Protein AF-A0A7S2RK47-F1 (afdb_monomer_lite)

Foldseek 3Di:
DVPVVLVVVVCVVVPPPPDDDDDDDDDDDDDDDDDDDDDDDDDDDDDDDDDDDDDDDDDDDDPDDPDPDPPDDDDPPPPPDDPPDPDPPPDDPDDPPPDDDPPPPDDDPFPLVVQCPDPVSLVQLLQLLLVLQLVVQQVVCLVPPVDNPVSSVVSSVCSNVLCPDDDLSNLLSSLNSQLSVQLVVCLVVLCVVQVLVVLVVCVVVQHACAPPNPQDPDNCPDCPPNDHLVQLLQLQLQVQLVVQLSCCVVVVCCVPDDPSNVSSNVSSVVSSVLCVDPGSSVRSSSSVSVSVVVSVVSSVVSCVSNVSVVSVVVVVVVVVVVVVVVCVVPVVVVVVVVVVVVVVVVVVVVVVVVPVVVVVPDVPPDPPPPDDDDDDDDDDDDDDDDDDDDDDPPPDDDDDDDDDDDDDDDDDDDDPDDDDDDDDDDDDDD

pLDDT: mean 70.95, std 22.8, range [29.59, 96.75]

Secondary structure (DSSP, 8-state):
-TTSSTTTHHHHHHHTT-PPPPP--------------------------PPPPP-PPPPP-------------S--GGG-----------------TTPPPP---SPPPPHHHHHHTSHHHHHHHHHHHHHHHHHHHHHHHHHHTS-HHHHHHHHHHHHHHHHHS-SHHHHHHHHHHHHHHHHHHHHHHHHHH--HHHHHHHHHTT----SSTT--S-GGG--GGG--HHHHHHHHHHHHHHHHHHHHHHH-GGGTT--HHHHHHHHHHHHHHHHHSSSHHHHHHHHHHHHHHHHHHHHHHHHHHTTHHHHHHHHHHHHHHHHHHHHHHH-HHHHHHHHHHHHHHHHHHHHHHHHHHHHS--S--SS-S----------------------------PPPPP---PPP--PPPP----------PPPP--

Structure (mmCIF, N/CA/C/O backbone):
data_AF-A0A7S2RK47-F1
#
_entry.id   AF-A0A7S2RK47-F1
#
loop_
_atom_site.group_PDB
_atom_site.id
_atom_site.type_symbol
_atom_site.label_atom_id
_atom_site.label_alt_id
_atom_site.label_comp_id
_atom_site.label_asym_id
_atom_site.label_entity_id
_atom_site.label_seq_id
_atom_site.pdbx_PDB_ins_code
_atom_site.Cartn_x
_atom_site.Cartn_y
_atom_site.Cartn_z
_atom_site.occupancy
_atom_site.B_iso_or_equiv
_atom_site.auth_seq_id
_atom_site.auth_comp_id
_atom_site.auth_asym_id
_atom_site.auth_atom_id
_atom_site.pdbx_PDB_model_num
ATOM 1 N N . MET A 1 1 ? 27.120 14.525 8.895 1.00 34.72 1 MET A N 1
ATOM 2 C CA . MET A 1 1 ? 26.993 13.057 8.721 1.00 34.72 1 MET A CA 1
ATOM 3 C C . MET A 1 1 ? 25.547 12.536 8.608 1.00 34.72 1 MET A C 1
ATOM 5 O O . MET A 1 1 ? 25.368 11.455 8.071 1.00 34.72 1 MET A O 1
ATOM 9 N N . ALA A 1 2 ? 24.502 13.312 8.936 1.00 35.06 2 ALA A N 1
ATOM 10 C CA . ALA A 1 2 ? 23.090 12.901 8.789 1.00 35.06 2 ALA A CA 1
ATOM 11 C C . ALA A 1 2 ? 22.523 12.854 7.341 1.00 35.06 2 ALA A C 1
ATOM 13 O O . ALA A 1 2 ? 21.390 12.432 7.136 1.00 35.06 2 ALA A O 1
ATOM 14 N N . ARG A 1 3 ? 23.284 13.267 6.312 1.00 34.53 3 ARG A N 1
ATOM 15 C CA . ARG A 1 3 ? 22.806 13.341 4.911 1.00 34.53 3 ARG A CA 1
ATOM 16 C C . ARG A 1 3 ? 22.949 12.043 4.102 1.00 34.53 3 ARG A C 1
ATOM 18 O O . ARG A 1 3 ? 22.332 11.935 3.052 1.00 34.53 3 ARG A O 1
ATOM 25 N N . ARG A 1 4 ? 23.708 11.046 4.580 1.00 34.03 4 ARG A N 1
ATOM 26 C CA . ARG A 1 4 ? 23.863 9.744 3.889 1.00 34.03 4 ARG A CA 1
ATOM 27 C C . ARG A 1 4 ? 22.800 8.699 4.269 1.00 34.03 4 ARG A C 1
ATOM 29 O O . ARG A 1 4 ? 22.691 7.689 3.589 1.00 34.03 4 ARG A O 1
ATOM 36 N N . ALA A 1 5 ? 21.973 8.954 5.287 1.00 34.03 5 ALA A N 1
ATOM 37 C CA . ALA A 1 5 ? 20.932 8.019 5.734 1.00 34.03 5 ALA A CA 1
ATOM 38 C C . ALA A 1 5 ? 19.616 8.095 4.925 1.00 34.03 5 ALA A C 1
ATOM 40 O O . ALA A 1 5 ? 18.812 7.168 4.967 1.00 34.03 5 ALA A O 1
ATOM 41 N N . LEU A 1 6 ? 19.398 9.167 4.152 1.00 36.69 6 LEU A N 1
ATOM 42 C CA . LEU A 1 6 ? 18.140 9.400 3.424 1.00 36.69 6 LEU A CA 1
ATOM 43 C C . LEU A 1 6 ? 17.964 8.508 2.180 1.00 36.69 6 LEU A C 1
ATOM 45 O O . LEU A 1 6 ? 16.835 8.265 1.771 1.00 36.69 6 LEU A O 1
ATOM 49 N N . GLY A 1 7 ? 19.049 7.960 1.621 1.00 31.02 7 GLY A N 1
ATOM 50 C CA . GLY A 1 7 ? 18.983 7.039 0.476 1.00 31.02 7 GLY A CA 1
ATOM 51 C C . GLY A 1 7 ? 18.714 5.573 0.842 1.00 31.02 7 GLY A C 1
ATOM 52 O O . GLY A 1 7 ? 18.300 4.796 -0.011 1.00 31.02 7 GLY A O 1
ATOM 53 N N . ALA A 1 8 ? 18.921 5.175 2.103 1.00 32.75 8 ALA A N 1
ATOM 54 C CA . ALA A 1 8 ? 18.828 3.772 2.518 1.00 32.75 8 ALA A CA 1
ATOM 55 C C . ALA A 1 8 ? 17.422 3.361 3.002 1.00 32.75 8 ALA A C 1
ATOM 57 O O . ALA A 1 8 ? 17.058 2.190 2.914 1.00 32.75 8 ALA A O 1
ATOM 58 N N . GLY A 1 9 ? 16.605 4.310 3.479 1.00 31.27 9 GLY A N 1
ATOM 59 C CA . GLY A 1 9 ? 15.317 4.017 4.126 1.00 31.27 9 GLY A CA 1
ATOM 60 C C . GLY A 1 9 ? 14.207 3.538 3.181 1.00 31.27 9 GLY A C 1
ATOM 61 O O . GLY A 1 9 ? 13.474 2.613 3.524 1.00 31.27 9 GLY A O 1
ATOM 62 N N . CYS A 1 10 ? 14.115 4.093 1.967 1.00 34.19 10 CYS A N 1
ATOM 63 C CA . CYS A 1 10 ? 13.142 3.626 0.965 1.00 34.19 10 CYS A CA 1
ATOM 64 C C . CYS A 1 10 ? 13.517 2.243 0.401 1.00 34.19 10 CYS A C 1
ATOM 66 O O . CYS A 1 10 ? 12.644 1.416 0.141 1.00 34.19 10 CYS A O 1
ATOM 68 N N . CYS A 1 11 ? 14.816 1.938 0.315 1.00 31.55 11 CYS A N 1
ATOM 69 C CA . CYS A 1 11 ? 15.286 0.591 0.000 1.00 31.55 11 CYS A CA 1
ATOM 70 C C . CYS A 1 11 ? 15.067 -0.392 1.158 1.00 31.55 11 CYS A C 1
ATOM 72 O O . CYS A 1 11 ? 14.857 -1.569 0.894 1.00 31.55 11 CYS A O 1
ATOM 74 N N . ALA A 1 12 ? 15.052 0.044 2.422 1.00 30.31 12 ALA A N 1
ATOM 75 C CA . ALA A 1 12 ? 14.920 -0.858 3.568 1.00 30.31 12 ALA A CA 1
ATOM 76 C C . ALA A 1 12 ? 13.567 -1.593 3.611 1.00 30.31 12 ALA A C 1
ATOM 78 O O . ALA A 1 12 ? 13.544 -2.780 3.917 1.00 30.31 12 ALA A O 1
ATOM 79 N N . CYS A 1 13 ? 12.457 -0.974 3.194 1.00 33.50 13 CYS A N 1
ATOM 80 C CA . CYS A 1 13 ? 11.173 -1.688 3.092 1.00 33.50 13 CYS A CA 1
ATOM 81 C C . CYS A 1 13 ? 11.137 -2.708 1.931 1.00 33.50 13 CYS A C 1
ATOM 83 O O . CYS A 1 13 ? 10.382 -3.677 1.983 1.00 33.50 13 CYS A O 1
ATOM 85 N N . LEU A 1 14 ? 12.001 -2.549 0.920 1.00 35.59 14 LEU A N 1
ATOM 86 C CA . LEU A 1 14 ? 12.202 -3.519 -0.166 1.00 35.59 14 LEU A CA 1
ATOM 87 C C . LEU A 1 14 ? 13.324 -4.540 0.130 1.00 35.59 14 LEU A C 1
ATOM 89 O O . LEU A 1 14 ? 13.329 -5.623 -0.459 1.00 35.59 14 LEU A O 1
ATOM 93 N N . ALA A 1 15 ? 14.229 -4.246 1.070 1.00 31.80 15 ALA A N 1
ATOM 94 C CA . ALA A 1 15 ? 15.438 -5.020 1.366 1.00 31.80 15 ALA A CA 1
ATOM 95 C C . ALA A 1 15 ? 15.345 -5.947 2.596 1.00 31.80 15 ALA A C 1
ATOM 97 O O . ALA A 1 15 ? 16.289 -6.696 2.847 1.00 31.80 15 ALA A O 1
ATOM 98 N N . VAL A 1 16 ? 14.215 -6.005 3.320 1.00 34.56 16 VAL A N 1
ATOM 99 C CA . VAL A 1 16 ? 13.956 -7.024 4.374 1.00 34.56 16 VAL A CA 1
ATOM 100 C C . VAL A 1 16 ? 13.680 -8.401 3.736 1.00 34.56 16 VAL A C 1
ATOM 102 O O . VAL A 1 16 ? 12.608 -8.992 3.839 1.00 34.56 16 VAL A O 1
ATOM 105 N N . GLY A 1 17 ? 14.629 -8.906 2.952 1.00 37.62 17 GLY A N 1
ATOM 106 C CA . GLY A 1 17 ? 14.508 -10.166 2.216 1.00 37.62 17 GLY A CA 1
ATOM 107 C C . GLY A 1 17 ? 15.825 -10.759 1.720 1.00 37.62 17 GLY A C 1
ATOM 108 O O . GLY A 1 17 ? 15.784 -11.740 0.985 1.00 37.62 17 GLY A O 1
ATOM 109 N N . ALA A 1 18 ? 16.977 -10.211 2.110 1.00 35.31 18 ALA A N 1
ATOM 110 C CA . ALA A 1 18 ? 18.271 -10.857 1.908 1.00 35.31 18 ALA A CA 1
ATOM 111 C C . ALA A 1 18 ? 18.563 -11.821 3.077 1.00 35.31 18 ALA A C 1
ATOM 113 O O . ALA A 1 18 ? 19.464 -11.597 3.876 1.00 35.31 18 ALA A O 1
ATOM 114 N N . GLY A 1 19 ? 17.744 -12.867 3.215 1.00 31.02 19 GLY A N 1
ATOM 115 C CA . GLY A 1 19 ? 18.075 -14.028 4.043 1.00 31.02 19 GLY A CA 1
ATOM 116 C C . GLY A 1 19 ? 18.916 -14.988 3.208 1.00 31.02 19 GLY A C 1
ATOM 117 O O . GLY A 1 19 ? 18.484 -15.377 2.124 1.00 31.02 19 GLY A O 1
ATOM 118 N N . GLY A 1 20 ? 20.125 -15.296 3.678 1.00 33.66 20 GLY A N 1
ATOM 119 C CA . GLY A 1 20 ? 21.115 -16.102 2.970 1.00 33.66 20 GLY A CA 1
ATOM 120 C C . GLY A 1 20 ? 20.574 -17.453 2.504 1.00 33.66 20 GLY A C 1
ATOM 121 O O . GLY A 1 20 ? 20.048 -18.236 3.290 1.00 33.66 20 GLY A O 1
ATOM 122 N N . SER A 1 21 ? 20.727 -17.724 1.212 1.00 34.88 21 SER A N 1
ATOM 123 C CA . SER A 1 21 ? 20.699 -19.079 0.675 1.00 34.88 21 SER A CA 1
ATOM 124 C C . SER A 1 21 ? 22.074 -19.707 0.905 1.00 34.88 21 SER A C 1
ATOM 126 O O . SER A 1 21 ? 23.061 -19.203 0.362 1.00 34.88 21 SER A O 1
ATOM 128 N N . SER A 1 22 ? 22.137 -20.780 1.696 1.00 31.47 22 SER A N 1
ATOM 129 C CA . SER A 1 22 ? 23.311 -21.657 1.771 1.00 31.47 22 SER A CA 1
ATOM 130 C C . SER A 1 22 ? 23.711 -22.153 0.375 1.00 31.47 22 SER A C 1
ATOM 132 O O . SER A 1 22 ? 22.827 -22.406 -0.451 1.00 31.47 22 SER A O 1
ATOM 134 N N . PRO A 1 23 ? 25.014 -22.322 0.102 1.00 37.03 23 PRO A N 1
ATOM 135 C CA . PRO A 1 23 ? 25.473 -22.981 -1.105 1.00 37.03 23 PRO A CA 1
ATOM 136 C C . PRO A 1 23 ? 25.267 -24.488 -0.923 1.00 37.03 23 PRO A C 1
ATOM 138 O O . PRO A 1 23 ? 25.856 -25.089 -0.033 1.00 37.03 23 PRO A O 1
ATOM 141 N N . HIS A 1 24 ? 24.407 -25.089 -1.740 1.00 34.94 24 HIS A N 1
ATOM 142 C CA . HIS A 1 24 ? 24.471 -26.524 -1.995 1.00 34.94 24 HIS A CA 1
ATOM 143 C C . HIS A 1 24 ? 24.984 -26.738 -3.413 1.00 34.94 24 HIS A C 1
ATOM 145 O O . HIS A 1 24 ? 24.575 -26.055 -4.357 1.00 34.94 24 HIS A O 1
ATOM 151 N N . ASP A 1 25 ? 25.932 -27.660 -3.489 1.00 34.62 25 ASP A N 1
ATOM 152 C CA . ASP A 1 25 ? 26.787 -27.988 -4.612 1.00 34.62 25 ASP A CA 1
ATOM 153 C C . ASP A 1 25 ? 26.001 -28.343 -5.875 1.00 34.62 25 ASP A C 1
ATOM 155 O O . ASP A 1 25 ? 25.200 -29.276 -5.899 1.00 34.62 25 ASP A O 1
ATOM 159 N N . TYR A 1 26 ? 26.287 -27.629 -6.963 1.00 34.06 26 TYR A N 1
ATOM 160 C CA . TYR A 1 26 ? 26.030 -28.131 -8.307 1.00 34.06 26 TYR A CA 1
ATOM 161 C C . TYR A 1 26 ? 27.301 -28.831 -8.788 1.00 34.06 26 TYR A C 1
ATOM 163 O O . TYR A 1 26 ? 28.216 -28.207 -9.328 1.00 34.06 26 TYR A O 1
ATOM 171 N N . VAL A 1 27 ? 27.350 -30.144 -8.563 1.00 34.84 27 VAL A N 1
ATOM 172 C CA . VAL A 1 27 ? 28.306 -31.041 -9.213 1.00 34.84 27 VAL A CA 1
ATOM 173 C C . VAL A 1 27 ? 28.016 -31.014 -10.713 1.00 34.84 27 VAL A C 1
ATOM 175 O O . VAL A 1 27 ? 26.940 -31.389 -11.178 1.00 34.84 27 VAL A O 1
ATOM 178 N N . SER A 1 28 ? 28.985 -30.512 -11.467 1.00 33.72 28 SER A N 1
ATOM 179 C CA . SER A 1 28 ? 28.988 -30.473 -12.922 1.00 33.72 28 SER A CA 1
ATOM 180 C C . SER A 1 28 ? 29.425 -31.838 -13.452 1.00 33.72 28 SER A C 1
ATOM 182 O O . SER A 1 28 ? 30.608 -32.158 -13.489 1.00 33.72 28 SER A O 1
ATOM 184 N N . GLY A 1 29 ? 28.458 -32.659 -13.856 1.00 32.69 29 GLY A N 1
ATOM 185 C CA . GLY A 1 29 ? 28.712 -33.850 -14.662 1.00 32.69 29 GLY A CA 1
ATOM 186 C C . GLY A 1 29 ? 28.770 -33.479 -16.141 1.00 32.69 29 GLY A C 1
ATOM 187 O O . GLY A 1 29 ? 27.740 -33.240 -16.766 1.00 32.69 29 GLY A O 1
ATOM 188 N N . THR A 1 30 ? 29.972 -33.424 -16.705 1.00 39.91 30 THR A N 1
ATOM 189 C CA . THR A 1 30 ? 30.202 -33.499 -18.150 1.00 39.91 30 THR A CA 1
ATOM 190 C C . THR A 1 30 ? 30.177 -34.966 -18.589 1.00 39.91 30 THR A C 1
ATOM 192 O O . THR A 1 30 ? 30.848 -35.790 -17.968 1.00 39.91 30 THR A O 1
ATOM 195 N N . PRO A 1 31 ? 29.505 -35.332 -19.693 1.00 43.00 31 PRO A N 1
ATOM 196 C CA . PRO A 1 31 ? 29.890 -36.509 -20.447 1.00 43.00 31 PRO A CA 1
ATOM 197 C C . PRO A 1 31 ? 30.855 -36.091 -21.553 1.00 43.00 31 PRO A C 1
ATOM 199 O O . PRO A 1 31 ? 30.522 -35.334 -22.467 1.00 43.00 31 PRO A O 1
ATOM 202 N N . SER A 1 32 ? 32.072 -36.608 -21.419 1.00 35.50 32 SER A N 1
ATOM 203 C CA . SER A 1 32 ? 33.090 -36.663 -22.457 1.00 35.50 32 SER A CA 1
ATOM 204 C C . SER A 1 32 ? 32.565 -37.358 -23.712 1.00 35.50 32 SER A C 1
ATOM 206 O O . SER A 1 32 ? 31.843 -38.351 -23.667 1.00 35.50 32 SER A O 1
ATOM 208 N N . SER A 1 33 ? 33.031 -36.833 -24.833 1.00 39.69 33 SER A N 1
ATOM 209 C CA . SER A 1 33 ? 32.980 -37.368 -26.183 1.00 39.69 33 SER A CA 1
ATOM 210 C C . SER A 1 33 ? 33.604 -38.764 -26.322 1.00 39.69 33 SER A C 1
ATOM 212 O O . SER A 1 33 ? 34.619 -39.058 -25.689 1.00 39.69 33 SER A O 1
ATOM 214 N N . ARG A 1 34 ? 33.046 -39.583 -27.230 1.00 34.00 34 ARG A N 1
ATOM 215 C CA . ARG A 1 34 ? 33.762 -40.365 -28.268 1.00 34.00 34 ARG A CA 1
ATOM 216 C C . ARG A 1 34 ? 32.791 -41.252 -29.053 1.00 34.00 34 ARG A C 1
ATOM 218 O O . ARG A 1 34 ? 32.000 -41.970 -28.459 1.00 34.00 34 ARG A O 1
ATOM 225 N N . GLY A 1 35 ? 32.917 -41.241 -30.381 1.00 32.09 35 GLY A N 1
ATOM 226 C CA . GLY A 1 35 ? 32.253 -42.217 -31.250 1.00 32.09 35 GLY A CA 1
ATOM 227 C C . GLY A 1 35 ? 32.069 -41.762 -32.696 1.00 32.09 35 GLY A C 1
ATOM 228 O O . GLY A 1 35 ? 30.943 -41.621 -33.151 1.00 32.09 35 GLY A O 1
ATOM 229 N N . LEU A 1 36 ? 33.168 -41.515 -33.412 1.00 42.50 36 LEU A N 1
ATOM 230 C CA . LEU A 1 36 ? 33.197 -41.424 -34.877 1.00 42.50 36 LEU A CA 1
ATOM 231 C C . LEU A 1 36 ? 33.076 -42.834 -35.476 1.00 42.50 36 LEU A C 1
ATOM 233 O O . LEU A 1 36 ? 33.955 -43.647 -35.206 1.00 42.50 36 LEU A O 1
ATOM 237 N N . ALA A 1 37 ? 32.075 -43.091 -36.328 1.00 35.50 37 ALA A N 1
ATOM 238 C CA . ALA A 1 37 ? 32.194 -43.989 -37.488 1.00 35.50 37 ALA A CA 1
ATOM 239 C C . ALA A 1 37 ? 30.953 -43.941 -38.410 1.00 35.50 37 ALA A C 1
ATOM 241 O O . ALA A 1 37 ? 29.862 -44.300 -37.989 1.00 35.50 37 ALA A O 1
ATOM 242 N N . ARG A 1 38 ? 31.212 -43.597 -39.686 1.00 43.03 38 ARG A N 1
ATOM 243 C CA . ARG A 1 38 ? 30.488 -43.915 -40.944 1.00 43.03 38 ARG A CA 1
ATOM 244 C C . ARG A 1 38 ? 29.015 -43.500 -41.129 1.00 43.03 38 ARG A C 1
ATOM 246 O O . ARG A 1 38 ? 28.161 -43.770 -40.297 1.00 43.03 38 ARG A O 1
ATOM 253 N N . PRO A 1 39 ? 28.690 -43.057 -42.358 1.00 42.44 39 PRO A N 1
ATOM 254 C CA . PRO A 1 39 ? 27.583 -43.714 -43.047 1.00 42.44 39 PRO A CA 1
ATOM 255 C C . PRO A 1 39 ? 27.922 -44.083 -44.496 1.00 42.44 39 PRO A C 1
ATOM 257 O O . PRO A 1 39 ? 28.471 -43.292 -45.260 1.00 42.44 39 PRO A O 1
ATOM 260 N N . GLY A 1 40 ? 27.546 -45.305 -44.864 1.00 40.88 40 GLY A N 1
ATOM 261 C CA . GLY A 1 40 ? 27.388 -45.756 -46.238 1.00 40.88 40 GLY A CA 1
ATOM 262 C C . GLY A 1 40 ? 25.994 -46.363 -46.402 1.00 40.88 40 GLY A C 1
ATOM 263 O O . GLY A 1 40 ? 25.563 -47.115 -45.533 1.00 40.88 40 GLY A O 1
ATOM 264 N N . HIS A 1 41 ? 25.371 -46.036 -47.537 1.00 39.22 41 HIS A N 1
ATOM 265 C CA . HIS A 1 41 ? 24.174 -46.629 -48.156 1.00 39.22 41 HIS A CA 1
ATOM 266 C C . HIS A 1 41 ? 22.787 -46.320 -47.535 1.00 39.22 41 HIS A C 1
ATOM 268 O O . HIS A 1 41 ? 22.528 -46.591 -46.369 1.00 39.22 41 HIS A O 1
ATOM 274 N N . GLY A 1 42 ? 21.894 -45.742 -48.365 1.00 37.03 42 GLY A N 1
ATOM 275 C CA . GLY A 1 42 ? 20.435 -45.611 -48.135 1.00 37.03 42 GLY A CA 1
ATOM 276 C C . GLY A 1 42 ? 19.694 -46.947 -48.333 1.00 37.03 42 GLY A C 1
ATOM 277 O O . GLY A 1 42 ? 20.363 -47.974 -48.217 1.00 37.03 42 GLY A O 1
ATOM 278 N N . PRO A 1 43 ? 18.390 -47.022 -48.712 1.00 53.03 43 PRO A N 1
ATOM 279 C CA . PRO A 1 43 ? 17.328 -46.020 -48.987 1.00 53.03 43 PRO A CA 1
ATOM 280 C C . PRO A 1 43 ? 16.056 -46.348 -48.118 1.00 53.03 43 PRO A C 1
ATOM 282 O O . PRO A 1 43 ? 16.249 -46.951 -47.065 1.00 53.03 43 PRO A O 1
ATOM 285 N N . PRO A 1 44 ? 14.767 -46.083 -48.465 1.00 51.19 44 PRO A N 1
ATOM 286 C CA . PRO A 1 44 ? 14.145 -45.177 -49.433 1.00 51.19 44 PRO A CA 1
ATOM 287 C C . PRO A 1 44 ? 13.109 -44.197 -48.825 1.00 51.19 44 PRO A C 1
ATOM 289 O O . PRO A 1 44 ? 12.650 -44.294 -47.690 1.00 51.19 44 PRO A O 1
ATOM 292 N N . SER A 1 45 ? 12.719 -43.255 -49.677 1.00 49.62 45 SER A N 1
ATOM 293 C CA . SER A 1 45 ? 11.528 -42.412 -49.628 1.00 49.62 45 SER A CA 1
ATOM 294 C C . SER A 1 45 ? 10.239 -43.152 -49.250 1.00 49.62 45 SER A C 1
ATOM 296 O O . SER A 1 45 ? 9.828 -44.068 -49.960 1.00 49.62 45 SER A O 1
ATOM 298 N N . LEU A 1 46 ? 9.537 -42.655 -48.228 1.00 43.91 46 LEU A N 1
ATOM 299 C CA . LEU A 1 46 ? 8.107 -42.888 -48.033 1.00 43.91 46 LEU A CA 1
ATOM 300 C C . LEU A 1 46 ? 7.424 -41.583 -47.617 1.00 43.91 46 LEU A C 1
ATOM 302 O O . LEU A 1 46 ? 7.618 -41.031 -46.536 1.00 43.91 46 LEU A O 1
ATOM 306 N N . SER A 1 47 ? 6.646 -41.093 -48.572 1.00 46.78 47 SER A N 1
ATOM 307 C CA . SER A 1 47 ? 5.640 -40.051 -48.484 1.00 46.78 47 SER A CA 1
ATOM 308 C C . SER A 1 47 ? 4.591 -40.377 -47.421 1.00 46.78 47 SER A C 1
ATOM 310 O O . SER A 1 47 ? 3.916 -41.399 -47.510 1.00 46.78 47 SER A O 1
ATOM 312 N N . GLY A 1 48 ? 4.395 -39.474 -46.466 1.00 39.78 48 GLY A N 1
ATOM 313 C CA . GLY A 1 48 ? 3.319 -39.558 -45.482 1.00 39.78 48 GLY A CA 1
ATOM 314 C C . GLY A 1 48 ? 3.001 -38.173 -44.941 1.00 39.78 48 GLY A C 1
ATOM 315 O O . GLY A 1 48 ? 3.452 -37.800 -43.866 1.00 39.78 48 GLY A O 1
ATOM 316 N N . ARG A 1 49 ? 2.280 -37.380 -45.736 1.00 42.50 49 ARG A N 1
ATOM 317 C CA . ARG A 1 49 ? 1.779 -36.047 -45.380 1.00 42.50 49 ARG A CA 1
ATOM 318 C C . ARG A 1 49 ? 0.541 -36.227 -44.486 1.00 42.50 49 ARG A C 1
ATOM 320 O O . ARG A 1 49 ? -0.449 -36.752 -44.992 1.00 42.50 49 ARG A O 1
ATOM 327 N N . PRO A 1 50 ? 0.539 -35.822 -43.204 1.00 57.84 50 PRO A N 1
ATOM 328 C CA . PRO A 1 50 ? -0.699 -35.794 -42.436 1.00 57.84 50 PRO A CA 1
ATOM 329 C C . PRO A 1 50 ? -1.584 -34.617 -42.895 1.00 57.84 50 PRO A C 1
ATOM 331 O O . PRO A 1 50 ? -1.057 -33.563 -43.274 1.00 57.84 50 PRO A O 1
ATOM 334 N N . PRO A 1 51 ? -2.920 -34.782 -42.898 1.00 52.25 51 PRO A N 1
ATOM 335 C CA . PRO A 1 51 ? -3.852 -33.758 -43.350 1.00 52.25 51 PRO A CA 1
ATOM 336 C C . PRO A 1 51 ? -3.882 -32.567 -42.385 1.00 52.25 51 PRO A C 1
ATOM 338 O O . PRO A 1 51 ? -3.964 -32.715 -41.167 1.00 52.25 51 PRO A O 1
ATOM 341 N N . SER A 1 52 ? -3.834 -31.368 -42.955 1.00 54.19 52 SER A N 1
ATOM 342 C CA . SER A 1 52 ? -4.097 -30.102 -42.272 1.00 54.19 52 SER A CA 1
ATOM 343 C C . SER A 1 52 ? -5.555 -30.028 -41.789 1.00 54.19 52 SER A C 1
ATOM 345 O O . SER A 1 52 ? -6.451 -30.319 -42.585 1.00 54.19 52 SER A O 1
ATOM 347 N N . PRO A 1 53 ? -5.823 -29.603 -40.538 1.00 55.31 53 PRO A N 1
ATOM 348 C CA . PRO A 1 53 ? -7.183 -29.365 -40.066 1.00 55.31 53 PRO A CA 1
ATOM 349 C C . PRO A 1 53 ? -7.798 -28.099 -40.699 1.00 55.31 53 PRO A C 1
ATOM 351 O O . PRO A 1 53 ? -7.068 -27.180 -41.089 1.00 55.31 53 PRO A O 1
ATOM 354 N N . PRO A 1 54 ? -9.139 -28.047 -40.818 1.00 55.25 54 PRO A N 1
ATOM 355 C CA . PRO A 1 54 ? -9.850 -27.040 -41.594 1.00 55.25 54 PRO A CA 1
ATOM 356 C C . PRO A 1 54 ? -9.781 -25.645 -40.968 1.00 55.25 54 PRO A C 1
ATOM 358 O O . PRO A 1 54 ? -9.940 -25.447 -39.763 1.00 55.25 54 PRO A O 1
ATOM 361 N N . THR A 1 55 ? -9.580 -24.660 -41.838 1.00 46.72 55 THR A N 1
ATOM 362 C CA . THR A 1 55 ? -9.631 -23.229 -41.543 1.00 46.72 55 THR A CA 1
ATOM 363 C C . THR A 1 55 ? -11.088 -22.818 -41.310 1.00 46.72 55 THR A C 1
ATOM 365 O O . THR A 1 55 ? -11.818 -22.508 -42.247 1.00 46.72 55 THR A O 1
ATOM 368 N N . GLY A 1 56 ? -11.525 -22.868 -40.051 1.00 36.66 56 GLY A N 1
ATOM 369 C CA . GLY A 1 56 ? -12.822 -22.357 -39.611 1.00 36.66 56 GLY A CA 1
ATOM 370 C C . GLY A 1 56 ? -12.822 -20.831 -39.519 1.00 36.66 56 GLY A C 1
ATOM 371 O O . GLY A 1 56 ? -11.911 -20.228 -38.949 1.00 36.66 56 GLY A O 1
ATOM 372 N N . ALA A 1 57 ? -13.840 -20.228 -40.124 1.00 35.34 57 ALA A N 1
ATOM 373 C CA . ALA A 1 57 ? -14.048 -18.800 -40.296 1.00 35.34 57 ALA A CA 1
ATOM 374 C C . ALA A 1 57 ? -14.033 -18.001 -38.979 1.00 35.34 57 ALA A C 1
ATOM 376 O O . ALA A 1 57 ? -14.622 -18.395 -37.976 1.00 35.34 57 ALA A O 1
ATOM 377 N N . ARG A 1 58 ? -13.388 -16.829 -39.018 1.00 35.19 58 ARG A N 1
ATOM 378 C CA . ARG A 1 58 ? -13.522 -15.775 -38.007 1.00 35.19 58 ARG A CA 1
ATOM 379 C C . ARG A 1 58 ? -14.805 -14.990 -38.277 1.00 35.19 58 ARG A C 1
ATOM 381 O O . ARG A 1 58 ? -14.897 -14.334 -39.311 1.00 35.19 58 ARG A O 1
ATOM 388 N N . THR A 1 59 ? -15.740 -15.009 -37.338 1.00 46.16 59 THR A N 1
ATOM 389 C CA . THR A 1 59 ? -16.787 -13.987 -37.198 1.00 46.16 59 THR A CA 1
ATOM 390 C C . THR A 1 59 ? -16.345 -12.913 -36.189 1.00 46.16 59 THR A C 1
ATOM 392 O O . THR A 1 59 ? -15.363 -13.122 -35.465 1.00 46.16 59 THR A O 1
ATOM 395 N N . PRO A 1 60 ? -16.964 -11.717 -36.216 1.00 44.28 60 PRO A N 1
ATOM 396 C CA . PRO A 1 60 ? -16.422 -10.528 -35.580 1.00 44.28 60 PRO A CA 1
ATOM 397 C C . PRO A 1 60 ? -16.737 -10.448 -34.083 1.00 44.28 60 PRO A C 1
ATOM 399 O O . PRO A 1 60 ? -17.659 -11.069 -33.573 1.00 44.28 60 PRO A O 1
ATOM 402 N N . PHE A 1 61 ? -15.895 -9.662 -33.421 1.00 36.00 61 PHE A N 1
ATOM 403 C CA . PHE A 1 61 ? -15.938 -9.214 -32.033 1.00 36.00 61 PHE A CA 1
ATOM 404 C C . PHE A 1 61 ? -17.358 -8.819 -31.577 1.00 36.00 61 PHE A C 1
ATOM 406 O O . PHE A 1 61 ? -17.861 -7.787 -32.015 1.00 36.00 61 PHE A O 1
ATOM 413 N N . ASP A 1 62 ? -17.945 -9.585 -30.655 1.00 29.95 62 ASP A N 1
ATOM 414 C CA . ASP A 1 62 ? -19.019 -9.101 -29.783 1.00 29.95 62 ASP A CA 1
ATOM 415 C C . ASP A 1 62 ? -18.379 -8.486 -28.537 1.00 29.95 62 ASP A C 1
ATOM 417 O O . ASP A 1 62 ? -17.698 -9.150 -27.750 1.00 29.95 62 ASP A O 1
ATOM 421 N N . ALA A 1 63 ? -18.549 -7.176 -28.412 1.00 37.81 63 ALA A N 1
ATOM 422 C CA . ALA A 1 63 ? -18.030 -6.355 -27.337 1.00 37.81 63 ALA A CA 1
ATOM 423 C C . ALA A 1 63 ? -19.156 -6.012 -26.360 1.00 37.81 63 ALA A C 1
ATOM 425 O O . ALA A 1 63 ? -19.421 -4.841 -26.173 1.00 37.81 63 ALA A O 1
ATOM 426 N N . ASP A 1 64 ? -19.807 -7.008 -25.753 1.00 34.47 64 ASP A N 1
ATOM 427 C CA . ASP A 1 64 ? -20.767 -6.790 -24.661 1.00 34.47 64 ASP A CA 1
ATOM 428 C C . ASP A 1 64 ? -20.948 -8.068 -23.825 1.00 34.47 64 ASP A C 1
ATOM 430 O O . ASP A 1 64 ? -21.851 -8.863 -24.056 1.00 34.47 64 ASP A O 1
ATOM 434 N N . ALA A 1 65 ? -20.055 -8.284 -22.851 1.00 32.88 65 ALA A N 1
ATOM 435 C CA . ALA A 1 65 ? -20.281 -9.162 -21.692 1.00 32.88 65 ALA A CA 1
ATOM 436 C C . ALA A 1 65 ? -19.157 -8.991 -20.647 1.00 32.88 65 ALA A C 1
ATOM 438 O O . ALA A 1 65 ? -18.323 -9.872 -20.450 1.00 32.88 65 ALA A O 1
ATOM 439 N N . MET A 1 66 ? -19.109 -7.850 -19.949 1.00 32.75 66 MET A N 1
ATOM 440 C CA . MET A 1 66 ? -18.398 -7.755 -18.662 1.00 32.75 66 MET A CA 1
ATOM 441 C C . MET A 1 66 ? -19.385 -8.037 -17.523 1.00 32.75 66 MET A C 1
ATOM 443 O O . MET A 1 66 ? -19.732 -7.162 -16.732 1.00 32.75 66 MET A O 1
ATOM 447 N N . HIS A 1 67 ? -19.850 -9.285 -17.459 1.00 29.59 67 HIS A N 1
ATOM 448 C CA . HIS A 1 67 ? -20.527 -9.820 -16.284 1.00 29.59 67 HIS A CA 1
ATOM 449 C C . HIS A 1 67 ? -19.439 -10.335 -15.336 1.00 29.59 67 HIS A C 1
ATOM 451 O O . HIS A 1 67 ? -18.786 -11.344 -15.596 1.00 29.59 67 HIS A O 1
ATOM 457 N N . TRP A 1 68 ? -19.173 -9.602 -14.256 1.00 35.31 68 TRP A N 1
ATOM 458 C CA . TRP A 1 68 ? -18.420 -10.145 -13.131 1.00 35.31 68 TRP A CA 1
ATOM 459 C C . TRP A 1 68 ? -19.355 -11.146 -12.446 1.00 35.31 68 TRP A C 1
ATOM 461 O O . TRP A 1 68 ? -20.253 -10.767 -11.714 1.00 35.31 68 TRP A O 1
ATOM 471 N N . GLU A 1 69 ? -19.223 -12.434 -12.731 1.00 31.34 69 GLU A N 1
ATOM 472 C CA . GLU A 1 69 ? -19.822 -13.459 -11.882 1.00 31.34 69 GLU A CA 1
ATOM 473 C C . GLU A 1 69 ? -18.750 -14.027 -10.965 1.00 31.34 69 GLU A C 1
ATOM 475 O O . GLU A 1 69 ? -17.662 -14.435 -11.378 1.00 31.34 69 GLU A O 1
ATOM 480 N N . ALA A 1 70 ? -19.080 -13.996 -9.680 1.00 41.19 70 ALA A N 1
ATOM 481 C CA . ALA A 1 70 ? -18.361 -14.638 -8.607 1.00 41.19 70 ALA A CA 1
ATOM 482 C C . ALA A 1 70 ? -18.447 -16.165 -8.771 1.00 41.19 70 ALA A C 1
ATOM 484 O O . ALA A 1 70 ? -19.231 -16.830 -8.103 1.00 41.19 70 ALA A O 1
ATOM 485 N N . ALA A 1 71 ? -17.617 -16.730 -9.645 1.00 36.50 71 ALA A N 1
ATOM 486 C CA . ALA A 1 71 ? -17.333 -18.157 -9.640 1.00 36.50 71 ALA A CA 1
ATOM 487 C C . ALA A 1 71 ? -16.293 -18.439 -8.548 1.00 36.50 71 ALA A C 1
ATOM 489 O O . ALA A 1 71 ? -15.082 -18.299 -8.734 1.00 36.50 71 ALA A O 1
ATOM 490 N N . GLY A 1 72 ? -16.801 -18.771 -7.365 1.00 34.75 72 GLY A N 1
ATOM 491 C CA . GLY A 1 72 ? -16.024 -19.411 -6.320 1.00 34.75 72 GLY A CA 1
ATOM 492 C C . GLY A 1 72 ? -15.635 -20.847 -6.685 1.00 34.75 72 GLY A C 1
ATOM 493 O O . GLY A 1 72 ? -16.196 -21.465 -7.582 1.00 34.75 72 GLY A O 1
ATOM 494 N 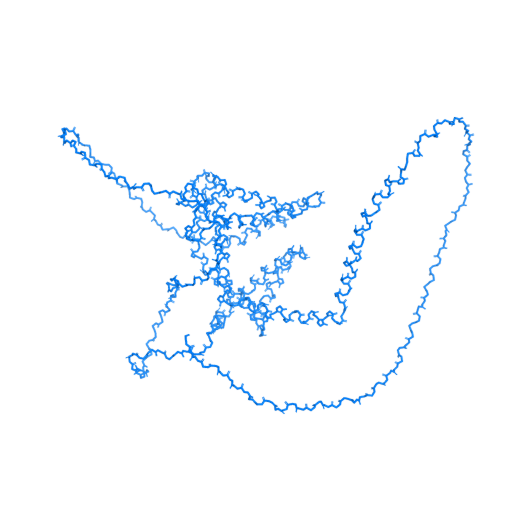N . HIS A 1 73 ? -14.715 -21.369 -5.876 1.00 44.62 73 HIS A N 1
ATOM 495 C CA . HIS A 1 73 ? -14.464 -22.790 -5.636 1.00 44.62 73 HIS A CA 1
ATOM 496 C C . HIS A 1 73 ? -13.811 -23.620 -6.750 1.00 44.62 73 HIS A C 1
ATOM 498 O O . HIS A 1 73 ? -14.454 -24.327 -7.514 1.00 44.62 73 HIS A O 1
ATOM 504 N N . GLY A 1 74 ? -12.481 -23.678 -6.676 1.00 36.56 74 GLY A N 1
ATOM 505 C CA . GLY A 1 74 ? -11.694 -24.829 -7.106 1.00 36.56 74 GLY A CA 1
ATOM 506 C C . GLY A 1 74 ? -10.291 -24.752 -6.504 1.00 36.56 74 GLY A C 1
ATOM 507 O O . GLY A 1 74 ? -9.569 -23.802 -6.774 1.00 36.56 74 GLY A O 1
ATOM 508 N N . GLU A 1 75 ? -9.923 -25.728 -5.669 1.00 36.28 75 GLU A N 1
ATOM 509 C CA . GLU A 1 75 ? -8.535 -26.011 -5.248 1.00 36.28 75 GLU A CA 1
ATOM 510 C C . GLU A 1 75 ? -7.834 -25.017 -4.292 1.00 36.28 75 GLU A C 1
ATOM 512 O O . GLU A 1 75 ? -6.774 -24.458 -4.565 1.00 36.28 75 GLU A O 1
ATOM 517 N N . GLY A 1 76 ? -8.388 -24.859 -3.084 1.00 37.56 76 GLY A N 1
ATOM 518 C CA . GLY A 1 76 ? -7.734 -24.153 -1.969 1.00 37.56 76 GLY A CA 1
ATOM 519 C C . GLY A 1 76 ? -7.177 -25.036 -0.841 1.00 37.56 76 GLY A C 1
ATOM 520 O O . GLY A 1 76 ? -6.564 -24.506 0.086 1.00 37.56 76 GLY A O 1
ATOM 521 N N . ASP A 1 77 ? -7.364 -26.360 -0.876 1.00 41.84 77 ASP A N 1
ATOM 522 C CA . ASP A 1 77 ? -7.123 -27.215 0.303 1.00 41.84 77 ASP A CA 1
ATOM 523 C C . ASP A 1 77 ? -5.703 -27.800 0.430 1.00 41.84 77 ASP A C 1
ATOM 525 O O . ASP A 1 77 ? -5.379 -28.421 1.441 1.00 41.84 77 ASP A O 1
ATOM 529 N N . ALA A 1 78 ? -4.792 -27.523 -0.506 1.00 41.88 78 ALA A N 1
ATOM 530 C CA . ALA A 1 78 ? -3.433 -28.081 -0.472 1.00 41.88 78 ALA A CA 1
ATOM 531 C C . ALA A 1 78 ? -2.467 -27.423 0.545 1.00 41.88 78 ALA A C 1
ATOM 533 O O . ALA A 1 78 ? -1.333 -27.875 0.687 1.00 41.88 78 ALA A O 1
ATOM 534 N N . TRP A 1 79 ? -2.872 -26.367 1.266 1.00 42.44 79 TRP A N 1
ATOM 535 C CA . TRP A 1 79 ? -1.958 -25.595 2.134 1.00 42.44 79 TRP A CA 1
ATOM 536 C C . TRP A 1 79 ? -2.258 -25.660 3.635 1.00 42.44 79 TRP A C 1
ATOM 538 O O . TRP A 1 79 ? -1.556 -25.026 4.428 1.00 42.44 79 TRP A O 1
ATOM 548 N N . ARG A 1 80 ? -3.242 -26.458 4.072 1.00 42.69 80 ARG A N 1
ATOM 549 C CA . ARG A 1 80 ? -3.392 -26.778 5.500 1.00 42.69 80 ARG A CA 1
ATOM 550 C C . ARG A 1 80 ? -2.416 -27.887 5.870 1.00 42.69 80 ARG A C 1
ATOM 552 O O . ARG A 1 80 ? -2.770 -29.058 5.905 1.00 42.69 80 ARG A O 1
ATOM 559 N N . GLY A 1 81 ? -1.182 -27.496 6.179 1.00 37.78 81 GLY A N 1
ATOM 560 C CA . GLY A 1 81 ? -0.265 -28.356 6.917 1.00 37.78 81 GLY A CA 1
ATOM 561 C C . GLY A 1 81 ? -0.930 -28.797 8.220 1.00 37.78 81 GLY A C 1
ATOM 562 O O . GLY A 1 81 ? -1.130 -27.996 9.132 1.00 37.78 81 GLY A O 1
ATOM 563 N N . THR A 1 82 ? -1.313 -30.067 8.286 1.00 37.25 82 THR A N 1
ATOM 564 C CA . THR A 1 82 ? -1.707 -30.745 9.518 1.00 37.25 82 THR A CA 1
ATOM 565 C C . THR A 1 82 ? -0.545 -30.669 10.508 1.00 37.25 82 THR A C 1
ATOM 567 O O . THR A 1 82 ? 0.550 -31.126 10.169 1.00 37.25 82 THR A O 1
ATOM 570 N N . PRO A 1 83 ? -0.723 -30.130 11.727 1.00 41.91 83 PRO A N 1
ATOM 571 C CA . PRO A 1 83 ? 0.267 -30.328 12.769 1.00 41.91 83 PRO A CA 1
ATOM 572 C C . PRO A 1 83 ? 0.273 -31.816 13.132 1.00 41.91 83 PRO A C 1
ATOM 574 O O . PRO A 1 83 ? -0.704 -32.351 13.654 1.00 41.91 83 PRO A O 1
ATOM 577 N N . THR A 1 84 ? 1.377 -32.495 12.831 1.00 43.44 84 THR A N 1
ATOM 578 C CA . THR A 1 84 ? 1.701 -33.826 13.349 1.00 43.44 84 THR A CA 1
ATOM 579 C C . THR A 1 84 ? 1.980 -33.710 14.844 1.00 43.44 84 THR A C 1
ATOM 581 O O . THR A 1 84 ? 3.130 -33.680 15.278 1.00 43.44 84 THR A O 1
ATOM 584 N N . THR A 1 85 ? 0.925 -33.606 15.647 1.00 43.91 85 THR A N 1
ATOM 585 C CA . THR A 1 85 ? 1.022 -33.724 17.101 1.00 43.91 85 THR A CA 1
ATOM 586 C C . THR A 1 85 ? 0.697 -35.164 17.464 1.00 43.91 85 THR A C 1
ATOM 588 O O . THR A 1 85 ? -0.457 -35.539 17.662 1.00 43.91 85 THR A O 1
ATOM 591 N N . GLY A 1 86 ? 1.738 -35.992 17.515 1.00 43.22 86 GLY A N 1
ATOM 592 C CA . GLY A 1 86 ? 1.680 -37.304 18.142 1.00 43.22 86 GLY A CA 1
ATOM 593 C C . GLY A 1 86 ? 1.488 -37.150 19.649 1.00 43.22 86 GLY A C 1
ATOM 594 O O . GLY A 1 86 ? 2.453 -37.167 20.401 1.00 43.22 86 GLY A O 1
ATOM 595 N N . GLN A 1 87 ? 0.242 -37.001 20.094 1.00 39.97 87 GLN A N 1
ATOM 596 C CA . GLN A 1 87 ? -0.152 -37.322 21.462 1.00 39.97 87 GLN A CA 1
ATOM 597 C C . GLN A 1 87 ? -1.277 -38.348 21.403 1.00 39.97 87 GLN A C 1
ATOM 599 O O . GLN A 1 87 ? -2.433 -38.036 21.125 1.00 39.97 87 GLN A O 1
ATOM 604 N N . ARG A 1 88 ? -0.900 -39.605 21.655 1.00 38.94 88 ARG A N 1
ATOM 605 C CA . ARG A 1 88 ? -1.826 -40.687 21.976 1.00 38.94 88 ARG A CA 1
ATOM 606 C C . ARG A 1 88 ? -2.496 -40.347 23.309 1.00 38.94 88 ARG A C 1
ATOM 608 O O . ARG A 1 88 ? -1.918 -40.585 24.363 1.00 38.94 88 ARG A O 1
ATOM 615 N N . TYR A 1 89 ? -3.707 -39.803 23.260 1.00 42.22 89 TYR A N 1
ATOM 616 C CA . TYR A 1 89 ? -4.623 -39.873 24.392 1.00 42.22 89 TYR A CA 1
ATOM 617 C C . TYR A 1 89 ? -5.145 -41.309 24.473 1.00 42.22 89 TYR A C 1
ATOM 619 O O . TYR A 1 89 ? -6.001 -41.721 23.693 1.00 42.22 89 TYR A O 1
ATOM 627 N N . ALA A 1 90 ? -4.575 -42.090 25.388 1.00 46.94 90 ALA A N 1
ATOM 628 C CA . ALA A 1 90 ? -5.143 -43.358 25.811 1.00 46.94 90 ALA A CA 1
ATOM 629 C C . ALA A 1 90 ? -6.338 -43.063 26.732 1.00 46.94 90 ALA A C 1
ATOM 631 O O . ALA A 1 90 ? -6.168 -42.406 27.756 1.00 46.94 90 ALA A O 1
ATOM 632 N N . GLY A 1 91 ? -7.535 -43.530 26.361 1.00 47.09 91 GLY A N 1
ATOM 633 C CA . GLY A 1 91 ? -8.657 -43.654 27.300 1.00 47.09 91 GLY A CA 1
ATOM 634 C C . GLY A 1 91 ? -9.938 -42.865 27.013 1.00 47.09 91 GLY A C 1
ATOM 635 O O . GLY A 1 91 ? -10.772 -42.781 27.908 1.00 47.09 91 GLY A O 1
ATOM 636 N N . ALA A 1 92 ? -10.151 -42.308 25.815 1.00 45.72 92 ALA A N 1
ATOM 637 C CA . ALA A 1 92 ? -11.494 -41.845 25.445 1.00 45.72 92 ALA A CA 1
ATOM 638 C C . ALA A 1 92 ? -12.310 -43.028 24.881 1.00 45.72 92 ALA A C 1
ATOM 640 O O . ALA A 1 92 ? -11.808 -43.703 23.977 1.00 45.72 92 ALA A O 1
ATOM 641 N N . PRO A 1 93 ? -13.531 -43.305 25.386 1.00 54.47 93 PRO A N 1
ATOM 642 C CA . PRO A 1 93 ? -14.388 -44.352 24.844 1.00 54.47 93 PRO A CA 1
ATOM 643 C C . PRO A 1 93 ? -14.614 -44.091 23.355 1.00 54.47 93 PRO A C 1
ATOM 645 O O . PRO A 1 93 ? -14.979 -42.987 22.947 1.00 54.47 93 PRO A O 1
ATOM 648 N N . SER A 1 94 ? -14.328 -45.107 22.548 1.00 52.34 94 SER A N 1
ATOM 649 C CA . SER A 1 94 ? -14.468 -45.089 21.099 1.00 52.34 94 SER A CA 1
ATOM 650 C C . SER A 1 94 ? -15.906 -44.743 20.728 1.00 52.34 94 SER A C 1
ATOM 652 O O . SER A 1 94 ? -16.798 -45.588 20.814 1.00 52.34 94 SER A O 1
ATOM 654 N N . ALA A 1 95 ? -16.127 -43.494 20.318 1.00 54.22 95 ALA A N 1
ATOM 655 C CA . ALA A 1 95 ? -17.333 -43.118 19.602 1.00 54.22 95 ALA A CA 1
ATOM 656 C C . ALA A 1 95 ? -17.454 -44.022 18.358 1.00 54.22 95 ALA A C 1
ATOM 658 O O . ALA A 1 95 ? -16.428 -44.330 17.740 1.00 54.22 95 ALA A O 1
ATOM 659 N N . PRO A 1 96 ? -18.667 -44.479 18.005 1.00 63.62 96 PRO A N 1
ATOM 660 C CA . PRO A 1 96 ? -18.873 -45.378 16.878 1.00 63.62 96 PRO A CA 1
ATOM 661 C C . PRO A 1 96 ? -18.241 -44.796 15.608 1.00 63.62 96 PRO A C 1
ATOM 663 O O . PRO A 1 96 ? -18.561 -43.682 15.185 1.00 63.62 96 PRO A O 1
ATOM 666 N N . TYR A 1 97 ? -17.307 -45.557 15.031 1.00 52.25 97 TYR A N 1
ATOM 667 C CA . TYR A 1 97 ? -16.663 -45.263 13.755 1.00 52.25 97 TYR A CA 1
ATOM 668 C C . TYR A 1 97 ? -17.748 -45.061 12.687 1.00 52.25 97 TYR A C 1
ATOM 670 O O . TYR A 1 97 ? -18.409 -46.018 12.298 1.00 52.25 97 TYR A O 1
ATOM 678 N N . GLY A 1 98 ? -17.944 -43.822 12.226 1.00 65.38 98 GLY A N 1
ATOM 679 C CA . GLY A 1 98 ? -18.804 -43.524 11.074 1.00 65.38 98 GLY A CA 1
ATOM 680 C C . GLY A 1 98 ? -19.785 -42.365 11.240 1.00 65.38 98 GLY A C 1
ATOM 681 O O . GLY A 1 98 ? -20.330 -41.912 10.238 1.00 65.38 98 GLY A O 1
ATOM 682 N N . ALA A 1 99 ? -19.995 -41.835 12.448 1.00 57.75 99 ALA A N 1
ATOM 683 C CA . ALA A 1 99 ? -20.806 -40.627 12.589 1.00 57.75 99 ALA A CA 1
ATOM 684 C C . ALA A 1 99 ? -19.993 -39.401 12.120 1.00 57.75 99 ALA A C 1
ATOM 686 O O . ALA A 1 99 ? -18.932 -39.135 12.700 1.00 57.75 99 ALA A O 1
ATOM 687 N N . PRO A 1 100 ? -20.437 -38.647 11.092 1.00 71.12 100 PRO A N 1
ATOM 688 C CA . PRO A 1 100 ? -19.819 -37.367 10.774 1.00 71.12 100 PRO A CA 1
ATOM 689 C C . PRO A 1 100 ? -19.848 -36.498 12.040 1.00 71.12 100 PRO A C 1
ATOM 691 O O . PRO A 1 100 ? -20.858 -36.500 12.752 1.00 71.12 100 PRO A O 1
ATOM 694 N N . PRO A 1 101 ? -18.749 -35.796 12.374 1.00 72.88 101 PRO A N 1
ATOM 695 C CA . PRO A 1 101 ? -18.719 -34.950 13.557 1.00 72.88 101 PRO A CA 1
ATOM 696 C C . PRO A 1 101 ? -19.917 -33.993 13.502 1.00 72.88 101 PRO A C 1
ATOM 698 O O . PRO A 1 101 ? -20.175 -33.435 12.430 1.00 72.88 101 PRO A O 1
ATOM 701 N N . PRO A 1 102 ? -20.660 -33.809 14.611 1.00 74.44 102 PRO A N 1
ATOM 702 C CA . PRO A 1 102 ? -21.832 -32.950 14.604 1.00 74.44 102 PRO A CA 1
ATOM 703 C C . PRO A 1 102 ? -21.429 -31.575 14.060 1.00 74.44 102 PRO A C 1
ATOM 705 O O . PRO A 1 102 ? -20.366 -31.066 14.451 1.00 74.44 102 PRO A O 1
ATOM 708 N N . PRO A 1 103 ? -22.218 -30.983 13.143 1.00 66.50 103 PRO A N 1
ATOM 709 C CA . PRO A 1 103 ? -21.919 -29.674 12.586 1.00 66.50 103 PRO A CA 1
ATOM 710 C C . PRO A 1 103 ? -21.702 -28.700 13.743 1.00 66.50 103 PRO A C 1
ATOM 712 O O . PRO A 1 103 ? -22.594 -28.434 14.548 1.00 66.50 103 PRO A O 1
ATOM 715 N N . ARG A 1 104 ? -20.467 -28.205 13.881 1.00 60.75 104 ARG A N 1
ATOM 716 C CA . ARG A 1 104 ? -20.141 -27.181 14.873 1.00 60.75 104 ARG A CA 1
ATOM 717 C C . ARG A 1 104 ? -20.829 -25.893 14.432 1.00 60.75 104 ARG A C 1
ATOM 719 O O . ARG A 1 104 ? -20.225 -25.082 13.744 1.00 60.75 104 ARG A O 1
ATOM 726 N N . HIS A 1 105 ? -22.074 -25.692 14.854 1.00 62.09 105 HIS A N 1
ATOM 727 C CA . HIS A 1 105 ? -22.867 -24.481 14.613 1.00 62.09 105 HIS A CA 1
ATOM 728 C C . HIS A 1 105 ? -22.368 -23.245 15.393 1.00 62.09 105 HIS A C 1
ATOM 730 O O . HIS A 1 105 ? -23.108 -22.289 15.603 1.00 62.09 105 HIS A O 1
ATOM 736 N N . GLY A 1 106 ? -21.108 -23.240 15.835 1.00 69.50 106 GLY A N 1
ATOM 737 C CA . GLY A 1 106 ? -20.488 -22.073 16.450 1.00 69.50 106 GLY A CA 1
ATOM 738 C C . GLY A 1 106 ? -19.911 -21.138 15.383 1.00 69.50 106 GLY A C 1
ATOM 739 O O . GLY A 1 106 ? -19.404 -21.624 14.368 1.00 69.50 106 GLY A O 1
ATOM 740 N N . PRO A 1 107 ? -19.930 -19.809 15.596 1.00 75.25 107 PRO A N 1
ATOM 741 C CA . PRO A 1 107 ? -19.218 -18.884 14.724 1.00 75.25 107 PRO A CA 1
ATOM 742 C C . PRO A 1 107 ? -17.751 -19.315 14.630 1.00 75.25 107 PRO A C 1
ATOM 744 O O . PRO A 1 107 ? -17.108 -19.581 15.650 1.00 75.25 107 PRO A O 1
ATOM 747 N N . LEU A 1 108 ? -17.240 -19.424 13.399 1.00 74.81 108 LEU A N 1
ATOM 748 C CA . LEU A 1 108 ? -15.859 -19.826 13.141 1.00 74.81 108 LEU A CA 1
ATOM 749 C C . LEU A 1 108 ? -14.926 -18.943 13.996 1.00 74.81 108 LEU A C 1
ATOM 751 O O . LEU A 1 108 ? -15.036 -17.716 13.906 1.00 74.81 108 LEU A O 1
ATOM 755 N N . PRO A 1 109 ? -14.063 -19.523 14.852 1.00 79.12 109 PRO A N 1
ATOM 756 C CA . PRO A 1 109 ? -13.236 -18.738 15.760 1.00 79.12 109 PRO A CA 1
ATOM 757 C C . PRO A 1 109 ? -12.364 -17.759 14.970 1.00 79.12 109 PRO A C 1
ATOM 759 O O . PRO A 1 109 ? -11.708 -18.158 14.007 1.00 79.12 109 PRO A O 1
ATOM 762 N N . ASP A 1 110 ? -12.361 -16.486 15.381 1.00 89.75 110 ASP A N 1
ATOM 763 C CA . ASP A 1 110 ? -11.564 -15.437 14.740 1.00 89.75 110 ASP A CA 1
ATOM 764 C C . ASP A 1 110 ? -10.082 -15.855 14.733 1.00 89.75 110 ASP A C 1
ATOM 766 O O . ASP A 1 110 ? -9.514 -16.249 15.759 1.00 89.75 110 ASP A O 1
ATOM 770 N N . LEU A 1 111 ? -9.446 -15.784 13.560 1.00 91.38 111 LEU A N 1
ATOM 771 C CA . LEU A 1 111 ? -8.033 -16.118 13.371 1.00 91.38 111 LEU A CA 1
ATOM 772 C C . LEU A 1 111 ? -7.128 -15.309 14.308 1.00 91.38 111 LEU A C 1
ATOM 774 O O . LEU A 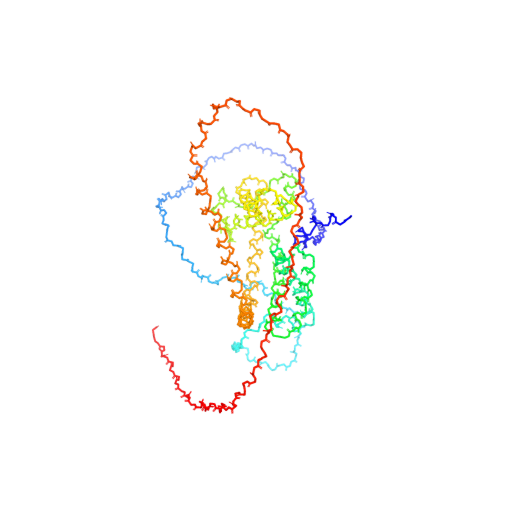1 111 ? -6.095 -15.812 14.761 1.00 91.38 111 LEU A O 1
ATOM 778 N N . VAL A 1 112 ? -7.528 -14.076 14.632 1.00 92.44 112 VAL A N 1
ATOM 779 C CA . VAL A 1 112 ? -6.803 -13.217 15.573 1.00 92.44 112 VAL A CA 1
ATOM 780 C C . VAL A 1 112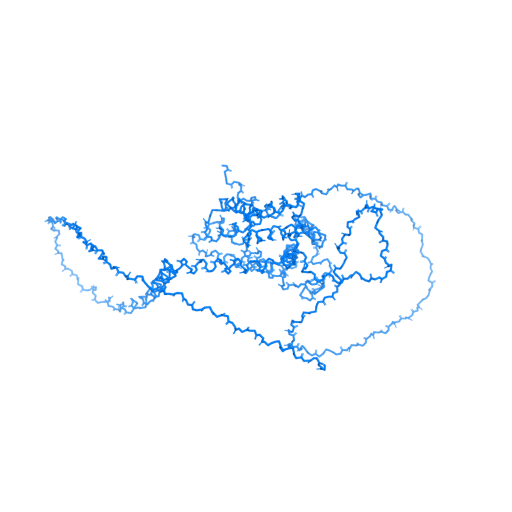 ? -6.784 -13.831 16.972 1.00 92.44 112 VAL A C 1
ATOM 782 O O . VAL A 1 112 ? -5.723 -13.914 17.597 1.00 92.44 112 VAL A O 1
ATOM 785 N N . ASP A 1 113 ? -7.927 -14.320 17.446 1.00 92.44 113 ASP A N 1
ATOM 786 C CA . ASP A 1 113 ? -8.043 -14.925 18.771 1.00 92.44 113 ASP A CA 1
ATOM 787 C C . ASP A 1 113 ? -7.348 -16.278 18.826 1.00 92.44 113 ASP A C 1
ATOM 789 O O . ASP A 1 113 ? -6.646 -16.570 19.796 1.00 92.44 113 ASP A O 1
ATOM 793 N N . ALA A 1 114 ? -7.462 -17.075 17.760 1.00 92.94 114 ALA A N 1
ATOM 794 C CA . ALA A 1 114 ? -6.749 -18.340 17.634 1.00 92.94 114 ALA A CA 1
ATOM 795 C C . ALA A 1 114 ? -5.227 -18.147 17.768 1.00 92.94 114 ALA A C 1
ATOM 797 O O . ALA A 1 114 ? -4.582 -18.860 18.542 1.00 92.94 114 ALA A O 1
ATOM 798 N N . ARG A 1 115 ? -4.652 -17.142 17.089 1.00 92.69 115 ARG A N 1
ATOM 799 C CA . ARG A 1 115 ? -3.207 -16.855 17.143 1.00 92.69 115 ARG A CA 1
ATOM 800 C C . ARG A 1 115 ? -2.761 -16.308 18.503 1.00 92.69 115 ARG A C 1
ATOM 802 O O . ARG A 1 115 ? -1.625 -16.539 18.900 1.00 92.69 115 ARG A O 1
ATOM 809 N N . ARG A 1 116 ? -3.637 -15.625 19.248 1.00 93.12 116 ARG A N 1
ATOM 810 C CA . ARG A 1 116 ? -3.330 -15.052 20.574 1.00 93.12 116 ARG A CA 1
ATOM 811 C C . ARG A 1 116 ? -3.417 -16.041 21.737 1.00 93.12 116 ARG A C 1
ATOM 813 O O . ARG A 1 116 ? -3.088 -15.660 22.860 1.00 93.12 116 ARG A O 1
ATOM 820 N N . ARG A 1 117 ? -3.832 -17.293 21.518 1.00 93.25 117 ARG A N 1
ATOM 821 C CA . ARG A 1 117 ? -3.915 -18.290 22.605 1.00 93.25 117 ARG A CA 1
ATOM 822 C C . ARG A 1 117 ? -2.551 -18.602 23.224 1.00 93.25 117 ARG A C 1
ATOM 824 O O . ARG A 1 117 ? -2.476 -18.868 24.418 1.00 93.25 117 ARG A O 1
ATOM 831 N N . THR A 1 118 ? -1.472 -18.517 22.447 1.00 95.38 118 THR A N 1
ATOM 832 C CA . THR A 1 118 ? -0.105 -18.774 22.921 1.00 95.38 118 THR A CA 1
ATOM 833 C C . THR A 1 118 ? 0.614 -17.481 23.311 1.00 95.38 118 THR A C 1
ATOM 835 O O . THR A 1 118 ? 0.388 -16.425 22.719 1.00 95.38 118 THR A O 1
ATOM 838 N N . VAL A 1 119 ? 1.523 -17.546 24.292 1.00 94.88 119 VAL A N 1
ATOM 839 C CA . VAL A 1 119 ? 2.335 -16.386 24.723 1.00 94.88 119 VAL A CA 1
ATOM 840 C C . VAL A 1 119 ? 3.195 -15.861 23.569 1.00 94.88 119 VAL A C 1
ATOM 842 O O . VAL A 1 119 ? 3.211 -14.659 23.305 1.00 94.88 119 VAL A O 1
ATOM 845 N N . ALA A 1 120 ? 3.825 -16.769 22.817 1.00 95.31 120 ALA A N 1
ATOM 846 C CA . ALA A 1 120 ? 4.584 -16.428 21.615 1.00 95.31 120 ALA A CA 1
ATOM 847 C C . ALA A 1 120 ? 3.705 -15.746 20.553 1.00 95.31 120 ALA A C 1
ATOM 849 O O . ALA A 1 120 ? 4.111 -14.755 19.949 1.00 95.31 120 ALA A O 1
ATOM 850 N N . GLY A 1 121 ? 2.472 -16.227 20.368 1.00 94.56 121 GLY A N 1
ATOM 851 C CA . GLY A 1 121 ? 1.503 -15.622 19.462 1.00 94.56 121 GLY A CA 1
ATOM 852 C C . GLY A 1 121 ? 1.099 -14.209 19.881 1.00 94.56 121 GLY A C 1
ATOM 853 O O . GLY A 1 121 ? 1.068 -13.313 19.040 1.00 94.56 121 GLY A O 1
ATOM 854 N N . LYS A 1 122 ? 0.877 -13.962 21.180 1.00 95.12 122 LYS A N 1
ATOM 855 C CA . LYS A 1 122 ? 0.606 -12.610 21.707 1.00 95.12 122 LYS A CA 1
ATOM 856 C C . LYS A 1 122 ? 1.756 -11.644 21.409 1.00 95.12 122 LYS A C 1
ATOM 858 O O . LYS A 1 122 ? 1.500 -10.546 20.920 1.00 95.12 122 LYS A O 1
ATOM 863 N N . ALA A 1 123 ? 2.999 -12.062 21.654 1.00 96.19 123 ALA A N 1
ATOM 864 C CA . ALA A 1 123 ? 4.180 -11.247 21.372 1.00 96.19 123 ALA A CA 1
ATOM 865 C C . ALA A 1 123 ? 4.339 -10.968 19.866 1.00 96.19 123 ALA A C 1
ATOM 867 O O . ALA A 1 123 ? 4.535 -9.820 19.470 1.00 96.19 123 ALA A O 1
ATOM 868 N N . ALA A 1 124 ? 4.172 -11.987 19.016 1.00 96.12 124 ALA A N 1
ATOM 869 C CA . ALA A 1 124 ? 4.229 -11.832 17.563 1.00 96.12 124 ALA A CA 1
ATOM 870 C C . ALA A 1 124 ? 3.146 -10.878 17.032 1.00 96.12 124 ALA A C 1
ATOM 872 O O . ALA A 1 124 ? 3.429 -10.036 16.178 1.00 96.12 124 ALA A O 1
ATOM 873 N N . VAL A 1 125 ? 1.916 -10.962 17.552 1.00 95.56 125 VAL A N 1
ATOM 874 C CA . VAL A 1 125 ? 0.831 -10.039 17.185 1.00 95.56 125 VAL A CA 1
ATOM 875 C C . VAL A 1 125 ? 1.146 -8.612 17.638 1.00 95.56 125 VAL A C 1
ATOM 877 O O . VAL A 1 125 ? 0.944 -7.687 16.861 1.00 95.56 125 VAL A O 1
ATOM 880 N N . ALA A 1 126 ? 1.688 -8.403 18.840 1.00 95.31 126 ALA A N 1
ATOM 881 C CA . ALA A 1 126 ? 2.046 -7.064 19.318 1.00 95.31 126 ALA A CA 1
ATOM 882 C C . ALA A 1 126 ? 3.170 -6.420 18.482 1.00 95.31 126 ALA A C 1
ATOM 884 O O . ALA A 1 126 ? 3.054 -5.265 18.071 1.00 95.31 126 ALA A O 1
ATOM 885 N N . LEU A 1 127 ? 4.225 -7.180 18.165 1.00 96.25 127 LEU A N 1
ATOM 886 C CA . LEU A 1 127 ? 5.333 -6.713 17.322 1.00 96.25 127 LEU A CA 1
ATOM 887 C C . LEU A 1 127 ? 4.890 -6.445 15.879 1.00 96.25 127 LEU A C 1
ATOM 889 O O . LEU A 1 127 ? 5.265 -5.443 15.283 1.00 96.25 127 LEU A O 1
ATOM 893 N N . SER A 1 128 ? 4.059 -7.308 15.300 1.00 95.00 128 SER A N 1
ATOM 894 C CA . SER A 1 128 ? 3.521 -7.061 13.956 1.00 95.00 128 SER A CA 1
ATOM 895 C C . SER A 1 128 ? 2.539 -5.887 13.929 1.00 95.00 128 SER A C 1
ATOM 897 O O . SER A 1 128 ? 2.536 -5.124 12.966 1.00 95.00 128 SER A O 1
ATOM 899 N N . SER A 1 129 ? 1.760 -5.682 14.995 1.00 94.69 129 SER A N 1
ATOM 900 C CA . SER A 1 129 ? 0.869 -4.521 15.134 1.00 94.69 129 SER A CA 1
ATOM 901 C C . SER A 1 129 ? 1.652 -3.211 15.228 1.00 94.69 129 SER A C 1
ATOM 903 O O . SER A 1 129 ? 1.218 -2.207 14.669 1.00 94.69 129 SER A O 1
ATOM 905 N N . SER A 1 130 ? 2.818 -3.204 15.884 1.00 95.19 130 SER A N 1
ATOM 906 C CA . SER A 1 130 ? 3.680 -2.017 15.946 1.00 95.19 130 SER A CA 1
ATOM 907 C C . SER A 1 130 ? 4.286 -1.678 14.581 1.00 95.19 130 SER A C 1
ATOM 909 O O . SER A 1 130 ? 4.303 -0.513 14.189 1.00 95.19 130 SER A O 1
ATOM 911 N N . VAL A 1 131 ? 4.694 -2.688 13.806 1.00 95.94 131 VAL A N 1
ATOM 912 C CA . VAL A 1 131 ? 5.163 -2.501 12.423 1.00 95.94 131 VAL A CA 1
ATOM 913 C C . VAL A 1 131 ? 4.031 -2.021 11.513 1.00 95.94 131 VAL A C 1
ATOM 915 O O . VAL A 1 131 ? 4.219 -1.083 10.745 1.00 95.94 131 VAL A O 1
ATOM 918 N N . ALA A 1 132 ? 2.835 -2.602 11.616 1.00 94.31 132 ALA A N 1
ATOM 919 C CA . ALA A 1 132 ? 1.680 -2.127 10.857 1.00 94.31 132 ALA A CA 1
ATOM 920 C C . ALA A 1 132 ? 1.318 -0.677 11.234 1.00 94.31 132 ALA A C 1
ATOM 922 O O . ALA A 1 132 ? 1.087 0.156 10.358 1.00 94.31 132 ALA A O 1
ATOM 923 N N . GLY A 1 133 ? 1.337 -0.348 12.530 1.00 92.69 133 GLY A N 1
ATOM 924 C CA . GLY A 1 133 ? 1.107 1.006 13.032 1.00 92.69 133 GLY A CA 1
ATOM 925 C C . GLY A 1 133 ? 2.130 2.015 12.509 1.00 92.69 133 GLY A C 1
ATOM 926 O O . GLY A 1 133 ? 1.760 3.122 12.120 1.00 92.69 133 GLY A O 1
ATOM 927 N N . SER A 1 134 ? 3.403 1.627 12.419 1.00 93.50 134 SER A N 1
ATOM 928 C CA . SER A 1 134 ? 4.457 2.482 11.870 1.00 93.50 134 SER A CA 1
ATOM 929 C C . SER A 1 134 ? 4.315 2.704 10.366 1.00 93.50 134 SER A C 1
ATOM 931 O O . SER A 1 134 ? 4.517 3.827 9.908 1.00 93.50 134 SER A O 1
ATOM 933 N N . MET A 1 135 ? 3.888 1.686 9.608 1.00 91.81 135 MET A N 1
ATOM 934 C CA . MET A 1 135 ? 3.567 1.821 8.183 1.00 91.81 135 MET A CA 1
ATOM 935 C C . MET A 1 135 ? 2.409 2.798 7.965 1.00 91.81 135 MET A C 1
ATOM 937 O O . MET A 1 135 ? 2.522 3.707 7.147 1.00 91.81 135 MET A O 1
ATOM 941 N N . VAL A 1 136 ? 1.323 2.665 8.733 1.00 90.69 136 VAL A N 1
ATOM 942 C CA . VAL A 1 136 ? 0.180 3.590 8.655 1.00 90.69 136 VAL A CA 1
ATOM 943 C C . VAL A 1 136 ? 0.612 5.010 9.022 1.00 90.69 136 VAL A C 1
ATOM 945 O O . VAL A 1 136 ? 0.308 5.951 8.293 1.00 90.69 136 VAL A O 1
ATOM 948 N N . ALA A 1 137 ? 1.369 5.179 10.107 1.00 90.56 137 ALA A N 1
ATOM 949 C CA . ALA A 1 137 ? 1.838 6.493 10.531 1.00 90.56 137 ALA A CA 1
ATOM 950 C C . ALA A 1 137 ? 2.820 7.124 9.533 1.00 90.56 137 ALA A C 1
ATOM 952 O O . ALA A 1 137 ? 2.765 8.331 9.321 1.00 90.56 137 ALA A O 1
ATOM 953 N N . ALA A 1 138 ? 3.680 6.333 8.885 1.00 87.38 138 ALA A N 1
ATOM 954 C CA . ALA A 1 138 ? 4.565 6.809 7.824 1.00 87.38 138 ALA A CA 1
ATOM 955 C C . ALA A 1 138 ? 3.765 7.351 6.635 1.00 87.38 138 ALA A C 1
ATOM 957 O O . ALA A 1 138 ? 4.057 8.442 6.150 1.00 87.38 138 ALA A O 1
ATOM 958 N N . VAL A 1 139 ? 2.726 6.620 6.214 1.00 84.38 139 VAL A N 1
ATOM 959 C CA . VAL A 1 139 ? 1.822 7.048 5.140 1.00 84.38 139 VAL A CA 1
ATOM 960 C C . VAL A 1 139 ? 1.115 8.343 5.533 1.00 84.38 139 VAL A C 1
ATOM 962 O O . VAL A 1 139 ? 1.205 9.324 4.806 1.00 84.38 139 VAL A O 1
ATOM 965 N N . VAL A 1 140 ? 0.484 8.401 6.708 1.00 86.56 140 VAL A N 1
ATOM 966 C CA . VAL A 1 140 ? -0.211 9.612 7.188 1.00 86.56 140 VAL A CA 1
ATOM 967 C C . VAL A 1 140 ? 0.748 10.804 7.314 1.00 86.56 140 VAL A C 1
ATOM 969 O O . VAL A 1 140 ? 0.414 11.921 6.923 1.00 86.56 140 VAL A O 1
ATOM 972 N N . SER A 1 141 ? 1.962 10.576 7.813 1.00 84.38 141 SER A N 1
ATOM 973 C CA . SER A 1 141 ? 2.987 11.611 7.971 1.00 84.38 141 SER A CA 1
ATOM 974 C C . SER A 1 141 ? 3.448 12.206 6.652 1.00 84.38 141 SER A C 1
ATOM 976 O O . SER A 1 141 ? 3.622 13.424 6.570 1.00 84.38 141 SER A O 1
ATOM 978 N N . ALA A 1 142 ? 3.607 11.361 5.628 1.00 77.69 142 ALA A N 1
ATOM 979 C CA . ALA A 1 142 ? 3.979 11.798 4.290 1.00 77.69 142 ALA A CA 1
ATOM 980 C C . ALA A 1 142 ? 2.960 12.796 3.716 1.00 77.69 142 ALA A C 1
ATOM 982 O O . ALA A 1 142 ? 3.352 13.704 2.990 1.00 77.69 142 ALA A O 1
ATOM 983 N N . TYR A 1 143 ? 1.681 12.678 4.096 1.00 78.19 143 TYR A N 1
ATOM 984 C CA . TYR A 1 143 ? 0.629 13.590 3.647 1.00 78.19 143 TYR A CA 1
ATOM 985 C C . TYR A 1 143 ? 0.415 14.814 4.550 1.00 78.19 143 TYR A C 1
ATOM 987 O O . TYR A 1 143 ? -0.006 15.848 4.041 1.00 78.19 143 TYR A O 1
ATOM 995 N N . ILE A 1 144 ? 0.661 14.716 5.864 1.00 83.81 144 ILE A N 1
ATOM 996 C CA . ILE A 1 144 ? 0.221 15.749 6.826 1.00 83.81 144 ILE A CA 1
ATOM 997 C C . ILE A 1 144 ? 1.380 16.444 7.554 1.00 83.81 144 ILE A C 1
ATOM 999 O O . ILE A 1 144 ? 1.378 17.665 7.680 1.00 83.81 144 ILE A O 1
ATOM 1003 N N . VAL A 1 145 ? 2.342 15.691 8.097 1.00 72.38 145 VAL A N 1
ATOM 1004 C CA . VAL A 1 145 ? 3.230 16.193 9.171 1.00 72.38 145 VAL A CA 1
ATOM 1005 C C . VAL A 1 145 ? 4.642 16.520 8.666 1.00 72.38 145 VAL A C 1
ATOM 1007 O O . VAL A 1 145 ? 5.393 17.200 9.358 1.00 72.38 145 VAL A O 1
ATOM 1010 N N . HIS A 1 146 ? 5.033 16.052 7.474 1.00 75.94 146 HIS A N 1
ATOM 1011 C CA . HIS A 1 146 ? 6.374 16.213 6.876 1.00 75.94 146 HIS A CA 1
ATOM 1012 C C . HIS A 1 146 ? 7.567 15.760 7.761 1.00 75.94 146 HIS A C 1
ATOM 1014 O O . HIS A 1 146 ? 8.723 15.857 7.345 1.00 75.94 146 HIS A O 1
ATOM 1020 N N . HIS A 1 147 ? 7.321 15.194 8.950 1.00 84.12 147 HIS A N 1
ATOM 1021 C CA . HIS A 1 147 ? 8.323 14.627 9.855 1.00 84.12 147 HIS A CA 1
ATOM 1022 C C . HIS A 1 147 ? 8.181 13.103 9.937 1.00 84.12 147 HIS A C 1
ATOM 1024 O O . HIS A 1 147 ? 7.561 12.552 10.852 1.00 84.12 147 HIS A O 1
ATOM 1030 N N . LEU A 1 148 ? 8.800 12.415 8.973 1.00 83.56 148 LEU A N 1
ATOM 1031 C CA . LEU A 1 148 ? 8.678 10.965 8.807 1.00 83.56 148 LEU A CA 1
ATOM 1032 C C . LEU A 1 148 ? 9.132 10.188 10.053 1.00 83.56 148 LEU A C 1
ATOM 1034 O O . LEU A 1 148 ? 8.416 9.317 10.534 1.00 83.56 148 LEU A O 1
ATOM 1038 N N . TRP A 1 149 ? 10.300 10.521 10.609 1.00 88.06 149 TRP A N 1
ATOM 1039 C CA . TRP A 1 149 ? 10.914 9.744 11.693 1.00 88.06 149 TRP A CA 1
ATOM 1040 C C . TRP A 1 149 ? 10.138 9.799 13.007 1.00 88.06 149 TRP A C 1
ATOM 1042 O O . TRP A 1 149 ? 9.917 8.760 13.627 1.00 88.06 149 TRP A O 1
ATOM 1052 N N . SER A 1 150 ? 9.691 10.989 13.418 1.00 89.75 150 SER A N 1
ATOM 1053 C CA . SER A 1 150 ? 8.873 11.131 14.625 1.00 89.75 150 SER A CA 1
ATOM 1054 C C . SER A 1 150 ? 7.541 10.408 14.460 1.00 89.75 150 SER A C 1
ATOM 1056 O O . SER A 1 150 ? 7.097 9.719 15.371 1.00 89.75 150 SER A O 1
ATOM 1058 N N . SER A 1 151 ? 6.944 10.481 13.272 1.00 90.69 151 SER A N 1
ATOM 1059 C CA . SER A 1 151 ? 5.666 9.828 13.000 1.00 90.69 151 SER A CA 1
ATOM 1060 C C . SER A 1 151 ? 5.786 8.306 12.969 1.00 90.69 151 SER A C 1
ATOM 1062 O O . SER A 1 151 ? 4.931 7.621 13.518 1.00 90.69 151 SER A O 1
ATOM 1064 N N . VAL A 1 152 ? 6.870 7.765 12.404 1.00 90.94 152 VAL A N 1
ATOM 1065 C CA . VAL A 1 152 ? 7.178 6.327 12.459 1.00 90.94 152 VAL A CA 1
ATOM 1066 C C . VAL A 1 152 ? 7.323 5.872 13.910 1.00 90.94 152 VAL A C 1
ATOM 1068 O O . VAL A 1 152 ? 6.698 4.885 14.289 1.00 90.94 152 VAL A O 1
ATOM 1071 N N . ALA A 1 153 ? 8.083 6.600 14.737 1.00 93.06 153 ALA A N 1
ATOM 1072 C CA . ALA A 1 153 ? 8.261 6.267 16.152 1.00 93.06 153 ALA A CA 1
ATOM 1073 C C . ALA A 1 153 ? 6.929 6.288 16.923 1.00 93.06 153 ALA A C 1
ATOM 1075 O O . ALA A 1 153 ? 6.619 5.345 17.653 1.00 93.06 153 ALA A O 1
ATOM 1076 N N . VAL A 1 154 ? 6.105 7.318 16.699 1.00 94.00 154 VAL A N 1
ATOM 1077 C CA . VAL A 1 154 ? 4.754 7.415 17.271 1.00 94.00 154 VAL A CA 1
ATOM 1078 C C . VAL A 1 154 ? 3.874 6.260 16.790 1.00 94.00 154 VAL A C 1
ATOM 1080 O O . VAL A 1 154 ? 3.173 5.659 17.596 1.00 94.00 154 VAL A O 1
ATOM 1083 N N . GLY A 1 155 ? 3.944 5.890 15.511 1.00 94.00 155 GLY A N 1
ATOM 1084 C CA . GLY A 1 155 ? 3.195 4.768 14.945 1.00 94.00 155 GLY A CA 1
ATOM 1085 C C . GLY A 1 155 ? 3.584 3.413 15.533 1.00 94.00 155 GLY A C 1
ATOM 1086 O O . GLY A 1 155 ? 2.699 2.611 15.828 1.00 94.00 155 GLY A O 1
ATOM 1087 N N . VAL A 1 156 ? 4.883 3.172 15.760 1.00 94.94 156 VAL A N 1
ATOM 1088 C CA . VAL A 1 156 ? 5.372 1.968 16.457 1.00 94.94 156 VAL A CA 1
ATOM 1089 C C . VAL A 1 156 ? 4.790 1.910 17.866 1.00 94.94 156 VAL A C 1
ATOM 1091 O O . VAL A 1 156 ? 4.188 0.902 18.238 1.00 94.94 156 VAL A O 1
ATOM 1094 N N . LEU A 1 157 ? 4.942 2.992 18.638 1.00 95.75 157 LEU A N 1
ATOM 1095 C CA . LEU A 1 157 ? 4.479 3.051 20.023 1.00 95.75 157 LEU A CA 1
ATOM 1096 C C . LEU A 1 157 ? 2.958 2.880 20.111 1.00 95.75 157 LEU A C 1
ATOM 1098 O O . LEU A 1 157 ? 2.472 2.090 20.916 1.00 95.75 157 LEU A O 1
ATOM 1102 N N . LEU A 1 158 ? 2.212 3.576 19.251 1.00 94.25 158 LEU A N 1
ATOM 1103 C CA . LEU A 1 158 ? 0.755 3.531 19.218 1.00 94.25 158 LEU A CA 1
ATOM 1104 C C . LEU A 1 158 ? 0.247 2.151 18.785 1.00 94.25 158 LEU A C 1
ATOM 1106 O O . LEU A 1 158 ? -0.630 1.594 19.440 1.00 94.25 158 LEU A O 1
ATOM 1110 N N . GLY A 1 159 ? 0.815 1.568 17.726 1.00 94.12 159 GLY A N 1
ATOM 1111 C CA . GLY A 1 159 ? 0.461 0.221 17.271 1.00 94.12 159 GLY A CA 1
ATOM 1112 C C . GLY A 1 159 ? 0.744 -0.842 18.334 1.00 94.12 159 GLY A C 1
ATOM 1113 O O . GLY A 1 159 ? -0.081 -1.731 18.553 1.00 94.12 159 GLY A O 1
ATOM 1114 N N . PHE A 1 160 ? 1.865 -0.711 19.051 1.00 95.69 160 PHE A N 1
ATOM 1115 C CA . PHE A 1 160 ? 2.205 -1.584 20.172 1.00 95.69 160 PHE A CA 1
ATOM 1116 C C . PHE A 1 160 ? 1.226 -1.415 21.342 1.00 95.69 160 PHE A C 1
ATOM 1118 O O . PHE A 1 160 ? 0.624 -2.395 21.774 1.00 95.69 160 PHE A O 1
ATOM 1125 N N . ALA A 1 161 ? 1.004 -0.187 21.817 1.00 96.00 161 ALA A N 1
ATOM 1126 C CA . ALA A 1 161 ? 0.134 0.098 22.958 1.00 96.00 161 ALA A CA 1
ATOM 1127 C C . ALA A 1 161 ? -1.323 -0.316 22.698 1.00 96.00 161 ALA A C 1
ATOM 1129 O O . ALA A 1 161 ? -1.926 -1.022 23.508 1.00 96.00 161 ALA A O 1
ATOM 1130 N N . LEU A 1 162 ? -1.871 0.037 21.528 1.00 94.69 162 LEU A N 1
ATOM 1131 C CA . LEU A 1 162 ? -3.234 -0.334 21.140 1.00 94.69 162 LEU A CA 1
ATOM 1132 C C . LEU A 1 162 ? -3.420 -1.856 21.069 1.00 94.69 162 LEU A C 1
ATOM 1134 O O . LEU A 1 162 ? -4.525 -2.334 21.305 1.00 94.69 162 LEU A O 1
ATOM 1138 N N . SER A 1 163 ? -2.366 -2.635 20.800 1.00 93.94 163 SER A N 1
ATOM 1139 C CA . SER A 1 163 ? -2.466 -4.100 20.756 1.00 93.94 163 SER A CA 1
ATOM 1140 C C . SER A 1 163 ? -2.792 -4.733 22.121 1.00 93.94 163 SER A C 1
ATOM 1142 O O . SER A 1 163 ? -3.362 -5.828 22.170 1.00 93.94 163 SER A O 1
ATOM 1144 N N . PHE A 1 164 ? -2.514 -4.047 23.235 1.00 94.75 164 PHE A N 1
ATOM 1145 C CA . PHE A 1 164 ? -2.842 -4.517 24.588 1.00 94.75 164 PHE A CA 1
ATOM 1146 C C . PHE A 1 164 ? -4.222 -4.062 25.065 1.00 94.75 164 PHE A C 1
ATOM 1148 O O . PHE A 1 164 ? -4.830 -4.736 25.892 1.00 94.75 164 PHE A O 1
ATOM 1155 N N . ILE A 1 165 ? -4.754 -2.978 24.502 1.00 95.25 165 ILE A N 1
ATOM 1156 C CA . ILE A 1 165 ? -6.024 -2.394 24.937 1.00 95.25 165 ILE A CA 1
ATOM 1157 C C . ILE A 1 165 ? -7.197 -3.270 24.455 1.00 95.25 165 ILE A C 1
ATOM 1159 O O . ILE A 1 165 ? -7.254 -3.633 23.276 1.00 95.25 165 ILE A O 1
ATOM 1163 N N . PRO A 1 166 ? -8.126 -3.687 25.330 1.00 93.31 166 PRO A N 1
ATOM 1164 C CA . PRO A 1 166 ? -9.343 -4.375 24.904 1.00 93.31 166 PRO A CA 1
ATOM 1165 C C . PRO A 1 166 ? -10.295 -3.420 24.161 1.00 93.31 166 PRO A C 1
ATOM 1167 O O . PRO A 1 166 ? -10.357 -2.230 24.460 1.00 93.31 166 PRO A O 1
ATOM 1170 N N . GLY A 1 167 ? -11.055 -3.943 23.194 1.00 94.38 167 GLY A N 1
ATOM 1171 C CA . GLY A 1 167 ? -12.068 -3.193 22.443 1.00 94.38 167 GLY A CA 1
ATOM 1172 C C . GLY A 1 167 ? -11.745 -3.003 20.958 1.00 94.38 167 GLY A C 1
ATOM 1173 O O . GLY A 1 167 ? -10.688 -3.400 20.472 1.00 94.38 167 GLY A O 1
ATOM 1174 N N . LYS A 1 168 ? -12.659 -2.339 20.235 1.00 94.88 168 LYS A N 1
ATOM 1175 C CA . LYS A 1 168 ? -12.674 -2.271 18.756 1.00 94.88 168 LYS A CA 1
ATOM 1176 C C . LYS A 1 168 ? -11.373 -1.757 18.131 1.00 94.88 168 LYS A C 1
ATOM 1178 O O . LYS A 1 168 ? -10.946 -2.265 17.099 1.00 94.88 168 LYS A O 1
ATOM 1183 N N . LEU A 1 169 ? -10.740 -0.758 18.753 1.00 93.69 169 LEU A N 1
ATOM 1184 C CA . LEU A 1 169 ? -9.460 -0.212 18.289 1.00 93.69 169 LEU A CA 1
ATOM 1185 C C . LEU A 1 169 ? -8.324 -1.228 18.440 1.00 93.69 169 LEU A C 1
ATOM 1187 O O . LEU A 1 169 ? -7.558 -1.423 17.501 1.00 93.69 169 LEU A O 1
ATOM 1191 N N . GLY A 1 170 ? -8.242 -1.898 19.591 1.00 95.06 170 GLY A N 1
ATOM 1192 C CA . GLY A 1 170 ? -7.243 -2.940 19.820 1.00 95.06 170 GLY A CA 1
ATOM 1193 C C . GLY A 1 170 ? -7.468 -4.171 18.946 1.00 95.06 170 GLY A C 1
ATOM 1194 O O . GLY A 1 170 ? -6.517 -4.785 18.473 1.00 95.06 170 GLY A O 1
ATOM 1195 N N . ASP A 1 171 ? -8.721 -4.514 18.659 1.00 95.06 171 ASP A N 1
ATOM 1196 C CA . ASP A 1 171 ? -9.047 -5.628 17.767 1.00 95.06 171 ASP A CA 1
ATOM 1197 C C . ASP A 1 171 ? -8.686 -5.324 16.312 1.00 95.06 171 ASP A C 1
ATOM 1199 O O . ASP A 1 171 ? -8.203 -6.211 15.604 1.00 95.06 171 ASP A O 1
ATOM 1203 N N . LEU A 1 172 ? -8.847 -4.070 15.874 1.00 95.88 172 LEU A N 1
ATOM 1204 C CA . LEU A 1 172 ? -8.377 -3.616 14.568 1.00 95.88 172 LEU A CA 1
ATOM 1205 C C . LEU A 1 172 ? -6.848 -3.664 14.471 1.00 95.88 172 LEU A C 1
ATOM 1207 O O . LEU A 1 172 ? -6.325 -4.201 13.496 1.00 95.88 172 LEU A O 1
ATOM 1211 N N . THR A 1 173 ? -6.118 -3.143 15.463 1.00 95.62 173 THR A N 1
ATOM 1212 C CA . THR A 1 173 ? -4.645 -3.148 15.417 1.00 95.62 173 THR A CA 1
ATOM 1213 C C . THR A 1 173 ? -4.082 -4.564 15.430 1.00 95.62 173 THR A C 1
ATOM 1215 O O . THR A 1 173 ? -3.211 -4.873 14.619 1.00 95.62 173 THR A O 1
ATOM 1218 N N . ARG A 1 174 ? -4.643 -5.462 16.248 1.00 96.12 174 ARG A N 1
ATOM 1219 C CA . ARG A 1 174 ? -4.292 -6.892 16.231 1.00 96.12 174 ARG A CA 1
ATOM 1220 C C . ARG A 1 174 ? -4.606 -7.543 14.889 1.00 96.12 174 ARG A C 1
ATOM 1222 O O . ARG A 1 174 ? -3.793 -8.320 14.399 1.00 96.12 174 ARG A O 1
ATOM 1229 N N . ALA A 1 175 ? -5.758 -7.238 14.288 1.00 96.12 175 ALA A N 1
ATOM 1230 C CA . ALA A 1 175 ? -6.124 -7.767 12.976 1.00 96.12 175 ALA A CA 1
ATOM 1231 C C . ALA A 1 175 ? -5.153 -7.295 11.884 1.00 96.12 175 ALA A C 1
ATOM 1233 O O . ALA A 1 175 ? -4.735 -8.101 11.054 1.00 96.12 175 ALA A O 1
ATOM 1234 N N . LEU A 1 176 ? -4.718 -6.032 11.925 1.00 94.38 176 LEU A N 1
ATOM 1235 C CA . LEU A 1 176 ? -3.668 -5.511 11.045 1.00 94.38 176 LEU A CA 1
ATOM 1236 C C . LEU A 1 176 ? -2.329 -6.232 11.265 1.00 94.38 176 LEU A C 1
ATOM 1238 O O . LEU A 1 176 ? -1.696 -6.638 10.292 1.00 94.38 176 LEU A O 1
ATOM 1242 N N . GLY A 1 177 ? -1.929 -6.465 12.519 1.00 95.31 177 GLY A N 1
ATOM 1243 C CA . GLY A 1 177 ? -0.723 -7.233 12.844 1.00 95.31 177 GLY A CA 1
ATOM 1244 C C . GLY A 1 177 ? -0.775 -8.675 12.324 1.00 95.31 177 GLY A C 1
ATOM 1245 O O . GLY A 1 177 ? 0.152 -9.137 11.662 1.00 95.31 177 GLY A O 1
ATOM 1246 N N . VAL A 1 178 ? -1.892 -9.378 12.532 1.00 96.19 178 VAL A N 1
ATOM 1247 C CA . VAL A 1 178 ? -2.093 -10.742 12.008 1.00 96.19 178 VAL A CA 1
ATOM 1248 C C . VAL A 1 178 ? -2.101 -10.757 10.480 1.00 96.19 178 VAL A C 1
ATOM 1250 O O . VAL A 1 178 ? -1.487 -11.637 9.883 1.00 96.19 178 VAL A O 1
ATOM 1253 N N . THR A 1 179 ? -2.717 -9.764 9.838 1.00 95.75 179 THR A N 1
ATOM 1254 C CA . THR A 1 179 ? -2.693 -9.618 8.373 1.00 95.75 179 THR A CA 1
ATOM 1255 C C . THR A 1 179 ? -1.258 -9.450 7.871 1.00 95.75 179 THR A C 1
ATOM 1257 O O . THR A 1 179 ? -0.850 -10.098 6.906 1.00 95.75 179 THR A O 1
ATOM 1260 N N . LEU A 1 180 ? -0.442 -8.652 8.563 1.00 94.88 180 LEU A N 1
ATOM 1261 C CA . LEU A 1 180 ? 0.976 -8.504 8.243 1.00 94.88 180 LEU A CA 1
ATOM 1262 C C . LEU A 1 180 ? 1.747 -9.826 8.419 1.00 94.88 180 LEU A C 1
ATOM 1264 O O . LEU A 1 180 ? 2.559 -10.185 7.572 1.00 94.88 180 LEU A O 1
ATOM 1268 N N . LEU A 1 181 ? 1.480 -10.593 9.478 1.00 95.19 181 LEU A N 1
ATOM 1269 C CA . LEU A 1 181 ? 2.112 -11.904 9.670 1.00 95.19 181 LEU A CA 1
ATOM 1270 C C . LEU A 1 181 ? 1.738 -12.887 8.556 1.00 95.19 181 LEU A C 1
ATOM 1272 O O . LEU A 1 181 ? 2.625 -13.492 7.958 1.00 95.19 181 LEU A O 1
ATOM 1276 N N . LEU A 1 182 ? 0.448 -13.004 8.234 1.00 94.81 182 LEU A N 1
ATOM 1277 C CA . LEU A 1 182 ? -0.035 -13.896 7.178 1.00 94.81 182 LEU A CA 1
ATOM 1278 C C . LEU A 1 182 ? 0.538 -13.516 5.810 1.00 94.81 182 LEU A C 1
ATOM 1280 O O . LEU A 1 182 ? 0.937 -14.388 5.039 1.00 94.81 182 LEU A O 1
ATOM 1284 N N . THR A 1 183 ? 0.636 -12.220 5.512 1.00 94.12 183 THR A N 1
ATOM 1285 C CA . THR A 1 183 ? 1.241 -11.753 4.256 1.00 94.12 183 THR A CA 1
ATOM 1286 C C . THR A 1 183 ? 2.730 -12.079 4.189 1.00 94.12 183 THR A C 1
ATOM 1288 O O . THR A 1 183 ? 3.203 -12.518 3.141 1.00 94.12 183 THR A O 1
ATOM 1291 N N . LEU A 1 184 ? 3.472 -11.952 5.294 1.00 93.06 184 LEU A N 1
ATOM 1292 C CA . LEU A 1 184 ? 4.884 -12.342 5.368 1.00 93.06 184 LEU A CA 1
ATOM 1293 C C . LEU A 1 184 ? 5.090 -13.859 5.254 1.00 93.06 184 LEU A C 1
ATOM 1295 O O . LEU A 1 184 ? 6.021 -14.291 4.570 1.00 93.06 184 LEU A O 1
ATOM 1299 N N . GLU A 1 185 ? 4.225 -14.667 5.870 1.00 93.25 185 GLU A N 1
ATOM 1300 C CA . GLU A 1 185 ? 4.248 -16.130 5.748 1.00 93.25 185 GLU A CA 1
ATOM 1301 C C . GLU A 1 185 ? 3.989 -16.555 4.293 1.00 93.25 185 GLU A C 1
ATOM 1303 O O . GLU A 1 185 ? 4.775 -17.308 3.710 1.00 93.25 185 GLU A O 1
ATOM 1308 N N . ARG A 1 186 ? 2.951 -15.990 3.661 1.00 92.69 186 ARG A N 1
ATOM 1309 C CA . ARG A 1 186 ? 2.572 -16.281 2.268 1.00 92.69 186 ARG A CA 1
ATOM 1310 C C . ARG A 1 186 ? 3.549 -15.691 1.238 1.00 92.69 186 ARG A C 1
ATOM 1312 O O . ARG A 1 186 ? 3.681 -16.228 0.138 1.00 92.69 186 ARG A O 1
ATOM 1319 N N . ARG A 1 187 ? 4.315 -14.644 1.577 1.00 92.00 187 ARG A N 1
ATOM 1320 C CA . ARG A 1 187 ? 5.319 -14.016 0.687 1.00 92.00 187 ARG A CA 1
ATOM 1321 C C . ARG A 1 187 ? 6.379 -15.002 0.193 1.00 92.00 187 ARG A C 1
ATOM 1323 O O . ARG A 1 187 ? 6.865 -14.843 -0.928 1.00 92.00 187 ARG A O 1
ATOM 1330 N N . LYS A 1 188 ? 6.750 -16.011 0.990 1.00 87.75 188 LYS A N 1
ATOM 1331 C CA . LYS A 1 188 ? 7.748 -17.019 0.581 1.00 87.75 188 LYS A CA 1
ATOM 1332 C C . LYS A 1 188 ? 7.305 -17.784 -0.672 1.00 87.75 188 LYS A C 1
ATOM 1334 O O . LYS A 1 188 ? 8.123 -18.034 -1.557 1.00 87.75 188 LYS A O 1
ATOM 1339 N N . ALA A 1 189 ? 6.007 -18.053 -0.811 1.00 86.19 189 ALA A N 1
ATOM 1340 C CA . ALA A 1 189 ? 5.458 -18.679 -2.013 1.00 86.19 189 ALA A CA 1
ATOM 1341 C C . ALA A 1 189 ? 5.586 -17.765 -3.250 1.00 86.19 189 ALA A C 1
ATOM 1343 O O . ALA A 1 189 ? 5.895 -18.234 -4.346 1.00 86.19 189 ALA A O 1
ATOM 1344 N N . LEU A 1 190 ? 5.443 -16.442 -3.080 1.00 86.69 190 LEU A N 1
ATOM 1345 C CA . LEU A 1 190 ? 5.620 -15.476 -4.173 1.00 86.69 190 LEU A CA 1
ATOM 1346 C C . LEU A 1 190 ? 7.065 -15.381 -4.666 1.00 86.69 190 LEU A C 1
ATOM 1348 O O . LEU A 1 190 ? 7.273 -15.131 -5.851 1.00 86.69 190 LEU A O 1
ATOM 1352 N N . SER A 1 191 ? 8.070 -15.551 -3.796 1.00 84.44 191 SER A N 1
ATOM 1353 C CA . SER A 1 191 ? 9.473 -15.454 -4.230 1.00 84.44 191 SER A CA 1
ATOM 1354 C C . SER A 1 191 ? 9.875 -16.531 -5.235 1.00 84.44 191 SER A C 1
ATOM 1356 O O . SER A 1 191 ? 10.711 -16.251 -6.090 1.00 84.44 191 SER A O 1
ATOM 1358 N N . GLY A 1 192 ? 9.258 -17.717 -5.166 1.00 84.75 192 GLY A N 1
ATOM 1359 C CA . GLY A 1 192 ? 9.463 -18.772 -6.159 1.00 84.75 192 GLY A CA 1
ATOM 1360 C C . GLY A 1 192 ? 8.805 -18.446 -7.501 1.00 84.75 192 GLY A C 1
ATOM 1361 O O . GLY A 1 192 ? 9.416 -18.643 -8.547 1.00 84.75 192 GLY A O 1
ATOM 1362 N N . ARG A 1 193 ? 7.589 -17.882 -7.473 1.00 85.06 193 ARG A N 1
ATOM 1363 C CA . ARG A 1 193 ? 6.821 -17.533 -8.683 1.00 85.06 193 ARG A CA 1
ATOM 1364 C C . ARG A 1 193 ? 7.384 -16.319 -9.429 1.00 85.06 193 ARG A C 1
ATOM 1366 O O . ARG A 1 193 ? 7.394 -16.300 -10.655 1.00 85.06 193 ARG A O 1
ATOM 1373 N N . PHE A 1 194 ? 7.877 -15.315 -8.703 1.00 87.31 194 PHE A N 1
ATOM 1374 C CA . PHE A 1 194 ? 8.359 -14.052 -9.272 1.00 87.31 194 PHE A CA 1
ATOM 1375 C C . PHE A 1 194 ? 9.838 -13.820 -8.915 1.00 87.31 194 PHE A C 1
ATOM 1377 O O . PHE A 1 194 ? 10.135 -13.166 -7.901 1.00 87.31 194 PHE A O 1
ATOM 1384 N N . PRO A 1 195 ? 10.791 -14.319 -9.732 1.00 87.31 195 PRO A N 1
ATOM 1385 C CA . PRO A 1 195 ? 12.221 -14.292 -9.430 1.00 87.31 195 PRO A CA 1
ATOM 1386 C C . PRO A 1 195 ? 12.844 -12.906 -9.691 1.00 87.31 195 PRO A C 1
ATOM 1388 O O . PRO A 1 195 ? 13.775 -12.756 -10.481 1.00 87.31 195 PRO A O 1
ATOM 1391 N N . PHE A 1 196 ? 12.361 -11.878 -8.987 1.00 88.50 196 PHE A N 1
ATOM 1392 C CA . PHE A 1 196 ? 12.810 -10.486 -9.129 1.00 88.50 196 PHE A CA 1
ATOM 1393 C C . PHE A 1 196 ? 14.331 -10.337 -9.001 1.00 88.50 196 PHE A C 1
ATOM 1395 O O . PHE A 1 196 ? 14.948 -9.646 -9.799 1.00 88.50 196 PHE A O 1
ATOM 1402 N N . MET A 1 197 ? 14.959 -11.038 -8.050 1.00 89.88 197 MET A N 1
ATOM 1403 C CA . MET A 1 197 ? 16.416 -10.977 -7.871 1.00 89.88 197 MET A CA 1
ATOM 1404 C C . MET A 1 197 ? 17.180 -11.539 -9.072 1.00 89.88 197 MET A C 1
ATOM 1406 O O . MET A 1 197 ? 18.251 -11.034 -9.400 1.00 89.88 197 MET A O 1
ATOM 1410 N N . ARG A 1 198 ? 16.637 -12.560 -9.749 1.00 87.94 198 ARG A N 1
ATOM 1411 C CA . ARG A 1 198 ? 17.222 -13.089 -10.988 1.00 87.94 198 ARG A CA 1
ATOM 1412 C C . ARG A 1 198 ? 17.144 -12.037 -12.091 1.00 87.94 198 ARG A C 1
ATOM 1414 O O . ARG A 1 198 ? 18.152 -11.785 -12.737 1.00 87.94 198 ARG A O 1
ATOM 1421 N N . GLN A 1 199 ? 15.993 -11.384 -12.242 1.00 89.12 199 GLN A N 1
ATOM 1422 C CA . GLN A 1 199 ? 15.803 -10.327 -13.240 1.00 89.12 199 GLN A CA 1
ATOM 1423 C C . GLN A 1 199 ? 16.663 -9.091 -12.963 1.00 89.12 199 GLN A C 1
ATOM 1425 O O . GLN A 1 199 ? 17.270 -8.533 -13.876 1.00 89.12 199 GLN A O 1
ATOM 1430 N N . LEU A 1 200 ? 16.806 -8.711 -11.694 1.00 89.88 200 LEU A N 1
ATOM 1431 C CA . LEU A 1 200 ? 17.691 -7.628 -11.280 1.00 89.88 200 LEU A CA 1
ATOM 1432 C C . LEU A 1 200 ? 19.149 -7.944 -11.640 1.00 89.88 200 LEU A C 1
ATOM 1434 O O . LEU A 1 200 ? 19.820 -7.121 -12.257 1.00 89.88 200 LEU A O 1
ATOM 1438 N N . LYS A 1 201 ? 19.623 -9.160 -11.331 1.00 90.56 201 LYS A N 1
ATOM 1439 C CA . LYS A 1 201 ? 20.964 -9.623 -11.728 1.00 90.56 201 LYS A CA 1
ATOM 1440 C C . LYS A 1 201 ? 21.143 -9.619 -13.250 1.00 90.56 201 LYS A C 1
ATOM 1442 O O . LYS A 1 201 ? 22.160 -9.138 -13.735 1.00 90.56 201 LYS A O 1
ATOM 1447 N N . CYS A 1 202 ? 20.156 -10.102 -14.004 1.00 86.19 202 CYS A N 1
ATOM 1448 C CA . CYS A 1 202 ? 20.165 -10.070 -15.469 1.00 86.19 202 CYS A CA 1
ATOM 1449 C C . CYS A 1 202 ? 20.287 -8.642 -16.021 1.00 86.19 202 CYS A C 1
ATOM 1451 O O . CYS A 1 202 ? 21.072 -8.412 -16.939 1.00 86.19 202 CYS A O 1
ATOM 1453 N N . THR A 1 203 ? 19.587 -7.684 -15.413 1.00 88.81 203 THR A N 1
ATOM 1454 C CA . THR A 1 203 ? 19.649 -6.262 -15.783 1.00 88.81 203 THR A CA 1
ATOM 1455 C C . THR A 1 203 ? 21.030 -5.670 -15.512 1.00 88.81 203 THR A C 1
ATOM 1457 O O . THR A 1 203 ? 21.599 -5.018 -16.383 1.00 88.81 203 THR A O 1
ATOM 1460 N N . LEU A 1 204 ? 21.623 -5.968 -14.349 1.00 90.25 204 LEU A N 1
ATOM 1461 C CA . LEU A 1 204 ? 22.978 -5.519 -14.001 1.00 90.25 204 LEU A CA 1
ATOM 1462 C C . LEU A 1 204 ? 24.046 -6.075 -14.955 1.00 90.25 204 LEU A C 1
ATOM 1464 O O . LEU A 1 204 ? 24.991 -5.372 -15.296 1.00 90.25 204 LEU A O 1
ATOM 1468 N N . VAL A 1 205 ? 23.874 -7.314 -15.422 1.00 91.94 205 VAL A N 1
ATOM 1469 C CA . VAL A 1 205 ? 24.779 -7.976 -16.380 1.00 91.94 205 VAL A CA 1
ATOM 1470 C C . VAL A 1 205 ? 24.412 -7.651 -17.842 1.00 91.94 205 VAL A C 1
ATOM 1472 O O . VAL A 1 205 ? 25.074 -8.114 -18.765 1.00 91.94 205 VAL A O 1
ATOM 1475 N N . ARG A 1 206 ? 23.357 -6.856 -18.085 1.00 86.38 206 ARG A N 1
ATOM 1476 C CA . ARG A 1 206 ? 22.798 -6.556 -19.421 1.00 86.38 206 ARG A CA 1
ATOM 1477 C C . ARG A 1 206 ? 22.473 -7.806 -20.255 1.00 86.38 206 ARG A C 1
ATOM 1479 O O . ARG A 1 206 ? 22.467 -7.767 -21.483 1.00 86.38 206 ARG A O 1
ATOM 1486 N N . ARG A 1 207 ? 22.167 -8.929 -19.596 1.00 86.25 207 ARG A N 1
ATOM 1487 C CA . ARG A 1 207 ? 21.768 -10.181 -20.252 1.00 86.25 207 ARG A CA 1
ATOM 1488 C C . ARG A 1 207 ? 20.252 -10.291 -20.239 1.00 86.25 207 ARG A C 1
ATOM 1490 O O . ARG A 1 207 ? 19.649 -10.403 -19.175 1.00 86.25 207 ARG A O 1
ATOM 1497 N N . ARG A 1 208 ? 19.632 -10.298 -21.419 1.00 76.56 208 ARG A N 1
ATOM 1498 C CA . ARG A 1 208 ? 18.172 -10.384 -21.541 1.00 76.56 208 ARG A CA 1
ATOM 1499 C C . ARG A 1 208 ? 17.668 -11.742 -21.052 1.00 76.56 208 ARG A C 1
ATOM 1501 O O . ARG A 1 208 ? 18.056 -12.781 -21.581 1.00 76.56 208 ARG A O 1
ATOM 1508 N N . SER A 1 209 ? 16.778 -11.719 -20.065 1.00 79.00 209 SER A N 1
ATOM 1509 C CA . SER A 1 209 ? 15.992 -12.872 -19.627 1.00 79.00 209 SER A CA 1
ATOM 1510 C C . SER A 1 209 ? 14.522 -12.521 -19.799 1.00 79.00 209 SER A C 1
ATOM 1512 O O . SER A 1 209 ? 13.960 -11.840 -18.944 1.00 79.00 209 SER A O 1
ATOM 1514 N N . ARG A 1 210 ? 13.906 -12.989 -20.893 1.00 78.19 210 ARG A N 1
ATOM 1515 C CA . ARG A 1 210 ? 12.509 -12.659 -21.215 1.00 78.19 210 ARG A CA 1
ATOM 1516 C C . ARG A 1 210 ? 11.595 -12.968 -20.029 1.00 78.19 210 ARG A C 1
ATOM 1518 O O . ARG A 1 210 ? 11.725 -14.025 -19.403 1.00 78.19 210 ARG A O 1
ATOM 1525 N N . PHE A 1 211 ? 10.700 -12.036 -19.711 1.00 78.44 211 PHE A N 1
ATOM 1526 C CA . PHE A 1 211 ? 9.735 -12.200 -18.633 1.00 78.44 211 PHE A CA 1
ATOM 1527 C C . PHE A 1 211 ? 8.331 -11.753 -19.067 1.00 78.44 211 PHE A C 1
ATOM 1529 O O . PHE A 1 211 ? 8.169 -10.602 -19.473 1.00 78.44 211 PHE A O 1
ATOM 1536 N N . PRO A 1 212 ? 7.302 -12.610 -18.928 1.00 79.25 212 PRO A N 1
ATOM 1537 C CA . PRO A 1 212 ? 7.353 -13.991 -18.430 1.00 79.25 212 PRO A CA 1
ATOM 1538 C C . PRO A 1 212 ? 8.146 -14.943 -19.350 1.00 79.25 212 PRO A C 1
ATOM 1540 O O . PRO A 1 212 ? 8.285 -14.697 -20.545 1.00 79.25 212 PRO A O 1
ATOM 1543 N N . LEU A 1 213 ? 8.700 -16.023 -18.779 1.00 75.38 213 LEU A N 1
ATOM 1544 C CA . LEU A 1 213 ? 9.582 -16.974 -19.488 1.00 75.38 213 LEU A CA 1
ATOM 1545 C C . LEU A 1 213 ? 8.894 -17.653 -20.690 1.00 75.38 213 LEU A C 1
ATOM 1547 O O . LEU A 1 213 ? 9.571 -17.994 -21.654 1.00 75.38 213 LEU A O 1
ATOM 1551 N N . ASN A 1 214 ? 7.561 -17.768 -20.648 1.00 73.81 214 ASN A N 1
ATOM 1552 C CA . ASN A 1 214 ? 6.720 -18.380 -21.681 1.00 73.81 214 ASN A CA 1
ATOM 1553 C C . ASN A 1 214 ? 5.755 -17.365 -22.326 1.00 73.81 214 ASN A C 1
ATOM 1555 O O . ASN A 1 214 ? 4.643 -17.722 -22.715 1.00 73.81 214 ASN A O 1
ATOM 1559 N N . ALA A 1 215 ? 6.131 -16.083 -22.383 1.00 69.12 215 ALA A N 1
ATOM 1560 C CA . ALA A 1 215 ? 5.269 -15.062 -22.968 1.00 69.12 215 ALA A CA 1
ATOM 1561 C C . ALA A 1 215 ? 4.978 -15.371 -24.454 1.00 69.12 215 ALA A C 1
ATOM 1563 O O . ALA A 1 215 ? 5.925 -15.591 -25.217 1.00 69.12 215 ALA A O 1
ATOM 1564 N N . PRO A 1 216 ? 3.706 -15.353 -24.898 1.00 74.56 216 PRO A N 1
ATOM 1565 C CA . PRO A 1 216 ? 3.395 -15.356 -26.321 1.00 74.56 216 PRO A CA 1
ATOM 1566 C C . PRO A 1 216 ? 3.992 -14.111 -26.989 1.00 74.56 216 PRO A C 1
ATOM 1568 O O . PRO A 1 216 ? 4.265 -13.110 -26.327 1.00 74.56 216 PRO A O 1
ATOM 1571 N N . ALA A 1 217 ? 4.130 -14.142 -28.319 1.00 76.25 217 ALA A N 1
ATOM 1572 C CA . ALA A 1 217 ? 4.631 -13.001 -29.093 1.00 76.25 217 ALA A CA 1
ATOM 1573 C C . ALA A 1 217 ? 3.860 -11.693 -28.812 1.00 76.25 217 ALA A C 1
ATOM 1575 O O . ALA A 1 217 ? 4.420 -10.612 -28.937 1.00 76.25 217 ALA A O 1
ATOM 1576 N N . ASN A 1 218 ? 2.593 -11.786 -28.390 1.00 81.00 218 ASN A N 1
ATOM 1577 C CA . ASN A 1 218 ? 1.810 -10.645 -27.933 1.00 81.00 218 ASN A CA 1
ATOM 1578 C C . ASN A 1 218 ? 1.566 -10.699 -26.415 1.00 81.00 218 ASN A C 1
ATOM 1580 O O . ASN A 1 218 ? 0.694 -11.431 -25.944 1.00 81.00 218 ASN A O 1
ATOM 1584 N N . LEU A 1 219 ? 2.290 -9.861 -25.669 1.00 78.31 219 LEU A N 1
ATOM 1585 C CA . LEU A 1 219 ? 2.200 -9.727 -24.209 1.00 78.31 219 LEU A CA 1
ATOM 1586 C C . LEU A 1 219 ? 0.790 -9.373 -23.705 1.00 78.31 219 LEU A C 1
ATOM 1588 O O . LEU A 1 219 ? 0.418 -9.775 -22.606 1.00 78.31 219 LEU A O 1
ATOM 1592 N N . TRP A 1 220 ? -0.012 -8.665 -24.506 1.00 82.75 220 TRP A N 1
ATOM 1593 C CA . TRP A 1 220 ? -1.363 -8.231 -24.127 1.00 82.75 220 TRP A CA 1
ATOM 1594 C C . TRP A 1 220 ? -2.391 -9.359 -24.120 1.00 82.75 220 TRP A C 1
ATOM 1596 O O . TRP A 1 220 ? -3.417 -9.245 -23.459 1.00 82.75 220 TRP A O 1
ATOM 1606 N N . ARG A 1 221 ? -2.122 -10.450 -24.844 1.00 79.31 221 ARG A N 1
ATOM 1607 C CA . ARG A 1 221 ? -3.001 -11.629 -24.893 1.00 79.31 221 ARG A CA 1
ATOM 1608 C C . ARG A 1 221 ? -2.652 -12.679 -23.846 1.00 79.31 221 ARG A C 1
ATOM 1610 O O . ARG A 1 221 ? -3.299 -13.719 -23.790 1.00 79.31 221 ARG A O 1
ATOM 1617 N N . HIS A 1 222 ? -1.619 -12.448 -23.043 1.00 71.31 222 HIS A N 1
ATOM 1618 C CA . HIS A 1 222 ? -1.269 -13.374 -21.983 1.00 71.31 222 HIS A CA 1
ATOM 1619 C C . HIS A 1 222 ? -2.277 -13.204 -20.836 1.00 71.31 222 HIS A C 1
ATOM 1621 O O . HIS A 1 222 ? -2.290 -12.167 -20.181 1.00 71.31 222 HIS A O 1
ATOM 1627 N N . SER A 1 223 ? -3.143 -14.201 -20.642 1.00 69.06 223 SER A N 1
ATOM 1628 C CA . SER A 1 223 ? -4.106 -14.288 -19.529 1.00 69.06 223 SER A CA 1
ATOM 1629 C C . SER A 1 223 ? -3.829 -15.464 -18.582 1.00 69.06 223 SER A C 1
ATOM 1631 O O . SER A 1 223 ? -4.565 -15.674 -17.617 1.00 69.06 223 SER A O 1
ATOM 1633 N N . ALA A 1 224 ? -2.778 -16.246 -18.850 1.00 60.47 224 ALA A N 1
ATOM 1634 C CA . ALA A 1 224 ? -2.446 -17.431 -18.066 1.00 60.47 224 ALA A CA 1
ATOM 1635 C C . ALA A 1 224 ? -2.146 -17.063 -16.600 1.00 60.47 224 ALA A C 1
ATOM 1637 O O . ALA A 1 224 ? -1.541 -16.030 -16.317 1.00 60.47 224 ALA A O 1
ATOM 1638 N N . ASP A 1 225 ? -2.590 -17.901 -15.663 1.00 65.50 225 ASP A N 1
ATOM 1639 C CA . ASP A 1 225 ? -2.333 -17.785 -14.218 1.00 65.50 225 ASP A CA 1
ATOM 1640 C C . ASP A 1 225 ? -2.845 -16.492 -13.551 1.00 65.50 225 ASP A C 1
ATOM 1642 O O . ASP A 1 225 ? -2.292 -16.009 -12.556 1.00 65.50 225 ASP A O 1
ATOM 1646 N N . GLY A 1 226 ? -3.909 -15.891 -14.098 1.00 69.31 226 GLY A N 1
ATOM 1647 C CA . GLY A 1 226 ? -4.459 -14.635 -13.580 1.00 69.31 226 GLY A CA 1
ATOM 1648 C C . GLY A 1 226 ? -3.516 -13.444 -13.779 1.00 69.31 226 GLY A C 1
ATOM 1649 O O . GLY A 1 226 ? -3.641 -12.431 -13.071 1.00 69.31 226 GLY A O 1
ATOM 1650 N N . PHE A 1 227 ? -2.565 -13.576 -14.710 1.00 70.62 227 PHE A N 1
ATOM 1651 C CA . PHE A 1 227 ? -1.762 -12.491 -15.244 1.00 70.62 227 PHE A CA 1
ATOM 1652 C C . PHE A 1 227 ? -2.634 -11.639 -16.162 1.00 70.62 227 PHE A C 1
ATOM 1654 O O . PHE A 1 227 ? -3.233 -12.133 -17.109 1.00 70.62 227 PHE A O 1
ATOM 1661 N N . SER A 1 228 ? -2.691 -10.342 -15.886 1.00 86.56 228 SER A N 1
ATOM 1662 C CA . SER A 1 228 ? -3.270 -9.373 -16.803 1.00 86.56 228 SER A CA 1
ATOM 1663 C C . SER A 1 228 ? -2.240 -8.288 -17.048 1.00 86.56 228 SER A C 1
ATOM 1665 O O . SER A 1 228 ? -1.808 -7.611 -16.109 1.00 86.56 228 SER A O 1
ATOM 1667 N N . MET A 1 229 ? -1.846 -8.116 -18.309 1.00 88.50 229 MET A N 1
ATOM 1668 C CA . MET A 1 229 ? -0.901 -7.071 -18.692 1.00 88.50 229 MET A CA 1
ATOM 1669 C C . MET A 1 229 ? -1.418 -5.683 -18.284 1.00 88.50 229 MET A C 1
ATOM 1671 O O . MET A 1 229 ? -0.629 -4.850 -17.848 1.00 88.50 229 MET A O 1
ATOM 1675 N N . THR A 1 230 ? -2.737 -5.449 -18.311 1.00 91.12 230 THR A N 1
ATOM 1676 C CA . THR A 1 230 ? -3.327 -4.176 -17.858 1.00 91.12 230 THR A CA 1
ATOM 1677 C C . THR A 1 230 ? -3.089 -3.942 -16.368 1.00 91.12 230 THR A C 1
ATOM 1679 O O . THR A 1 230 ? -2.674 -2.852 -15.980 1.00 91.12 230 THR A O 1
ATOM 1682 N N . ALA A 1 231 ? -3.259 -4.972 -15.533 1.00 90.44 231 ALA A N 1
ATOM 1683 C CA . ALA A 1 231 ? -2.989 -4.888 -14.098 1.00 90.44 231 ALA A CA 1
ATOM 1684 C C . ALA A 1 231 ? -1.502 -4.624 -13.813 1.00 90.44 231 ALA A C 1
ATOM 1686 O O . ALA A 1 231 ? -1.170 -3.879 -12.895 1.00 90.44 231 ALA A O 1
ATOM 1687 N N . VAL A 1 232 ? -0.604 -5.198 -14.618 1.00 90.75 232 VAL A N 1
ATOM 1688 C CA . VAL A 1 232 ? 0.847 -4.993 -14.496 1.00 90.75 232 VAL A CA 1
ATOM 1689 C C . VAL A 1 232 ? 1.253 -3.583 -14.901 1.00 90.75 232 VAL A C 1
ATOM 1691 O O . VAL A 1 232 ? 2.016 -2.959 -14.169 1.00 90.75 232 VAL A O 1
ATOM 1694 N N . VAL A 1 233 ? 0.731 -3.065 -16.015 1.00 93.38 233 VAL A N 1
ATOM 1695 C CA . VAL A 1 233 ? 0.975 -1.683 -16.459 1.00 93.38 233 VAL A CA 1
ATOM 1696 C C . VAL A 1 233 ? 0.441 -0.697 -15.421 1.00 93.38 233 VAL A C 1
ATOM 1698 O O . VAL A 1 233 ? 1.156 0.217 -15.023 1.00 93.38 233 VAL A O 1
ATOM 1701 N N . LEU A 1 234 ? -0.772 -0.918 -14.907 1.00 93.00 234 LEU A N 1
ATOM 1702 C CA . LEU A 1 234 ? -1.370 -0.061 -13.884 1.00 93.00 234 LEU A CA 1
ATOM 1703 C C . LEU A 1 234 ? -0.572 -0.102 -12.573 1.00 93.00 234 LEU A C 1
ATOM 1705 O O . LEU A 1 234 ? -0.263 0.945 -12.007 1.00 93.00 234 LEU A O 1
ATOM 1709 N N . ALA A 1 235 ? -0.161 -1.289 -12.118 1.00 92.56 235 ALA A N 1
ATOM 1710 C CA . ALA A 1 235 ? 0.702 -1.429 -10.946 1.00 92.56 235 ALA A CA 1
ATOM 1711 C C . ALA A 1 235 ? 2.069 -0.761 -11.147 1.00 92.56 235 ALA A C 1
ATOM 1713 O O . ALA A 1 235 ? 2.586 -0.136 -10.223 1.00 92.56 235 ALA A O 1
ATOM 1714 N N . ALA A 1 236 ? 2.637 -0.847 -12.353 1.00 92.94 236 ALA A N 1
ATOM 1715 C CA . ALA A 1 236 ? 3.870 -0.153 -12.698 1.00 92.94 236 ALA A CA 1
ATOM 1716 C C . ALA A 1 236 ? 3.697 1.364 -12.667 1.00 92.94 236 ALA A C 1
ATOM 1718 O O . ALA A 1 236 ? 4.551 2.059 -12.126 1.00 92.94 236 ALA A O 1
ATOM 1719 N N . GLY A 1 237 ? 2.584 1.867 -13.202 1.00 93.56 237 GLY A N 1
ATOM 1720 C CA . GLY A 1 237 ? 2.232 3.278 -13.160 1.00 93.56 237 GLY A CA 1
ATOM 1721 C C . GLY A 1 237 ? 2.109 3.786 -11.730 1.00 93.56 237 GLY A C 1
ATOM 1722 O O . GLY A 1 237 ? 2.722 4.791 -11.391 1.00 93.56 237 GLY A O 1
ATOM 1723 N N . LEU A 1 238 ? 1.418 3.049 -10.856 1.00 92.19 238 LEU A N 1
ATOM 1724 C CA . LEU A 1 238 ? 1.312 3.392 -9.435 1.00 92.19 238 LEU A CA 1
ATOM 1725 C C . LEU A 1 238 ? 2.671 3.362 -8.722 1.00 92.19 238 LEU A C 1
ATOM 1727 O O . LEU A 1 238 ? 2.982 4.274 -7.955 1.00 92.19 238 LEU A O 1
ATOM 1731 N N . LEU A 1 239 ? 3.503 2.352 -8.997 1.00 91.69 239 LEU A N 1
ATOM 1732 C CA . LEU A 1 239 ? 4.858 2.265 -8.451 1.00 91.69 239 LEU A CA 1
ATOM 1733 C C . LEU A 1 239 ? 5.729 3.433 -8.941 1.00 91.69 239 LEU A C 1
ATOM 1735 O O . LEU A 1 239 ? 6.452 4.037 -8.152 1.00 91.69 239 LEU A O 1
ATOM 1739 N N . GLY A 1 240 ? 5.612 3.791 -10.221 1.00 93.12 240 GLY A N 1
ATOM 1740 C CA . GLY A 1 240 ? 6.265 4.949 -10.822 1.00 93.12 240 GLY A CA 1
ATOM 1741 C C . GLY A 1 240 ? 5.800 6.263 -10.198 1.00 93.12 240 GLY A C 1
ATOM 1742 O O . GLY A 1 240 ? 6.639 7.089 -9.858 1.00 93.12 240 GLY A O 1
ATOM 1743 N N . CYS A 1 241 ? 4.498 6.430 -9.948 1.00 93.06 241 CYS A N 1
ATOM 1744 C CA . CYS A 1 241 ? 3.953 7.586 -9.234 1.00 93.06 241 CYS A CA 1
ATOM 1745 C C . CYS A 1 241 ? 4.531 7.703 -7.821 1.00 93.06 241 CYS A C 1
ATOM 1747 O O . CYS A 1 241 ? 4.964 8.784 -7.427 1.00 93.06 241 CYS A O 1
ATOM 1749 N N . ALA A 1 242 ? 4.589 6.597 -7.072 1.00 89.00 242 ALA A N 1
ATOM 1750 C CA . ALA A 1 242 ? 5.166 6.580 -5.730 1.00 89.00 242 ALA A CA 1
ATOM 1751 C C . ALA A 1 242 ? 6.652 6.976 -5.745 1.00 89.00 242 ALA A C 1
ATOM 1753 O O . ALA A 1 242 ? 7.075 7.826 -4.962 1.00 89.00 242 ALA A O 1
ATOM 1754 N N . ILE A 1 243 ? 7.436 6.427 -6.679 1.00 90.19 243 ILE A N 1
ATOM 1755 C CA . ILE A 1 243 ? 8.845 6.799 -6.862 1.00 90.19 243 ILE A CA 1
ATOM 1756 C C . ILE A 1 243 ? 8.962 8.278 -7.264 1.00 90.19 243 ILE A C 1
ATOM 1758 O O . ILE A 1 243 ? 9.770 9.007 -6.691 1.00 90.19 243 ILE A O 1
ATOM 1762 N N . GLY A 1 244 ? 8.127 8.755 -8.185 1.00 90.62 244 GLY A N 1
ATOM 1763 C CA . GLY A 1 244 ? 8.106 10.148 -8.630 1.00 90.62 244 GLY A CA 1
ATOM 1764 C C . GLY A 1 244 ? 7.831 11.137 -7.498 1.00 90.62 244 GLY A C 1
ATOM 1765 O O . GLY A 1 244 ? 8.507 12.160 -7.424 1.00 90.62 244 GLY A O 1
ATOM 1766 N N . LEU A 1 245 ? 6.925 10.805 -6.570 1.00 87.31 245 LEU A N 1
ATOM 1767 C CA . LEU A 1 245 ? 6.702 11.596 -5.353 1.00 87.31 245 LEU A CA 1
ATOM 1768 C C . LEU A 1 245 ? 7.972 11.670 -4.496 1.00 87.31 245 LEU A C 1
ATOM 1770 O O . LEU A 1 245 ? 8.393 12.763 -4.123 1.00 87.31 245 LEU A O 1
ATOM 1774 N N . THR A 1 246 ? 8.644 10.536 -4.261 1.00 86.56 246 THR A N 1
ATOM 1775 C CA . THR A 1 246 ? 9.888 10.527 -3.466 1.00 86.56 246 THR A CA 1
ATOM 1776 C C . THR A 1 246 ? 11.019 11.322 -4.122 1.00 86.56 246 THR A C 1
ATOM 1778 O O . THR A 1 246 ? 11.782 11.998 -3.431 1.00 86.56 246 THR A O 1
ATOM 1781 N N . ILE A 1 247 ? 11.116 11.286 -5.455 1.00 87.88 247 ILE A N 1
ATOM 1782 C CA . ILE A 1 247 ? 12.097 12.066 -6.216 1.00 87.88 247 ILE A CA 1
ATOM 1783 C C . ILE A 1 247 ? 11.753 13.556 -6.153 1.00 87.88 247 ILE A C 1
ATOM 1785 O O . ILE A 1 247 ? 12.651 14.367 -5.934 1.00 87.88 247 ILE A O 1
ATOM 1789 N N . ALA A 1 248 ? 10.479 13.925 -6.314 1.00 88.38 248 ALA A N 1
ATOM 1790 C CA . ALA A 1 248 ? 10.033 15.315 -6.249 1.00 88.38 248 ALA A CA 1
ATOM 1791 C C . ALA A 1 248 ? 10.374 15.953 -4.891 1.00 88.38 248 ALA A C 1
ATOM 1793 O O . ALA A 1 248 ? 10.903 17.069 -4.853 1.00 88.38 248 ALA A O 1
ATOM 1794 N N . ASP A 1 249 ? 10.156 15.211 -3.803 1.00 82.62 249 ASP A N 1
ATOM 1795 C CA . ASP A 1 249 ? 10.494 15.635 -2.443 1.00 82.62 249 ASP A CA 1
ATOM 1796 C C . ASP A 1 249 ? 12.010 15.756 -2.241 1.00 82.62 249 ASP A C 1
ATOM 1798 O O . ASP A 1 249 ? 12.508 16.769 -1.736 1.00 82.62 249 ASP A O 1
ATOM 1802 N N . ALA A 1 250 ? 12.770 14.739 -2.660 1.00 84.88 250 ALA A N 1
ATOM 1803 C CA . ALA A 1 250 ? 14.220 14.703 -2.486 1.00 84.88 250 ALA A CA 1
ATOM 1804 C C . ALA A 1 250 ? 14.929 15.801 -3.287 1.00 84.88 250 ALA A C 1
ATOM 1806 O O . ALA A 1 250 ? 15.858 16.445 -2.792 1.00 84.88 250 ALA A O 1
ATOM 1807 N N . ALA A 1 251 ? 14.479 16.034 -4.518 1.00 85.19 251 ALA A N 1
ATOM 1808 C CA . ALA A 1 251 ? 15.113 16.967 -5.431 1.00 85.19 251 ALA A CA 1
ATOM 1809 C C . ALA A 1 251 ? 14.740 18.431 -5.140 1.00 85.19 251 ALA A C 1
ATOM 1811 O O . ALA A 1 251 ? 15.331 19.335 -5.728 1.00 85.19 251 ALA A O 1
ATOM 1812 N N . ARG A 1 252 ? 13.765 18.686 -4.246 1.00 80.50 252 ARG A N 1
ATOM 1813 C CA . ARG A 1 252 ? 13.194 20.018 -3.955 1.00 80.50 252 ARG A CA 1
ATOM 1814 C C . ARG A 1 252 ? 12.771 20.795 -5.212 1.00 80.50 252 ARG A C 1
ATOM 1816 O O . ARG A 1 252 ? 12.545 22.003 -5.129 1.00 80.50 252 ARG A O 1
ATOM 1823 N N . LEU A 1 253 ? 12.648 20.123 -6.362 1.00 64.94 253 LEU A N 1
ATOM 1824 C CA . LEU A 1 253 ? 12.322 20.729 -7.658 1.00 64.94 253 LEU A CA 1
ATOM 1825 C C . LEU A 1 253 ? 10.954 21.420 -7.620 1.00 64.94 253 LEU A C 1
ATOM 1827 O O . LEU A 1 253 ? 10.713 22.418 -8.299 1.00 64.94 253 LEU A O 1
ATOM 1831 N N . SER A 1 254 ? 10.078 20.910 -6.764 1.00 61.00 254 SER A N 1
ATOM 1832 C CA . SER A 1 254 ? 8.748 21.439 -6.522 1.00 61.00 254 SER A CA 1
ATOM 1833 C C . SER A 1 254 ? 8.702 22.830 -5.910 1.00 61.00 254 SER A C 1
ATOM 1835 O O . SER A 1 254 ? 7.687 23.509 -6.044 1.00 61.00 254 SER A O 1
ATOM 1837 N N . ARG A 1 255 ? 9.781 23.287 -5.261 1.00 66.88 255 ARG A N 1
ATOM 1838 C CA . ARG A 1 255 ? 9.834 24.661 -4.750 1.00 66.88 255 ARG A CA 1
ATOM 1839 C C . ARG A 1 255 ? 9.916 25.696 -5.854 1.00 66.88 255 ARG A C 1
ATOM 1841 O O . ARG A 1 255 ? 9.592 26.844 -5.580 1.00 66.88 255 ARG A O 1
ATOM 1848 N N . PHE A 1 256 ? 10.372 25.318 -7.047 1.00 67.56 256 PHE A N 1
ATOM 1849 C CA . PHE A 1 256 ? 10.727 26.307 -8.053 1.00 67.56 256 PHE A CA 1
ATOM 1850 C C . PHE A 1 256 ? 9.851 26.312 -9.296 1.00 67.56 256 PHE A C 1
ATOM 1852 O O . PHE A 1 256 ? 9.701 27.394 -9.846 1.00 67.56 256 PHE A O 1
ATOM 1859 N N . LEU A 1 257 ? 9.255 25.195 -9.748 1.00 81.19 257 LEU A N 1
ATOM 1860 C CA . LEU A 1 257 ? 8.540 25.249 -11.038 1.00 81.19 257 LEU A CA 1
ATOM 1861 C C . LEU A 1 257 ? 7.459 24.183 -11.294 1.00 81.19 257 LEU A C 1
ATOM 1863 O O . LEU A 1 257 ? 6.492 24.479 -11.990 1.00 81.19 257 LEU A O 1
ATOM 1867 N N . ILE A 1 258 ? 7.591 22.957 -10.769 1.00 87.12 258 ILE A N 1
ATOM 1868 C CA . ILE A 1 258 ? 6.706 21.839 -11.153 1.00 87.12 258 ILE A CA 1
ATOM 1869 C C . ILE A 1 258 ? 5.968 21.277 -9.928 1.00 87.12 258 ILE A C 1
ATOM 1871 O O . ILE A 1 258 ? 6.614 20.776 -9.006 1.00 87.12 258 ILE A O 1
ATOM 1875 N N . PRO A 1 259 ? 4.623 21.293 -9.908 1.00 87.75 259 PRO A N 1
ATOM 1876 C CA . PRO A 1 259 ? 3.831 20.605 -8.893 1.00 87.75 259 PRO A CA 1
ATOM 1877 C C . PRO A 1 259 ? 4.236 19.129 -8.717 1.00 87.75 259 PRO A C 1
ATOM 1879 O O . PRO A 1 259 ? 4.359 18.397 -9.697 1.00 87.75 259 PRO A O 1
ATOM 1882 N N . HIS A 1 260 ? 4.379 18.658 -7.471 1.00 86.81 260 HIS A N 1
ATOM 1883 C CA . HIS A 1 260 ? 4.798 17.274 -7.166 1.00 86.81 260 HIS A CA 1
ATOM 1884 C C . HIS A 1 260 ? 3.929 16.209 -7.852 1.00 86.81 260 HIS A C 1
ATOM 1886 O O . HIS A 1 260 ? 4.439 15.183 -8.295 1.00 86.81 260 HIS A O 1
ATOM 1892 N N . TRP A 1 261 ? 2.623 16.460 -7.985 1.00 90.56 261 TRP A N 1
ATOM 1893 C CA . TRP A 1 261 ? 1.700 15.533 -8.641 1.00 90.56 261 TRP A CA 1
ATOM 1894 C C . TRP A 1 261 ? 2.008 15.355 -10.135 1.00 90.56 261 TRP A C 1
ATOM 1896 O O . TRP A 1 261 ? 1.851 14.253 -10.648 1.00 90.56 261 TRP A O 1
ATOM 1906 N N . LEU A 1 262 ? 2.512 16.388 -10.825 1.00 92.88 262 LEU A N 1
ATOM 1907 C CA . LEU A 1 262 ? 2.930 16.272 -12.226 1.00 92.88 262 LEU A CA 1
ATOM 1908 C C . LEU A 1 262 ? 4.180 15.407 -12.361 1.00 92.88 262 LEU A C 1
ATOM 1910 O O . LEU A 1 262 ? 4.245 14.572 -13.257 1.00 92.88 262 LEU A O 1
ATOM 1914 N N . VAL A 1 263 ? 5.147 15.562 -11.452 1.00 92.19 263 VAL A N 1
ATOM 1915 C CA . VAL A 1 263 ? 6.348 14.711 -11.421 1.00 92.19 263 VAL A CA 1
ATOM 1916 C C . VAL A 1 263 ? 5.966 13.255 -11.147 1.00 92.19 263 VAL A C 1
ATOM 1918 O O . VAL A 1 263 ? 6.477 12.353 -11.808 1.00 92.19 263 VAL A O 1
ATOM 1921 N N . ALA A 1 264 ? 5.029 13.022 -10.225 1.00 92.69 264 ALA A N 1
ATOM 1922 C CA . ALA A 1 264 ? 4.492 11.694 -9.948 1.00 92.69 264 ALA A CA 1
ATOM 1923 C C . ALA A 1 264 ? 3.819 11.081 -11.183 1.00 92.69 264 ALA A C 1
ATOM 1925 O O . ALA A 1 264 ? 4.177 9.977 -11.583 1.00 92.69 264 ALA A O 1
ATOM 1926 N N . LEU A 1 265 ? 2.904 11.808 -11.836 1.00 95.25 265 LEU A N 1
ATOM 1927 C CA . LEU A 1 265 ? 2.230 11.327 -13.046 1.00 95.25 265 LEU A CA 1
ATOM 1928 C C . LEU A 1 265 ? 3.210 11.072 -14.195 1.00 95.25 265 LEU A C 1
ATOM 1930 O O . LEU A 1 265 ? 3.091 10.055 -14.874 1.00 95.25 265 LEU A O 1
ATOM 1934 N N . ALA A 1 266 ? 4.202 11.945 -14.389 1.00 95.62 266 ALA A N 1
ATOM 1935 C CA . ALA A 1 266 ? 5.234 11.757 -15.403 1.00 95.62 266 ALA A CA 1
ATOM 1936 C C . ALA A 1 266 ? 6.055 10.488 -15.131 1.00 95.62 266 ALA A C 1
ATOM 1938 O O . ALA A 1 266 ? 6.234 9.665 -16.027 1.00 95.62 266 ALA A O 1
ATOM 1939 N N . ALA A 1 267 ? 6.491 10.278 -13.886 1.00 95.25 267 ALA A N 1
ATOM 1940 C CA . ALA A 1 267 ? 7.200 9.065 -13.488 1.00 95.25 267 ALA A CA 1
ATOM 1941 C C . ALA A 1 267 ? 6.331 7.805 -13.653 1.00 95.25 267 ALA A C 1
ATOM 1943 O O . ALA A 1 267 ? 6.821 6.780 -14.125 1.00 95.25 267 ALA A O 1
ATOM 1944 N N . GLY A 1 268 ? 5.036 7.881 -13.331 1.00 96.31 268 GLY A N 1
ATOM 1945 C CA . GLY A 1 268 ? 4.076 6.802 -13.567 1.00 96.31 268 GLY A CA 1
ATOM 1946 C C . GLY A 1 268 ? 3.898 6.475 -15.049 1.00 96.31 268 GLY A C 1
ATOM 1947 O O . GLY A 1 268 ? 3.925 5.303 -15.430 1.00 96.31 268 GLY A O 1
ATOM 1948 N N . GLY A 1 269 ? 3.784 7.494 -15.903 1.00 96.75 269 GLY A N 1
ATOM 1949 C CA . GLY A 1 269 ? 3.685 7.335 -17.354 1.00 96.75 269 GLY A CA 1
ATOM 1950 C C . GLY A 1 269 ? 4.939 6.704 -17.957 1.00 96.75 269 GLY A C 1
ATOM 1951 O O . GLY A 1 269 ? 4.836 5.754 -18.731 1.00 96.75 269 GLY A O 1
ATOM 1952 N N . VAL A 1 270 ? 6.123 7.161 -17.536 1.00 96.25 270 VAL A N 1
ATOM 1953 C CA . VAL A 1 270 ? 7.412 6.586 -17.954 1.00 96.25 270 VAL A CA 1
ATOM 1954 C C . VAL A 1 270 ? 7.548 5.139 -17.481 1.00 96.25 270 VAL A C 1
ATOM 1956 O O . VAL A 1 270 ? 7.911 4.268 -18.262 1.00 96.25 270 VAL A O 1
ATOM 1959 N N . MET A 1 271 ? 7.222 4.837 -16.224 1.00 95.00 271 MET A N 1
ATOM 1960 C CA . MET A 1 271 ? 7.305 3.463 -15.723 1.00 95.00 271 MET A CA 1
ATOM 1961 C C . MET A 1 271 ? 6.332 2.536 -16.467 1.00 95.00 271 MET A C 1
ATOM 1963 O O . MET A 1 271 ? 6.698 1.422 -16.837 1.00 95.00 271 MET A O 1
ATOM 1967 N N . SER A 1 272 ? 5.120 3.017 -16.758 1.00 95.69 272 SER A N 1
ATOM 1968 C CA . SER A 1 272 ? 4.126 2.293 -17.560 1.00 95.69 272 SER A CA 1
ATOM 1969 C C . SER A 1 272 ? 4.633 2.027 -18.978 1.00 95.69 272 SER A C 1
ATOM 1971 O O . SER A 1 272 ? 4.565 0.889 -19.440 1.00 95.69 272 SER A O 1
ATOM 1973 N N . SER A 1 273 ? 5.210 3.025 -19.657 1.00 95.75 273 SER A N 1
ATOM 1974 C CA . SER A 1 273 ? 5.751 2.839 -21.009 1.00 95.75 273 SER A CA 1
ATOM 1975 C C . SER A 1 273 ? 6.933 1.867 -21.021 1.00 95.75 273 SER A C 1
ATOM 1977 O O . SER A 1 273 ? 6.965 0.960 -21.856 1.00 95.75 273 SER A O 1
ATOM 1979 N N . VAL A 1 274 ? 7.833 1.943 -20.034 1.00 95.25 274 VAL A N 1
ATOM 1980 C CA . VAL A 1 274 ? 8.944 0.991 -19.870 1.00 95.25 274 VAL A CA 1
ATOM 1981 C C . VAL A 1 274 ? 8.430 -0.442 -19.728 1.00 95.25 274 VAL A C 1
ATOM 1983 O O . VAL A 1 274 ? 8.986 -1.343 -20.350 1.00 95.25 274 VAL A O 1
ATOM 1986 N N . THR A 1 275 ? 7.324 -0.685 -19.012 1.00 93.50 275 THR A N 1
ATOM 1987 C CA . THR A 1 275 ? 6.755 -2.047 -18.926 1.00 93.50 275 THR A CA 1
ATOM 1988 C C . THR A 1 275 ? 6.229 -2.595 -20.248 1.00 93.50 275 THR A C 1
ATOM 1990 O O . THR A 1 275 ? 6.102 -3.811 -20.403 1.00 93.50 275 THR A O 1
ATOM 1993 N N . THR A 1 276 ? 5.940 -1.739 -21.226 1.00 92.44 276 THR A N 1
ATOM 1994 C CA . THR A 1 276 ? 5.522 -2.170 -22.567 1.00 92.44 276 THR A CA 1
ATOM 1995 C C . THR A 1 276 ? 6.704 -2.383 -23.513 1.00 92.44 276 THR A C 1
ATOM 1997 O O . THR A 1 276 ? 6.578 -3.151 -24.461 1.00 92.44 276 THR A O 1
ATOM 2000 N N . ALA A 1 277 ? 7.876 -1.814 -23.217 1.00 91.62 277 ALA A N 1
ATOM 2001 C CA . ALA A 1 277 ? 9.060 -1.917 -24.064 1.00 91.62 277 ALA A CA 1
ATOM 2002 C C . ALA A 1 277 ? 9.680 -3.326 -24.058 1.00 91.62 277 ALA A C 1
ATOM 2004 O O . ALA A 1 277 ? 9.815 -3.972 -23.018 1.00 91.62 277 ALA A O 1
ATOM 2005 N N . GLU A 1 278 ? 10.117 -3.821 -25.214 1.00 89.94 278 GLU A N 1
ATOM 2006 C CA . GLU A 1 278 ? 10.803 -5.116 -25.344 1.00 89.94 278 GLU A CA 1
ATOM 2007 C C . GLU A 1 278 ? 12.294 -5.058 -24.952 1.00 89.94 278 GLU A C 1
ATOM 2009 O O . GLU A 1 278 ? 13.165 -5.577 -25.653 1.00 89.94 278 GLU A O 1
ATOM 2014 N N . SER A 1 279 ? 12.598 -4.428 -23.818 1.00 91.25 279 SER A N 1
ATOM 2015 C CA . SER A 1 279 ? 13.958 -4.268 -23.298 1.00 91.25 279 SER A CA 1
ATOM 2016 C C . SER A 1 279 ? 14.185 -5.069 -22.011 1.00 91.25 279 SER A C 1
ATOM 2018 O O . SER A 1 279 ? 13.246 -5.599 -21.412 1.00 91.25 279 SER A O 1
ATOM 2020 N N . VAL A 1 280 ? 15.447 -5.165 -21.576 1.00 90.06 280 VAL A N 1
ATOM 2021 C CA . VAL A 1 280 ? 15.811 -5.834 -20.311 1.00 90.06 280 VAL A CA 1
ATOM 2022 C C . VAL A 1 280 ? 15.207 -5.086 -19.117 1.00 90.06 280 VAL A C 1
ATOM 2024 O O . VAL A 1 280 ? 14.727 -5.703 -18.168 1.00 90.06 280 VAL A O 1
ATOM 2027 N N . GLU A 1 281 ? 15.163 -3.757 -19.194 1.00 92.25 281 GLU A N 1
ATOM 2028 C CA . GLU A 1 281 ? 14.526 -2.888 -18.205 1.00 92.25 281 GLU A CA 1
ATOM 2029 C C . GLU A 1 281 ? 13.009 -3.096 -18.180 1.00 92.25 281 GLU A C 1
ATOM 2031 O O . GLU A 1 281 ? 12.418 -3.156 -17.102 1.00 92.25 281 GLU A O 1
ATOM 2036 N N . GLY A 1 282 ? 12.387 -3.274 -19.351 1.00 91.81 282 GLY A N 1
ATOM 2037 C CA . GLY A 1 282 ? 10.970 -3.609 -19.458 1.00 91.81 282 GLY A CA 1
ATOM 2038 C C . GLY A 1 282 ? 10.638 -4.953 -18.811 1.00 91.81 282 GLY A C 1
ATOM 2039 O O . GLY A 1 282 ? 9.673 -5.045 -18.052 1.00 91.81 282 GLY A O 1
ATOM 2040 N N . ASP A 1 283 ? 11.470 -5.978 -19.017 1.00 90.94 283 ASP A N 1
ATOM 2041 C CA . ASP A 1 283 ? 11.315 -7.294 -18.379 1.00 90.94 283 ASP A CA 1
ATOM 2042 C C . ASP A 1 283 ? 11.458 -7.218 -16.844 1.00 90.94 283 ASP A C 1
ATOM 2044 O O . ASP A 1 283 ? 10.663 -7.818 -16.107 1.00 90.94 283 ASP A O 1
ATOM 2048 N N . LEU A 1 284 ? 12.415 -6.428 -16.338 1.00 92.00 284 LEU A N 1
ATOM 2049 C CA . LEU A 1 284 ? 12.557 -6.160 -14.904 1.00 92.00 284 LEU A CA 1
ATOM 2050 C C . LEU A 1 284 ? 11.331 -5.433 -14.345 1.00 92.00 284 LEU A C 1
ATOM 2052 O O . LEU A 1 284 ? 10.814 -5.824 -13.296 1.00 92.00 284 LEU A O 1
ATOM 2056 N N . ALA A 1 285 ? 10.860 -4.396 -15.039 1.00 92.75 285 ALA A N 1
ATOM 2057 C CA . ALA A 1 285 ? 9.716 -3.602 -14.615 1.00 92.75 285 ALA A CA 1
ATOM 2058 C C . ALA A 1 285 ? 8.429 -4.446 -14.601 1.00 92.75 285 ALA A C 1
ATOM 2060 O O . ALA A 1 285 ? 7.696 -4.416 -13.614 1.00 92.75 285 ALA A O 1
ATOM 2061 N N . ARG A 1 286 ? 8.207 -5.308 -15.605 1.00 91.88 286 ARG A N 1
ATOM 2062 C CA . ARG A 1 286 ? 7.123 -6.311 -15.601 1.00 91.88 286 ARG A CA 1
ATOM 2063 C C . ARG A 1 286 ? 7.223 -7.247 -14.402 1.00 91.88 286 ARG A C 1
ATOM 2065 O O . ARG A 1 286 ? 6.222 -7.486 -13.731 1.00 91.88 286 ARG A O 1
ATOM 2072 N N . CYS A 1 287 ? 8.416 -7.765 -14.104 1.00 91.38 287 CYS A N 1
ATOM 2073 C CA . CYS A 1 287 ? 8.628 -8.652 -12.960 1.00 91.38 287 CYS A CA 1
ATOM 2074 C C . CYS A 1 287 ? 8.375 -7.960 -11.620 1.00 91.38 287 CYS A C 1
ATOM 2076 O O . CYS A 1 287 ? 7.765 -8.560 -10.730 1.00 91.38 287 CYS A O 1
ATOM 2078 N N . ALA A 1 288 ? 8.825 -6.716 -11.468 1.00 91.75 288 ALA A N 1
ATOM 2079 C CA . ALA A 1 288 ? 8.581 -5.911 -10.279 1.00 91.75 288 ALA A CA 1
ATOM 2080 C C . ALA A 1 288 ? 7.080 -5.670 -10.081 1.00 91.75 288 ALA A C 1
ATOM 2082 O O . ALA A 1 288 ? 6.549 -5.933 -9.002 1.00 91.75 288 ALA A O 1
ATOM 2083 N N . SER A 1 289 ? 6.389 -5.249 -11.139 1.00 92.00 289 SER A N 1
ATOM 2084 C CA . SER A 1 289 ? 4.961 -4.941 -11.108 1.00 92.00 289 SER A CA 1
ATOM 2085 C C 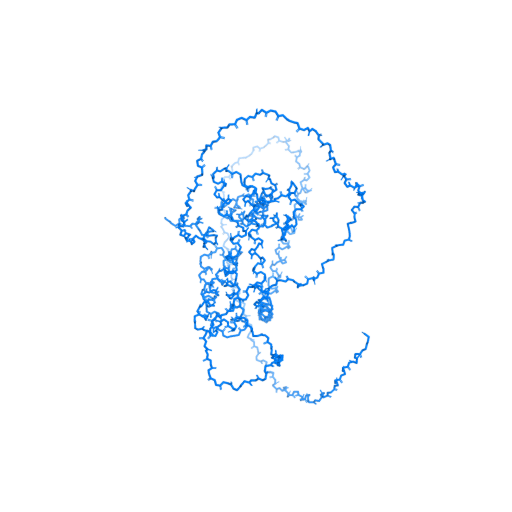. SER A 1 289 ? 4.100 -6.182 -10.894 1.00 92.00 289 SER A C 1
ATOM 2087 O O . SER A 1 289 ? 3.206 -6.150 -10.056 1.00 92.00 289 SER A O 1
ATOM 2089 N N . MET A 1 290 ? 4.410 -7.316 -11.536 1.00 90.56 290 MET A N 1
ATOM 2090 C CA . MET A 1 290 ? 3.748 -8.594 -11.237 1.00 90.56 290 MET A CA 1
ATOM 2091 C C . MET A 1 290 ? 3.911 -8.984 -9.766 1.00 90.56 290 MET A C 1
ATOM 2093 O O . MET A 1 290 ? 2.951 -9.392 -9.116 1.00 90.56 290 MET A O 1
ATOM 2097 N N . LYS A 1 291 ? 5.122 -8.836 -9.218 1.00 91.19 291 LYS A N 1
ATOM 2098 C CA . LYS A 1 291 ? 5.378 -9.127 -7.807 1.00 91.19 291 LYS A CA 1
ATOM 2099 C C . LYS A 1 291 ? 4.591 -8.188 -6.894 1.00 91.19 291 LYS A C 1
ATOM 2101 O O . LYS A 1 291 ? 4.057 -8.653 -5.892 1.00 91.19 291 LYS A O 1
ATOM 2106 N N . ALA A 1 292 ? 4.482 -6.906 -7.241 1.00 90.88 292 ALA A N 1
ATOM 2107 C CA . ALA A 1 292 ? 3.667 -5.942 -6.508 1.00 90.88 292 ALA A CA 1
ATOM 2108 C C . ALA A 1 292 ? 2.176 -6.320 -6.533 1.00 90.88 292 ALA A C 1
ATOM 2110 O O . ALA A 1 292 ? 1.550 -6.355 -5.477 1.00 90.88 292 ALA A O 1
ATOM 2111 N N . VAL A 1 293 ? 1.631 -6.696 -7.697 1.00 91.38 293 VAL A N 1
ATOM 2112 C CA . VAL A 1 293 ? 0.248 -7.195 -7.829 1.00 91.38 293 VAL A CA 1
ATOM 2113 C C . VAL A 1 293 ? 0.040 -8.461 -6.998 1.00 91.38 293 VAL A C 1
ATOM 2115 O O . VAL A 1 293 ? -0.946 -8.565 -6.274 1.00 91.38 293 VAL A O 1
ATOM 2118 N N . GLY A 1 294 ? 0.979 -9.408 -7.048 1.00 90.75 294 GLY A N 1
ATOM 2119 C CA . GLY A 1 294 ? 0.921 -10.632 -6.250 1.00 90.75 294 GLY A CA 1
ATOM 2120 C C . GLY A 1 294 ? 0.928 -10.353 -4.745 1.00 90.75 294 GLY A C 1
ATOM 2121 O O . GLY A 1 294 ? 0.147 -10.947 -4.008 1.00 90.75 294 GLY A O 1
ATOM 2122 N N . VAL A 1 295 ? 1.761 -9.413 -4.286 1.00 90.69 295 VAL A N 1
ATOM 2123 C CA . VAL A 1 295 ? 1.767 -8.968 -2.884 1.00 90.69 295 VAL A CA 1
ATOM 2124 C C . VAL A 1 295 ? 0.448 -8.287 -2.522 1.00 90.69 295 VAL A C 1
ATOM 2126 O O . VAL A 1 295 ? -0.104 -8.592 -1.472 1.00 90.69 295 VAL A O 1
ATOM 2129 N N . ALA A 1 296 ? -0.086 -7.416 -3.381 1.00 90.19 296 ALA A N 1
ATOM 2130 C CA . ALA A 1 296 ? -1.365 -6.754 -3.140 1.00 90.19 296 ALA A CA 1
ATOM 2131 C C . ALA A 1 296 ? -2.511 -7.769 -3.006 1.00 90.19 296 ALA A C 1
ATOM 2133 O O . ALA A 1 296 ? -3.273 -7.689 -2.049 1.00 90.19 296 ALA A O 1
ATOM 2134 N N . ARG A 1 297 ? -2.582 -8.770 -3.896 1.00 91.69 297 ARG A N 1
ATOM 2135 C CA . ARG A 1 297 ? -3.550 -9.875 -3.791 1.00 91.69 297 ARG A CA 1
ATOM 2136 C C . ARG A 1 297 ? -3.414 -10.616 -2.463 1.00 91.69 297 ARG A C 1
ATOM 2138 O O . ARG A 1 297 ? -4.397 -10.718 -1.745 1.00 91.69 297 ARG A O 1
ATOM 2145 N N . LEU A 1 298 ? -2.196 -10.998 -2.062 1.00 92.38 298 LEU A N 1
ATOM 2146 C CA . LEU A 1 298 ? -1.981 -11.630 -0.753 1.00 92.38 298 LEU A CA 1
ATOM 2147 C C . LEU A 1 298 ? -2.448 -10.764 0.421 1.00 92.38 298 LEU A C 1
ATOM 2149 O O . LEU A 1 298 ? -2.930 -11.303 1.415 1.00 92.38 298 LEU A O 1
ATOM 2153 N N . VAL A 1 299 ? -2.262 -9.444 0.338 1.00 92.00 299 VAL A N 1
ATOM 2154 C CA . VAL A 1 299 ? -2.725 -8.501 1.364 1.00 92.00 299 VAL A CA 1
ATOM 2155 C C . VAL A 1 299 ? -4.247 -8.467 1.410 1.00 92.00 299 VAL A C 1
ATOM 2157 O O . VAL A 1 299 ? -4.799 -8.531 2.503 1.00 92.00 299 VAL A O 1
ATOM 2160 N N . PHE A 1 300 ? -4.925 -8.410 0.262 1.00 92.12 300 PHE A N 1
ATOM 2161 C CA . PHE A 1 300 ? -6.387 -8.446 0.204 1.00 92.12 300 PHE A CA 1
ATOM 2162 C C . PHE A 1 300 ? -6.953 -9.778 0.696 1.00 92.12 300 PHE A C 1
ATOM 2164 O O . PHE A 1 300 ? -7.874 -9.768 1.509 1.00 92.12 300 PHE A O 1
ATOM 2171 N N . ASP A 1 301 ? -6.353 -10.899 0.300 1.00 93.00 301 ASP A N 1
ATOM 2172 C CA . ASP A 1 301 ? -6.750 -12.230 0.762 1.00 93.00 301 ASP A CA 1
ATOM 2173 C C . ASP A 1 301 ? -6.584 -12.340 2.284 1.00 93.00 301 ASP A C 1
ATOM 2175 O O . ASP A 1 301 ? -7.506 -12.722 3.002 1.00 93.00 301 ASP A O 1
ATOM 2179 N N . ALA A 1 302 ? -5.426 -11.921 2.807 1.00 92.19 302 ALA A N 1
ATOM 2180 C CA . ALA A 1 302 ? -5.174 -11.915 4.244 1.00 92.19 302 ALA A CA 1
ATOM 2181 C C . ALA A 1 302 ? -6.096 -10.942 4.999 1.00 92.19 302 ALA A C 1
ATOM 2183 O O . ALA A 1 302 ? -6.471 -11.223 6.135 1.00 92.19 302 ALA A O 1
ATOM 2184 N N . ALA A 1 303 ? -6.470 -9.811 4.394 1.00 92.50 303 ALA A N 1
ATOM 2185 C CA . ALA A 1 303 ? -7.411 -8.856 4.974 1.00 92.50 303 ALA A CA 1
ATOM 2186 C C . ALA A 1 303 ? -8.853 -9.394 4.992 1.00 92.50 303 ALA A C 1
ATOM 2188 O O . ALA A 1 303 ? -9.611 -9.071 5.914 1.00 92.50 303 ALA A O 1
ATOM 2189 N N . GLY A 1 304 ? -9.224 -10.211 4.000 1.00 91.88 304 GLY A N 1
ATOM 2190 C CA . GLY A 1 304 ? -10.479 -10.960 3.964 1.00 91.88 304 GLY A CA 1
ATOM 2191 C C . GLY A 1 304 ? -10.542 -11.996 5.084 1.00 91.88 304 GLY A C 1
ATOM 2192 O O . GLY A 1 304 ? -11.499 -12.002 5.860 1.00 91.88 304 GLY A O 1
ATOM 2193 N N . ASP A 1 305 ? -9.471 -12.779 5.245 1.00 92.31 305 ASP A N 1
ATOM 2194 C CA . ASP A 1 305 ? -9.343 -13.796 6.297 1.00 92.31 305 ASP A CA 1
ATOM 2195 C C . ASP A 1 305 ? -9.476 -13.194 7.709 1.00 92.31 305 ASP A C 1
ATOM 2197 O O . ASP A 1 305 ? -10.139 -13.752 8.584 1.00 92.31 305 ASP A O 1
ATOM 2201 N N . THR A 1 306 ? -8.875 -12.026 7.949 1.00 90.81 306 THR A N 1
ATOM 2202 C CA . THR A 1 306 ? -8.882 -11.348 9.260 1.00 90.81 306 THR A CA 1
ATOM 2203 C C . THR A 1 306 ? -10.070 -10.409 9.473 1.00 90.81 306 THR A C 1
ATOM 2205 O O . THR A 1 306 ? -10.195 -9.808 10.550 1.00 90.81 306 THR A O 1
ATOM 2208 N N . ARG A 1 307 ? -10.938 -10.258 8.462 1.00 92.06 307 ARG A N 1
ATOM 2209 C CA . ARG A 1 307 ? -12.073 -9.322 8.447 1.00 92.06 307 ARG A CA 1
ATOM 2210 C C . ARG A 1 307 ? -11.663 -7.892 8.824 1.00 92.06 307 ARG A C 1
ATOM 2212 O O . ARG A 1 307 ? -12.393 -7.176 9.518 1.00 92.06 307 ARG A O 1
ATOM 2219 N N . VAL A 1 308 ? -10.482 -7.454 8.377 1.00 92.12 308 VAL A N 1
ATOM 2220 C CA . VAL A 1 308 ? -9.974 -6.103 8.673 1.00 92.12 308 VAL A CA 1
ATOM 2221 C C . VAL A 1 308 ? -10.948 -5.044 8.171 1.00 92.12 308 VAL A C 1
ATOM 2223 O O . VAL A 1 308 ? -11.197 -4.089 8.890 1.00 92.12 308 VAL A O 1
ATOM 2226 N N . ALA A 1 309 ? -11.573 -5.233 7.005 1.00 90.75 309 ALA A N 1
ATOM 2227 C CA . ALA A 1 309 ? -12.527 -4.271 6.450 1.00 90.75 309 ALA A CA 1
ATOM 2228 C C . ALA A 1 309 ? -13.713 -3.985 7.392 1.00 90.75 309 ALA A C 1
ATOM 2230 O O . ALA A 1 309 ? -13.997 -2.823 7.683 1.00 90.75 309 ALA A O 1
ATOM 2231 N N . SER A 1 310 ? -14.363 -5.020 7.940 1.00 92.00 310 SER A N 1
ATOM 2232 C CA . SER A 1 310 ? -15.484 -4.829 8.871 1.00 92.00 310 SER A CA 1
ATOM 2233 C C . SER A 1 310 ? -15.030 -4.203 10.191 1.00 92.00 310 SER A C 1
ATOM 2235 O O . SER A 1 310 ? -15.726 -3.350 10.745 1.00 92.00 310 SER A O 1
ATOM 2237 N N . LYS A 1 311 ? -13.839 -4.571 10.686 1.00 93.69 311 LYS A N 1
ATOM 2238 C CA . LYS A 1 311 ? -13.252 -3.962 11.892 1.00 93.69 311 LYS A CA 1
ATOM 2239 C C . LYS A 1 311 ? -12.922 -2.486 11.655 1.00 93.69 311 LYS A C 1
ATOM 2241 O O . LYS A 1 311 ? -13.301 -1.650 12.475 1.00 93.69 311 LYS A O 1
ATOM 2246 N N . THR A 1 312 ? -12.326 -2.148 10.514 1.00 92.69 312 THR A N 1
ATOM 2247 C CA . THR A 1 312 ? -12.043 -0.768 10.100 1.00 92.69 312 THR A CA 1
ATOM 2248 C C . THR A 1 312 ? -13.326 0.040 10.000 1.00 92.69 312 THR A C 1
ATOM 2250 O O . THR A 1 312 ? -13.384 1.128 10.561 1.00 92.69 312 THR A O 1
ATOM 2253 N N . LEU A 1 313 ? -14.378 -0.501 9.379 1.00 94.00 313 LEU A N 1
ATOM 2254 C CA . LEU A 1 313 ? -15.671 0.177 9.277 1.00 94.00 313 LEU A CA 1
ATOM 2255 C C . LEU A 1 313 ? -16.277 0.444 10.663 1.00 94.00 313 LEU A C 1
ATOM 2257 O O . LEU A 1 313 ? -16.777 1.535 10.928 1.00 94.00 313 LEU A O 1
ATOM 2261 N N . SER A 1 314 ? -16.171 -0.520 11.582 1.00 94.25 314 SER A N 1
ATOM 2262 C CA . SER A 1 314 ? -16.660 -0.365 12.956 1.00 94.25 314 SER A CA 1
ATOM 2263 C C . SER A 1 314 ? -15.913 0.726 13.737 1.00 94.25 314 SER A C 1
ATOM 2265 O O . SER A 1 314 ? -16.529 1.480 14.495 1.00 94.25 314 SER A O 1
ATOM 2267 N N . VAL A 1 315 ? -14.596 0.836 13.532 1.00 94.19 315 VAL A N 1
ATOM 2268 C CA . VAL A 1 315 ? -13.750 1.866 14.144 1.00 94.19 315 VAL A CA 1
ATOM 2269 C C . VAL A 1 315 ? -14.003 3.222 13.492 1.00 94.19 315 VAL A C 1
ATOM 2271 O O . VAL A 1 315 ? -14.127 4.213 14.205 1.00 94.19 315 VAL A O 1
ATOM 2274 N N . ALA A 1 316 ? -14.152 3.271 12.168 1.00 91.62 316 ALA A N 1
ATOM 2275 C CA . ALA A 1 316 ? -14.488 4.479 11.426 1.00 91.62 316 ALA A CA 1
ATOM 2276 C C . ALA A 1 316 ? -15.853 5.034 11.850 1.00 91.62 316 ALA A C 1
ATOM 2278 O O . ALA A 1 316 ? -15.976 6.231 12.080 1.00 91.62 316 ALA A O 1
ATOM 2279 N N . GLY A 1 317 ? -16.855 4.174 12.059 1.00 94.38 317 GLY A N 1
ATOM 2280 C CA . GLY A 1 317 ? -18.151 4.582 12.602 1.00 94.38 317 GLY A CA 1
ATOM 2281 C C . GLY A 1 317 ? -18.046 5.153 14.020 1.00 94.38 317 GLY A C 1
ATOM 2282 O O . GLY A 1 317 ? -18.683 6.157 14.333 1.00 94.38 317 GLY A O 1
ATOM 2283 N N . LEU A 1 318 ? -17.207 4.563 14.880 1.00 93.94 318 LEU A N 1
ATOM 2284 C CA . LEU A 1 318 ? -16.959 5.090 16.226 1.00 93.94 318 LEU A CA 1
ATOM 2285 C C . LEU A 1 318 ? -16.237 6.446 16.183 1.00 93.94 318 LEU A C 1
ATOM 2287 O O . LEU A 1 318 ? -16.640 7.377 16.882 1.00 93.94 318 LEU A O 1
ATOM 2291 N N . ALA A 1 319 ? -15.201 6.560 15.350 1.00 91.75 319 ALA A N 1
ATOM 2292 C CA . ALA A 1 319 ? -14.462 7.796 15.134 1.00 91.75 319 ALA A CA 1
ATOM 2293 C C . ALA A 1 319 ? -15.375 8.888 14.565 1.00 91.75 319 ALA A C 1
ATOM 2295 O O . ALA A 1 319 ? -15.382 9.998 15.083 1.00 91.75 319 ALA A O 1
ATOM 2296 N N . GLY A 1 320 ? -16.215 8.554 13.584 1.00 92.44 320 GLY A N 1
ATOM 2297 C CA . GLY A 1 320 ? -17.199 9.455 12.991 1.00 92.44 320 GLY A CA 1
ATOM 2298 C C . GLY A 1 320 ? -18.196 9.989 14.015 1.00 92.44 320 GLY A C 1
ATOM 2299 O O . GLY A 1 320 ? -18.409 11.192 14.077 1.00 92.44 320 GLY A O 1
ATOM 2300 N N . ARG A 1 321 ? -18.739 9.138 14.897 1.00 95.12 321 ARG A N 1
ATOM 2301 C CA . ARG A 1 321 ? -19.633 9.591 15.983 1.00 95.12 321 ARG A CA 1
ATOM 2302 C C . ARG A 1 321 ? -18.935 10.539 16.958 1.00 95.12 321 ARG A C 1
ATOM 2304 O O . ARG A 1 321 ? -19.527 11.525 17.381 1.00 95.12 321 ARG A O 1
ATOM 2311 N N . LYS A 1 322 ? -17.679 10.254 17.319 1.00 93.81 322 LYS A N 1
ATOM 2312 C CA . LYS A 1 322 ? -16.895 11.119 18.215 1.00 93.81 322 LYS A CA 1
ATOM 2313 C C . LYS A 1 322 ? -16.534 12.446 17.552 1.00 93.81 322 LYS A C 1
ATOM 2315 O O . LYS A 1 322 ? -16.645 13.479 18.201 1.00 93.81 322 LYS A O 1
ATOM 2320 N N . LEU A 1 323 ? -16.169 12.421 16.273 1.00 89.56 323 LEU A N 1
ATOM 2321 C CA . LEU A 1 323 ? -15.922 13.622 15.482 1.00 89.56 323 LEU A CA 1
ATOM 2322 C C . LEU A 1 323 ? -17.196 14.448 15.305 1.00 89.56 323 LEU A C 1
ATOM 2324 O O . LEU A 1 323 ? -17.122 15.657 15.436 1.00 89.56 323 LEU A O 1
ATOM 2328 N N . ALA A 1 324 ? -18.356 13.823 15.092 1.00 92.81 324 ALA A N 1
ATOM 2329 C CA . ALA A 1 324 ? -19.636 14.523 14.995 1.00 92.81 324 ALA A CA 1
ATOM 2330 C C . ALA A 1 324 ? -20.037 15.182 16.323 1.00 92.81 324 ALA A C 1
ATOM 2332 O O . ALA A 1 324 ? -20.452 16.334 16.332 1.00 92.81 324 ALA A O 1
ATOM 2333 N N . ALA A 1 325 ? -19.856 14.492 17.454 1.00 94.62 325 ALA A N 1
ATOM 2334 C CA . ALA A 1 325 ? -20.092 15.085 18.771 1.00 94.62 325 ALA A CA 1
ATOM 2335 C C . ALA A 1 325 ? -19.125 16.251 19.053 1.00 94.62 325 ALA A C 1
ATOM 2337 O O . ALA A 1 325 ? -19.535 17.294 19.555 1.00 94.62 325 ALA A O 1
ATOM 2338 N N . PHE A 1 326 ? -17.849 16.098 18.686 1.00 93.94 326 PHE A N 1
ATOM 2339 C CA . PHE A 1 326 ? -16.860 17.171 18.789 1.00 93.94 326 PHE A CA 1
ATOM 2340 C C . PHE A 1 326 ? -17.207 18.347 17.866 1.00 93.94 326 PHE A C 1
ATOM 2342 O O . PHE A 1 326 ? -17.088 19.506 18.250 1.00 93.94 326 PHE A O 1
ATOM 2349 N N . ASP A 1 327 ? -17.689 18.063 16.661 1.00 94.38 327 ASP A N 1
ATOM 2350 C CA . ASP A 1 327 ? -18.122 19.081 15.717 1.00 94.38 327 ASP A CA 1
ATOM 2351 C C . ASP A 1 327 ? -19.343 19.855 16.224 1.00 94.38 327 ASP A C 1
ATOM 2353 O O . ASP A 1 327 ? -19.357 21.080 16.157 1.00 94.38 327 ASP A O 1
ATOM 2357 N N . GLN A 1 328 ? -20.319 19.170 16.825 1.00 94.38 328 GLN A N 1
ATOM 2358 C CA . GLN A 1 328 ? -21.466 19.815 17.468 1.00 94.38 328 GLN A CA 1
ATOM 2359 C C . GLN A 1 328 ? -21.047 20.724 18.631 1.00 94.38 328 GLN A C 1
ATOM 2361 O O . GLN A 1 328 ? -21.636 21.785 18.811 1.00 94.38 328 GLN A O 1
ATOM 2366 N N . GLN A 1 329 ? -20.020 20.345 19.399 1.00 95.56 329 GLN A N 1
ATOM 2367 C CA . GLN A 1 329 ? -19.538 21.140 20.534 1.00 95.56 329 GLN A CA 1
ATOM 2368 C C . GLN A 1 329 ? -18.680 22.342 20.119 1.00 95.56 329 GLN A C 1
ATOM 2370 O O . GLN A 1 329 ? -18.778 23.408 20.723 1.00 95.56 329 GLN A O 1
ATOM 2375 N N . TYR A 1 330 ? -17.823 22.188 19.108 1.00 94.81 330 TYR A N 1
ATOM 2376 C CA . TYR A 1 330 ? -16.818 23.199 18.749 1.00 94.81 330 TYR A CA 1
ATOM 2377 C C . TYR A 1 330 ? -17.104 23.932 17.428 1.00 94.81 330 TYR A C 1
ATOM 2379 O O . TYR A 1 330 ? -16.348 24.847 17.063 1.00 94.81 330 TYR A O 1
ATOM 2387 N N . GLU A 1 331 ? -18.178 23.554 16.728 1.00 94.50 331 GLU A N 1
ATOM 2388 C CA . GLU A 1 331 ? -18.572 24.021 15.394 1.00 94.50 331 GLU A CA 1
ATOM 2389 C C . GLU A 1 331 ? -17.404 23.989 14.387 1.00 94.50 331 GLU A C 1
ATOM 2391 O O . GLU A 1 331 ? -17.175 24.944 13.631 1.00 94.50 331 GLU A O 1
ATOM 2396 N N . VAL A 1 332 ? -16.605 22.918 14.401 1.00 90.75 332 VAL A N 1
ATOM 2397 C CA . VAL A 1 332 ? -15.376 22.820 13.597 1.00 90.75 332 VAL A CA 1
ATOM 2398 C C . VAL A 1 332 ? -15.703 22.887 12.112 1.00 90.75 332 VAL A C 1
ATOM 2400 O O . VAL A 1 332 ? -15.109 23.691 11.400 1.00 90.75 332 VAL A O 1
ATOM 2403 N N . THR A 1 333 ? -16.692 22.132 11.644 1.00 89.31 333 THR A N 1
ATOM 2404 C CA . THR A 1 333 ? -17.166 22.112 10.259 1.00 89.31 333 THR A CA 1
ATOM 2405 C C . THR A 1 333 ? -17.674 23.481 9.836 1.00 89.31 333 THR A C 1
ATOM 2407 O O . THR A 1 333 ? -17.399 23.914 8.722 1.00 89.31 333 THR A O 1
ATOM 2410 N N . ARG A 1 334 ? -18.333 24.235 10.726 1.00 91.06 334 ARG A N 1
ATOM 2411 C CA . ARG A 1 334 ? -18.771 25.606 10.423 1.00 91.06 334 ARG A CA 1
ATOM 2412 C C . ARG A 1 334 ? -17.589 26.567 10.303 1.00 91.06 334 ARG A C 1
ATOM 2414 O O . ARG A 1 334 ? -17.631 27.493 9.495 1.00 91.06 334 ARG A O 1
ATOM 2421 N N . LYS A 1 335 ? -16.543 26.396 11.114 1.00 92.94 335 LYS A N 1
ATOM 2422 C CA . LYS A 1 335 ? -15.319 27.216 11.057 1.00 92.94 335 LYS A CA 1
ATOM 2423 C C . LYS A 1 335 ? -14.466 26.869 9.836 1.00 92.94 335 LYS A C 1
ATOM 2425 O O . LYS A 1 335 ? -14.081 27.772 9.100 1.00 92.94 335 LYS A O 1
ATOM 2430 N N . VAL A 1 336 ? -14.235 25.582 9.582 1.00 87.31 336 VAL A N 1
ATOM 2431 C CA . VAL A 1 336 ? -13.529 25.077 8.396 1.00 87.31 336 VAL A CA 1
ATOM 2432 C C . VAL A 1 336 ? -14.301 25.448 7.137 1.00 87.31 336 VAL A C 1
ATOM 2434 O O . VAL A 1 336 ? -13.711 26.000 6.219 1.00 87.31 336 VAL A O 1
ATOM 2437 N N . GLY A 1 337 ? -15.619 25.249 7.119 1.00 92.31 337 GLY A N 1
ATOM 2438 C CA . GLY A 1 337 ? -16.499 25.643 6.022 1.00 92.31 337 GLY A CA 1
ATOM 2439 C C . GLY A 1 337 ? -16.414 27.137 5.724 1.00 92.31 337 GLY A C 1
ATOM 2440 O O . GLY A 1 337 ? -16.219 27.501 4.571 1.00 92.31 337 GLY A O 1
ATOM 2441 N N . ARG A 1 338 ? -16.441 27.999 6.755 1.00 92.25 338 ARG A N 1
ATOM 2442 C CA . ARG A 1 338 ? -16.207 29.448 6.603 1.00 92.25 338 ARG A CA 1
ATOM 2443 C C . ARG A 1 338 ? -14.815 29.771 6.055 1.00 92.25 338 ARG A C 1
ATOM 2445 O O . ARG A 1 338 ? -14.683 30.656 5.216 1.00 92.25 338 ARG A O 1
ATOM 2452 N N . GLY A 1 339 ? -13.783 29.063 6.510 1.00 88.81 339 GLY A N 1
ATOM 2453 C CA . GLY A 1 339 ? -12.416 29.228 6.014 1.00 88.81 339 GLY A CA 1
ATOM 2454 C C . GLY A 1 339 ? -12.271 28.816 4.547 1.00 88.81 339 GLY A C 1
ATOM 2455 O O . GLY A 1 339 ? -11.704 29.560 3.749 1.00 88.81 339 GLY A O 1
ATOM 2456 N N . VAL A 1 340 ? -12.837 27.667 4.172 1.00 88.94 340 VAL A N 1
ATOM 2457 C CA . VAL A 1 340 ? -12.840 27.154 2.797 1.00 88.94 340 VAL A CA 1
ATOM 2458 C C . VAL A 1 340 ? -13.660 28.062 1.889 1.00 88.94 340 VAL A C 1
ATOM 2460 O O . VAL A 1 340 ? -13.168 28.443 0.832 1.00 88.94 340 VAL A O 1
ATOM 2463 N N . SER A 1 341 ? -14.864 28.474 2.296 1.00 92.38 341 SER A N 1
ATOM 2464 C CA . SER A 1 341 ? -15.684 29.396 1.506 1.00 92.38 341 SER A CA 1
ATOM 2465 C C . SER A 1 341 ? -14.981 30.738 1.321 1.00 92.38 341 SER A C 1
ATOM 2467 O O . SER A 1 341 ? -14.952 31.260 0.215 1.00 92.38 341 SER A O 1
ATOM 2469 N N . TRP A 1 342 ? -14.346 31.272 2.371 1.00 94.75 342 TRP A N 1
ATOM 2470 C CA . TRP A 1 342 ? -13.533 32.484 2.272 1.00 94.75 342 TRP A CA 1
ATOM 2471 C C . TRP A 1 342 ? -12.371 32.312 1.284 1.00 94.75 342 TRP A C 1
ATOM 2473 O O . TRP A 1 342 ? -12.150 33.184 0.444 1.00 94.75 342 TRP A O 1
ATOM 2483 N N . PHE A 1 343 ? -11.668 31.177 1.331 1.00 89.25 343 PHE A N 1
ATOM 2484 C CA . PHE A 1 343 ? -10.555 30.878 0.430 1.00 89.25 343 PHE A CA 1
ATOM 2485 C C . PHE A 1 343 ? -11.006 30.736 -1.033 1.00 89.25 343 PHE A C 1
ATOM 2487 O O . PHE A 1 343 ? -10.389 31.316 -1.930 1.00 89.25 343 PHE A O 1
ATOM 2494 N N . VAL A 1 344 ? -12.109 30.024 -1.283 1.00 91.25 344 VAL A N 1
ATOM 2495 C CA . VAL A 1 344 ? -12.709 29.880 -2.620 1.00 91.25 344 VAL A CA 1
ATOM 2496 C C . VAL A 1 344 ? -13.168 31.237 -3.152 1.00 91.25 344 VAL A C 1
ATOM 2498 O O . VAL A 1 344 ? -12.813 31.592 -4.277 1.00 91.25 344 VAL A O 1
ATOM 2501 N N . SER A 1 345 ? -13.861 32.037 -2.334 1.00 91.69 345 SER A N 1
ATOM 2502 C CA . SER A 1 345 ? -14.255 33.400 -2.700 1.00 91.69 345 SER A CA 1
ATOM 2503 C C . SER A 1 345 ? -13.033 34.242 -3.062 1.00 91.69 345 SER A C 1
ATOM 2505 O O . SER A 1 345 ? -13.010 34.836 -4.136 1.00 91.69 345 SER A O 1
ATOM 2507 N N . ARG A 1 346 ? -11.962 34.204 -2.257 1.00 91.31 346 ARG A N 1
ATOM 2508 C CA . ARG A 1 346 ? -10.706 34.925 -2.525 1.00 91.31 346 ARG A CA 1
ATOM 2509 C C . ARG A 1 346 ? -10.076 34.528 -3.865 1.00 91.31 346 ARG A C 1
ATOM 2511 O O . ARG A 1 346 ? -9.669 35.406 -4.619 1.00 91.31 346 ARG A O 1
ATOM 2518 N N . MET A 1 347 ? -10.013 33.232 -4.185 1.00 88.25 347 MET A N 1
ATOM 2519 C CA . MET A 1 347 ? -9.486 32.761 -5.476 1.00 88.25 347 MET A CA 1
ATOM 2520 C C . MET A 1 347 ? -10.373 33.166 -6.658 1.00 88.25 347 MET A C 1
ATOM 2522 O O . MET A 1 347 ? -9.856 33.493 -7.727 1.00 88.25 347 MET A O 1
ATOM 2526 N N . SER A 1 348 ? -11.694 33.157 -6.474 1.00 89.19 348 SER A N 1
ATOM 2527 C CA . SER A 1 348 ? -12.639 33.561 -7.519 1.00 89.19 348 SER A CA 1
ATOM 2528 C C . SER A 1 348 ? -12.595 35.071 -7.796 1.00 89.19 348 SER A C 1
ATOM 2530 O O . SER A 1 348 ? -12.569 35.469 -8.960 1.00 89.19 348 SER A O 1
ATOM 2532 N N . SER A 1 349 ? -12.461 35.913 -6.762 1.00 83.38 349 SER A N 1
ATOM 2533 C CA . SER A 1 349 ? -12.341 37.372 -6.906 1.00 83.38 349 SER A CA 1
ATOM 2534 C C . SER A 1 349 ? -11.071 37.779 -7.657 1.00 83.38 349 SER A C 1
ATOM 2536 O O . SER A 1 349 ? -11.131 38.632 -8.539 1.00 83.38 349 SER A O 1
ATOM 2538 N N . SER A 1 350 ? -9.944 37.100 -7.414 1.00 80.56 350 SER A N 1
ATOM 2539 C CA . SER A 1 350 ? -8.694 37.346 -8.149 1.00 80.56 350 SER A CA 1
ATOM 2540 C C . SER A 1 350 ? -8.801 37.064 -9.656 1.00 80.56 350 SER A C 1
ATOM 2542 O O . SER A 1 350 ? -8.026 37.613 -10.436 1.00 80.56 350 SER A O 1
ATOM 2544 N N . ARG A 1 351 ? -9.749 36.220 -10.093 1.00 74.88 351 ARG A N 1
ATOM 2545 C CA . ARG A 1 351 ? -10.019 35.983 -11.523 1.00 74.88 351 ARG A CA 1
ATOM 2546 C C . ARG A 1 351 ? -10.953 37.030 -12.132 1.00 74.88 351 ARG A C 1
ATOM 2548 O O . ARG A 1 351 ? -10.796 37.342 -13.307 1.00 74.88 351 ARG A O 1
ATOM 2555 N N . ALA A 1 352 ? -11.881 37.585 -11.353 1.00 71.94 352 ALA A N 1
ATOM 2556 C CA . ALA A 1 352 ? -12.835 38.593 -11.823 1.00 71.94 352 ALA A CA 1
ATOM 2557 C C . ALA A 1 352 ? -12.208 39.992 -12.010 1.00 71.94 352 ALA A C 1
ATOM 2559 O O . ALA A 1 352 ? -12.662 40.763 -12.851 1.00 71.94 352 ALA A O 1
ATOM 2560 N N . GLU A 1 353 ? -11.131 40.314 -11.285 1.00 66.19 353 GLU A N 1
ATOM 2561 C CA . GLU A 1 353 ? -10.421 41.603 -11.406 1.00 66.19 353 GLU A CA 1
ATOM 2562 C C . GLU A 1 353 ? -9.386 41.653 -12.553 1.00 66.19 353 GLU A C 1
ATOM 2564 O O . GLU A 1 353 ? -8.953 42.733 -12.961 1.00 66.19 353 GLU A O 1
ATOM 2569 N N . ALA A 1 354 ? -8.989 40.503 -13.108 1.00 65.75 354 ALA A N 1
ATOM 2570 C CA . ALA A 1 354 ? -8.035 40.428 -14.218 1.00 65.75 354 ALA A CA 1
ATOM 2571 C C . ALA A 1 354 ? -8.564 40.975 -15.571 1.00 65.75 354 ALA A C 1
ATOM 2573 O O . ALA A 1 354 ? -7.797 41.660 -16.254 1.00 65.75 354 ALA A O 1
ATOM 2574 N N . PRO A 1 355 ? -9.829 40.741 -15.986 1.00 60.25 355 PRO A N 1
ATOM 2575 C CA . PRO A 1 355 ? -10.342 41.278 -17.251 1.00 60.25 355 PRO A CA 1
ATOM 2576 C C . PRO A 1 355 ? -10.697 42.775 -17.192 1.00 60.25 355 PRO A C 1
ATOM 2578 O O . PRO A 1 355 ? -10.380 43.508 -18.126 1.00 60.25 355 PRO A O 1
ATOM 2581 N N . SER A 1 356 ? -11.249 43.279 -16.082 1.00 61.16 356 SER A N 1
ATOM 2582 C CA . SER A 1 356 ? -11.705 44.680 -15.979 1.00 61.16 356 SER A CA 1
ATOM 2583 C C . SER A 1 356 ? -10.564 45.708 -15.897 1.00 61.16 356 SER A C 1
ATOM 2585 O O . SER A 1 356 ? -10.726 46.860 -16.308 1.00 61.16 356 SER A O 1
ATOM 2587 N N . ARG A 1 357 ? -9.363 45.303 -15.452 1.00 58.66 357 ARG A N 1
ATOM 2588 C CA . ARG A 1 357 ? -8.147 46.137 -15.548 1.00 58.66 357 ARG A CA 1
ATOM 2589 C C . ARG A 1 357 ? -7.607 46.271 -16.971 1.00 58.66 357 ARG A C 1
ATOM 2591 O O . ARG A 1 357 ? -6.900 47.239 -17.247 1.00 58.66 357 ARG A O 1
ATOM 2598 N N . ARG A 1 358 ? -7.914 45.322 -17.861 1.00 60.94 358 ARG A N 1
ATOM 2599 C CA . ARG A 1 358 ? -7.487 45.377 -19.265 1.00 60.94 358 ARG A CA 1
ATOM 2600 C C . ARG A 1 358 ? -8.383 46.300 -20.093 1.00 60.94 358 ARG A C 1
ATOM 2602 O O . ARG A 1 358 ? -7.890 46.916 -21.023 1.00 60.94 358 ARG A O 1
ATOM 2609 N N . GLU A 1 359 ? -9.640 46.464 -19.689 1.00 62.28 359 GLU A N 1
ATOM 2610 C CA . GLU A 1 359 ? -10.621 47.320 -20.368 1.00 62.28 359 GLU A CA 1
ATOM 2611 C C . GLU A 1 359 ? -10.583 48.785 -19.888 1.00 62.28 359 GLU A C 1
ATOM 2613 O O . GLU A 1 359 ? -10.811 49.699 -20.672 1.00 62.28 359 GLU A O 1
ATOM 2618 N N . ARG A 1 360 ? -10.168 49.050 -18.636 1.00 55.00 360 ARG A N 1
ATOM 2619 C CA . ARG A 1 360 ? -9.889 50.424 -18.153 1.00 55.00 360 ARG A CA 1
ATOM 2620 C C . ARG A 1 360 ? -8.550 51.012 -18.611 1.00 55.00 360 ARG A C 1
ATOM 2622 O O . ARG A 1 360 ? -8.335 52.207 -18.440 1.00 55.00 360 ARG A O 1
ATOM 2629 N N . ARG A 1 361 ? -7.653 50.217 -19.201 1.00 54.88 361 ARG A N 1
ATOM 2630 C CA . ARG A 1 361 ? -6.552 50.742 -20.028 1.00 54.88 361 ARG A CA 1
ATOM 2631 C C . ARG A 1 361 ? -7.059 50.899 -21.461 1.00 54.88 361 ARG A C 1
ATOM 2633 O O . ARG A 1 361 ? -6.609 50.207 -22.368 1.00 54.88 361 ARG A O 1
ATOM 2640 N N . GLY A 1 362 ? -8.014 51.809 -21.635 1.00 52.62 362 GLY A N 1
ATOM 2641 C CA . GLY A 1 362 ? -8.301 52.376 -22.947 1.00 52.62 362 GLY A CA 1
ATOM 2642 C C . GLY A 1 362 ? -7.064 53.111 -23.496 1.00 52.62 362 GLY A C 1
ATOM 2643 O O . GLY A 1 362 ? -6.151 53.426 -22.722 1.00 52.62 362 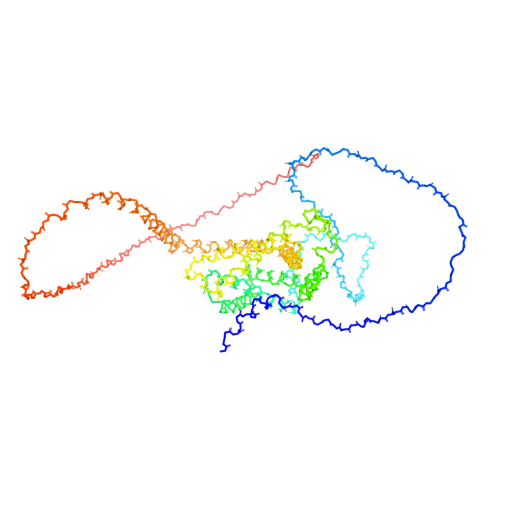GLY A O 1
ATOM 2644 N N . PRO A 1 363 ? -6.999 53.361 -24.814 1.00 58.78 363 PRO A N 1
ATOM 2645 C CA . PRO A 1 363 ? -5.860 53.963 -25.518 1.00 58.78 363 PRO A CA 1
ATOM 2646 C C . PRO A 1 363 ? -5.723 55.470 -25.227 1.00 58.78 363 PRO A C 1
ATOM 2648 O O . PRO A 1 363 ? -5.730 56.306 -26.119 1.00 58.78 363 PRO A O 1
ATOM 2651 N N . GLU A 1 364 ? -5.613 55.841 -23.956 1.00 54.38 364 GLU A N 1
ATOM 2652 C CA . GLU A 1 364 ? -5.651 57.230 -23.494 1.00 54.38 364 GLU A CA 1
ATOM 2653 C C . GLU A 1 364 ? -4.249 57.754 -23.148 1.00 54.38 364 GLU A C 1
ATOM 2655 O O . GLU A 1 364 ? -4.041 58.400 -22.125 1.00 54.38 364 GLU A O 1
ATOM 2660 N N . ARG A 1 365 ? -3.245 57.426 -23.975 1.00 55.72 365 ARG A N 1
ATOM 2661 C CA . ARG A 1 365 ? -1.902 58.035 -23.923 1.00 55.72 365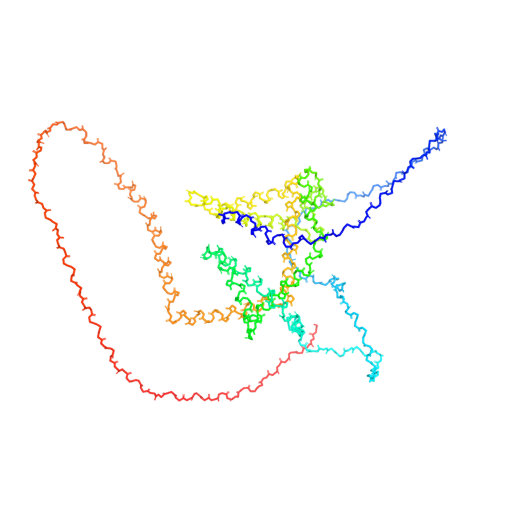 ARG A CA 1
ATOM 2662 C C . ARG A 1 365 ? -1.260 58.094 -25.308 1.00 55.72 365 ARG A C 1
ATOM 2664 O O . ARG A 1 365 ? -0.250 57.441 -25.545 1.00 55.72 365 ARG A O 1
ATOM 2671 N N . GLU A 1 366 ? -1.838 58.885 -26.205 1.00 53.41 366 GLU A N 1
ATOM 2672 C CA . GLU A 1 366 ? -1.158 59.284 -27.451 1.00 53.41 366 GLU A CA 1
ATOM 2673 C C . GLU A 1 366 ? -1.169 60.806 -27.708 1.00 53.41 366 GLU A C 1
ATOM 2675 O O . GLU A 1 366 ? -0.531 61.266 -28.643 1.00 53.41 366 GLU A O 1
ATOM 2680 N N . TRP A 1 367 ? -1.782 61.633 -26.848 1.00 56.06 367 TRP A N 1
ATOM 2681 C CA . TRP A 1 367 ? -1.944 63.072 -27.142 1.00 56.06 367 TRP A CA 1
ATOM 2682 C C . TRP A 1 367 ? -1.054 64.062 -26.363 1.00 56.06 367 TRP A C 1
ATOM 2684 O O . TRP A 1 367 ? -1.088 65.248 -26.672 1.00 56.06 367 TRP A O 1
ATOM 2694 N N . ASP A 1 368 ? -0.194 63.628 -25.431 1.00 54.75 368 ASP A N 1
ATOM 2695 C CA . ASP A 1 368 ? 0.517 64.563 -24.524 1.00 54.75 368 ASP A CA 1
ATOM 2696 C C . ASP A 1 368 ? 2.022 64.785 -24.800 1.00 54.75 368 ASP A C 1
ATOM 2698 O O . ASP A 1 368 ? 2.738 65.338 -23.965 1.00 54.75 368 ASP A O 1
ATOM 2702 N N . THR A 1 369 ? 2.546 64.426 -25.975 1.00 55.62 369 THR A N 1
ATOM 2703 C CA . THR A 1 369 ? 3.969 64.659 -26.324 1.00 55.62 369 THR A CA 1
ATOM 2704 C C . THR A 1 369 ? 4.281 66.025 -26.948 1.00 55.62 369 THR A C 1
ATOM 2706 O O . THR A 1 369 ? 5.418 66.254 -27.353 1.00 55.62 369 THR A O 1
ATOM 2709 N N . ALA A 1 370 ? 3.346 66.979 -26.978 1.00 56.03 370 ALA A N 1
ATOM 2710 C CA . ALA A 1 370 ? 3.565 68.273 -27.633 1.00 56.03 370 ALA A CA 1
ATOM 2711 C C . ALA A 1 370 ? 3.318 69.494 -26.728 1.00 56.03 370 ALA A C 1
ATOM 2713 O O . ALA A 1 370 ? 2.528 70.373 -27.061 1.00 56.03 370 ALA A O 1
ATOM 2714 N N . ARG A 1 371 ? 4.039 69.612 -25.604 1.00 45.59 371 ARG A N 1
ATOM 2715 C CA . ARG A 1 371 ? 4.313 70.930 -24.996 1.00 45.59 371 ARG A CA 1
ATOM 2716 C C . ARG A 1 371 ? 5.761 71.035 -24.512 1.00 45.59 371 ARG A C 1
ATOM 2718 O O . ARG A 1 371 ? 6.093 70.493 -23.459 1.00 45.59 371 ARG A O 1
ATOM 2725 N N . PRO A 1 372 ? 6.631 71.748 -25.246 1.00 51.56 372 PRO A N 1
ATOM 2726 C CA . PRO A 1 372 ? 7.945 72.114 -24.759 1.00 51.56 372 PRO A CA 1
ATOM 2727 C C . PRO A 1 372 ? 7.846 73.403 -23.934 1.00 51.56 372 PRO A C 1
ATOM 2729 O O . PRO A 1 372 ? 7.337 74.417 -24.400 1.00 51.56 372 PRO A O 1
ATOM 2732 N N . GLY A 1 373 ? 8.402 73.372 -22.724 1.00 54.84 373 GLY A N 1
ATOM 2733 C CA . GLY A 1 373 ? 8.871 74.580 -22.052 1.00 54.84 373 GLY A CA 1
ATOM 2734 C C . GLY A 1 373 ? 7.973 75.133 -20.950 1.00 54.84 373 GLY A C 1
ATOM 2735 O O . GLY A 1 373 ? 7.182 76.038 -21.169 1.00 54.84 373 GLY A O 1
ATOM 2736 N N . SER A 1 374 ? 8.249 74.721 -19.716 1.00 45.38 374 SER A N 1
ATOM 2737 C CA . SER A 1 374 ? 8.327 75.677 -18.610 1.00 45.38 374 SER A CA 1
ATOM 2738 C C . SER A 1 374 ? 9.247 75.119 -17.529 1.00 45.38 374 SER A C 1
ATOM 2740 O O . SER A 1 374 ? 8.867 74.273 -16.721 1.00 45.38 374 SER A O 1
ATOM 2742 N N . ARG A 1 375 ? 10.493 75.599 -17.552 1.00 51.31 375 ARG A N 1
ATOM 2743 C CA . ARG A 1 375 ? 11.375 75.633 -16.385 1.00 51.31 375 ARG A CA 1
ATOM 2744 C C . ARG A 1 375 ? 10.655 76.385 -15.269 1.00 51.31 375 ARG A C 1
ATOM 2746 O O . ARG A 1 375 ? 10.318 77.535 -15.499 1.00 51.31 375 ARG A O 1
ATOM 2753 N N . TYR A 1 376 ? 10.554 75.804 -14.078 1.00 48.84 376 TYR A N 1
ATOM 2754 C CA . TYR A 1 376 ? 10.773 76.551 -12.837 1.00 48.84 376 TYR A CA 1
ATOM 2755 C C . TYR A 1 376 ? 11.460 75.655 -11.796 1.00 48.84 376 TYR A C 1
ATOM 2757 O O . TYR A 1 376 ? 11.310 74.431 -11.851 1.00 48.84 376 TYR A O 1
ATOM 2765 N N . PRO A 1 377 ? 12.294 76.249 -10.924 1.00 54.81 377 PRO A N 1
ATOM 2766 C CA . PRO A 1 377 ? 13.303 75.544 -10.157 1.00 54.81 377 PRO A CA 1
ATOM 2767 C C . PRO A 1 377 ? 12.808 75.093 -8.780 1.00 54.81 377 PRO A C 1
ATOM 2769 O O . PRO A 1 377 ? 11.841 75.603 -8.222 1.00 54.81 377 PRO A O 1
ATOM 2772 N N . ILE A 1 378 ? 13.566 74.129 -8.265 1.00 53.97 378 ILE A N 1
ATOM 2773 C CA . ILE A 1 378 ? 13.919 73.868 -6.867 1.00 53.97 378 ILE A CA 1
ATOM 2774 C C . ILE A 1 378 ? 13.424 74.956 -5.900 1.00 53.97 378 ILE A C 1
ATOM 2776 O O . ILE A 1 378 ? 13.949 76.067 -5.898 1.00 53.97 378 ILE A O 1
ATOM 2780 N N . ASN A 1 379 ? 12.498 74.582 -5.015 1.00 48.25 379 ASN A N 1
ATOM 2781 C CA . ASN A 1 379 ? 12.374 75.221 -3.713 1.00 48.25 379 ASN A CA 1
ATOM 2782 C C . ASN A 1 379 ? 12.463 74.159 -2.616 1.00 48.25 379 ASN A C 1
ATOM 2784 O O . ASN A 1 379 ? 11.661 73.232 -2.511 1.00 48.25 379 ASN A O 1
ATOM 2788 N N . SER A 1 380 ? 13.537 74.316 -1.861 1.00 48.44 380 SER A N 1
ATOM 2789 C CA . SER A 1 380 ? 13.915 73.674 -0.618 1.00 48.44 380 SER A CA 1
ATOM 2790 C C . SER A 1 380 ? 12.929 73.958 0.513 1.00 48.44 380 SER A C 1
ATOM 2792 O O . SER A 1 380 ? 12.531 75.102 0.695 1.00 48.44 380 SER A O 1
ATOM 2794 N N . GLY A 1 381 ? 12.682 72.929 1.328 1.00 46.88 381 GLY A N 1
ATOM 2795 C CA . GLY A 1 381 ? 12.339 73.051 2.745 1.00 46.88 381 GLY A CA 1
ATOM 2796 C C . GLY A 1 381 ? 10.903 73.462 3.058 1.00 46.88 381 GLY A C 1
ATOM 2797 O O . GLY A 1 381 ? 10.529 74.606 2.856 1.00 46.88 381 GLY A O 1
ATOM 2798 N N . LEU A 1 382 ? 10.132 72.548 3.652 1.00 47.06 382 LEU A N 1
ATOM 2799 C CA . LEU A 1 382 ? 9.420 72.838 4.897 1.00 47.06 382 LEU A CA 1
ATOM 2800 C C . LEU A 1 382 ? 8.857 71.552 5.518 1.00 47.06 382 LEU A C 1
ATOM 2802 O O . LEU A 1 382 ? 8.204 70.741 4.860 1.00 47.06 382 LEU A O 1
ATOM 2806 N N . ASP A 1 383 ? 9.139 71.428 6.807 1.00 50.75 383 ASP A N 1
ATOM 2807 C CA . ASP A 1 383 ? 8.536 70.587 7.834 1.00 50.75 383 ASP A CA 1
ATOM 2808 C C . ASP A 1 383 ? 7.125 70.053 7.561 1.00 50.75 383 ASP A C 1
ATOM 2810 O O . ASP A 1 383 ? 6.175 70.825 7.437 1.00 50.75 383 ASP A O 1
ATOM 2814 N N . ARG A 1 384 ? 6.961 68.724 7.649 1.00 49.84 384 ARG A N 1
ATOM 2815 C CA . ARG A 1 384 ? 5.726 68.086 8.145 1.00 49.84 384 ARG A CA 1
ATOM 2816 C C . ARG A 1 384 ? 6.038 66.814 8.937 1.00 49.84 384 ARG A C 1
ATOM 2818 O O . ARG A 1 384 ? 6.121 65.715 8.402 1.00 49.84 384 ARG A O 1
ATOM 2825 N N . GLN A 1 385 ? 6.265 67.040 10.226 1.00 51.19 385 GLN A N 1
ATOM 2826 C CA . GLN A 1 385 ? 5.669 66.367 11.388 1.00 51.19 385 GLN A CA 1
ATOM 2827 C C . GLN A 1 385 ? 4.933 65.021 11.143 1.00 51.19 385 GLN A C 1
ATOM 2829 O O . GLN A 1 385 ? 4.003 64.966 10.334 1.00 51.19 385 GLN A O 1
ATOM 2834 N N . PRO A 1 386 ? 5.265 63.946 11.888 1.00 59.12 386 PRO A N 1
ATOM 2835 C CA . PRO A 1 386 ? 4.529 62.684 11.830 1.00 59.12 386 PRO A CA 1
ATOM 2836 C C . PRO A 1 386 ? 3.199 62.781 12.602 1.00 59.12 386 PRO A C 1
ATOM 2838 O O . PRO A 1 386 ? 3.169 63.381 13.678 1.00 59.12 386 PRO A O 1
ATOM 2841 N N . PRO A 1 387 ? 2.099 62.161 12.134 1.00 61.38 387 PRO A N 1
ATOM 2842 C CA . PRO A 1 387 ? 0.904 62.047 12.954 1.00 61.38 387 PRO A CA 1
ATOM 2843 C C . PRO A 1 387 ? 1.098 60.968 14.028 1.00 61.38 387 PRO A C 1
ATOM 2845 O O . PRO A 1 387 ? 1.116 59.769 13.743 1.00 61.38 387 PRO A O 1
ATOM 2848 N N . SER A 1 388 ? 1.195 61.414 15.279 1.00 50.41 388 SER A N 1
ATOM 2849 C CA . SER A 1 388 ? 0.856 60.633 16.466 1.00 50.41 388 SER A CA 1
ATOM 2850 C C . SER A 1 388 ? -0.610 60.210 16.374 1.00 50.41 388 SER A C 1
ATOM 2852 O O . SER A 1 388 ? -1.508 61.052 16.325 1.00 50.41 388 SER A O 1
ATOM 2854 N N . ARG A 1 389 ? -0.865 58.901 16.320 1.00 53.88 389 ARG A N 1
ATOM 2855 C CA . ARG A 1 389 ? -2.209 58.344 16.479 1.00 53.88 389 ARG A CA 1
ATOM 2856 C C . ARG A 1 389 ? -2.255 57.572 17.785 1.00 53.88 389 ARG A C 1
ATOM 2858 O O . ARG A 1 389 ? -1.780 56.442 17.866 1.00 53.88 389 ARG A O 1
ATOM 2865 N N . ASP A 1 390 ? -2.836 58.228 18.778 1.00 48.41 390 ASP A N 1
ATOM 2866 C CA . ASP A 1 390 ? -3.256 57.644 20.039 1.00 48.41 390 ASP A CA 1
ATOM 2867 C C . ASP A 1 390 ? -4.206 56.478 19.764 1.00 48.41 390 ASP A C 1
ATOM 2869 O O . ASP A 1 390 ? -5.298 56.638 19.212 1.00 48.41 390 ASP A O 1
ATOM 2873 N N . PHE A 1 391 ? -3.767 55.275 20.121 1.00 54.62 391 PHE A N 1
ATOM 2874 C CA . PHE A 1 391 ? -4.617 54.098 20.134 1.00 54.62 391 PHE A CA 1
ATOM 2875 C C . PHE A 1 391 ? -5.247 54.013 21.524 1.00 54.62 391 PHE A C 1
ATOM 2877 O O . PHE A 1 391 ? -4.626 53.545 22.473 1.00 54.62 391 PHE A O 1
ATOM 2884 N N . VAL A 1 392 ? -6.476 54.511 21.645 1.00 57.03 392 VAL A N 1
ATOM 2885 C CA . VAL A 1 392 ? -7.333 54.334 22.823 1.00 57.03 392 VAL A CA 1
ATOM 2886 C C . VAL A 1 392 ? -7.905 52.911 22.778 1.00 57.03 392 VAL A C 1
ATOM 2888 O O . VAL A 1 392 ? -8.708 52.621 21.887 1.00 57.03 392 VAL A O 1
ATOM 2891 N N . PRO A 1 393 ? -7.552 51.994 23.698 1.00 57.44 393 PRO A N 1
ATOM 2892 C CA . PRO A 1 393 ? -8.269 50.736 23.811 1.00 57.44 393 PRO A CA 1
ATOM 2893 C C . PRO A 1 393 ? -9.613 51.012 24.492 1.00 57.44 393 PRO A C 1
ATOM 2895 O O . PRO A 1 393 ? -9.693 51.228 25.700 1.00 57.44 393 PRO A O 1
ATOM 2898 N N . THR A 1 394 ? -10.693 51.001 23.714 1.00 50.31 394 THR A N 1
ATOM 2899 C CA . THR A 1 394 ? -12.051 50.930 24.257 1.00 50.31 394 THR A CA 1
ATOM 2900 C C . THR A 1 394 ? -12.222 49.573 24.937 1.00 50.31 394 THR A C 1
ATOM 2902 O O . THR A 1 394 ? -12.372 48.530 24.300 1.00 50.31 394 THR A O 1
ATOM 2905 N N . ARG A 1 395 ? -12.153 49.601 26.269 1.00 49.50 395 ARG A N 1
ATOM 2906 C CA . ARG A 1 395 ? -12.532 48.523 27.179 1.00 49.50 395 ARG A CA 1
ATOM 2907 C C . ARG A 1 395 ? -14.002 48.188 26.924 1.00 49.50 395 ARG A C 1
ATOM 2909 O O . ARG A 1 395 ? -14.895 48.913 27.343 1.00 49.50 395 ARG A O 1
ATOM 2916 N N . ARG A 1 396 ? -14.247 47.113 26.177 1.00 50.28 396 ARG A N 1
ATOM 2917 C CA . ARG A 1 396 ? -15.586 46.568 25.957 1.00 50.28 396 ARG A CA 1
ATOM 2918 C C . ARG A 1 396 ? -15.993 45.851 27.242 1.00 50.28 396 ARG A C 1
ATOM 2920 O O . ARG A 1 396 ? -15.508 44.759 27.523 1.00 50.28 396 ARG A O 1
ATOM 2927 N N . GLU A 1 397 ? -16.805 46.517 28.050 1.00 49.78 397 GLU A N 1
ATOM 2928 C CA . GLU A 1 397 ? -17.464 45.915 29.203 1.00 49.78 397 GLU A CA 1
ATOM 2929 C C . GLU A 1 397 ? -18.396 44.807 28.709 1.00 49.78 397 GLU A C 1
ATOM 2931 O O . GLU A 1 397 ? -19.343 45.035 27.956 1.00 49.78 397 GLU A O 1
ATOM 2936 N N . THR A 1 398 ? -18.067 43.576 29.081 1.00 52.41 398 THR A N 1
ATOM 2937 C CA . THR A 1 398 ? -18.951 42.419 28.965 1.00 52.41 398 THR A CA 1
ATOM 2938 C C . THR A 1 398 ? -19.960 42.518 30.110 1.00 52.41 398 THR A C 1
ATOM 2940 O O . THR A 1 398 ? -19.523 42.496 31.263 1.00 52.41 398 THR A O 1
ATOM 2943 N N . PRO A 1 399 ? -21.275 42.637 29.860 1.00 52.75 399 PRO A N 1
ATOM 2944 C CA . PRO A 1 399 ? -22.251 42.525 30.933 1.00 52.75 399 PRO A CA 1
ATOM 2945 C C . PRO A 1 399 ? -22.244 41.092 31.478 1.00 52.75 399 PRO A C 1
ATOM 2947 O O . PRO A 1 399 ? -22.171 40.120 30.721 1.00 52.75 399 PRO A O 1
ATOM 2950 N N . ALA A 1 400 ? -22.269 40.987 32.806 1.00 53.41 400 ALA A N 1
ATOM 2951 C CA . ALA A 1 400 ? -22.338 39.732 33.537 1.00 53.41 400 ALA A CA 1
ATOM 2952 C C . ALA A 1 400 ? -23.569 38.909 33.103 1.00 53.41 400 ALA A C 1
ATOM 2954 O O . ALA A 1 400 ? -24.638 39.486 32.884 1.00 53.41 400 ALA A O 1
ATOM 2955 N N . PRO A 1 401 ? -23.456 37.576 32.975 1.00 56.94 401 PRO A N 1
ATOM 2956 C CA . PRO A 1 401 ? -24.617 36.737 32.735 1.00 56.94 401 PRO A CA 1
ATOM 2957 C C . PRO A 1 401 ? -25.495 36.727 33.990 1.00 56.94 401 PRO A C 1
ATOM 2959 O O . PRO A 1 401 ? -25.072 36.284 35.054 1.00 56.94 401 PRO A O 1
ATOM 2962 N N . HIS A 1 402 ? -26.714 37.240 33.842 1.00 49.88 402 HIS A N 1
ATOM 2963 C CA . HIS A 1 402 ? -27.788 37.063 34.807 1.00 49.88 402 HIS A CA 1
ATOM 2964 C C . HIS A 1 402 ? -28.075 35.572 35.005 1.00 49.88 402 HIS A C 1
ATOM 2966 O O . HIS A 1 402 ? -28.311 34.841 34.039 1.00 49.88 402 HIS A O 1
ATOM 2972 N N . ASP A 1 403 ? -28.095 35.164 36.271 1.00 49.97 403 ASP A N 1
ATOM 2973 C CA . ASP A 1 403 ? -28.604 33.885 36.745 1.00 49.97 403 ASP A CA 1
ATOM 2974 C C . ASP A 1 403 ? -30.057 33.691 36.289 1.00 49.97 403 ASP A C 1
ATOM 2976 O O . ASP A 1 403 ? -30.995 34.262 36.847 1.00 49.97 403 ASP A O 1
ATOM 2980 N N . MET A 1 404 ? -30.252 32.870 35.258 1.00 47.19 404 MET A N 1
ATOM 2981 C CA . MET A 1 404 ? -31.556 32.304 34.931 1.00 47.19 404 MET A CA 1
ATOM 2982 C C . MET A 1 404 ? -31.658 30.928 35.586 1.00 47.19 404 MET A C 1
ATOM 2984 O O . MET A 1 404 ? -31.222 29.912 35.042 1.00 47.19 404 MET A O 1
ATOM 2988 N N . HIS A 1 405 ? -32.253 30.911 36.778 1.00 48.22 405 HIS A N 1
ATOM 2989 C CA . HIS A 1 405 ? -32.804 29.706 37.379 1.00 48.22 405 HIS A CA 1
ATOM 2990 C C . HIS A 1 405 ? -33.887 29.129 36.455 1.00 48.22 405 HIS A C 1
ATOM 2992 O O . HIS A 1 405 ? -34.973 29.692 36.331 1.00 48.22 405 HIS A O 1
ATOM 2998 N N . MET A 1 406 ? -33.597 27.994 35.819 1.00 50.66 406 MET A N 1
ATOM 2999 C CA . MET A 1 406 ? -34.614 27.137 35.211 1.00 50.66 406 MET A CA 1
ATOM 3000 C C . MET A 1 406 ? -35.050 26.080 36.236 1.00 50.66 406 MET A C 1
ATOM 3002 O O . MET A 1 406 ? -34.188 25.380 36.776 1.00 50.66 406 MET A O 1
ATOM 3006 N N . PRO A 1 407 ? -36.355 25.935 36.519 1.00 52.72 407 PRO A N 1
ATOM 3007 C CA . PRO A 1 407 ? -36.847 24.901 37.413 1.00 52.72 407 PRO A CA 1
ATOM 3008 C C . PRO A 1 407 ? -36.733 23.512 36.773 1.00 52.72 407 PRO A C 1
ATOM 3010 O O . PRO A 1 407 ? -37.176 23.252 35.655 1.00 52.72 407 PRO A O 1
ATOM 3013 N N . THR A 1 408 ? -36.139 22.607 37.540 1.00 57.03 408 THR A N 1
ATOM 3014 C CA . THR A 1 408 ? -36.128 21.158 37.355 1.00 57.03 408 THR A CA 1
ATOM 3015 C C . THR A 1 408 ? -37.545 20.590 37.398 1.00 57.03 408 THR A C 1
ATOM 3017 O O . THR A 1 408 ? -38.185 20.648 38.444 1.00 57.03 408 THR A O 1
ATOM 3020 N N . SER A 1 409 ? -38.015 19.991 36.303 1.00 48.34 409 SER A N 1
ATOM 3021 C CA . SER A 1 409 ? -39.062 18.958 36.324 1.00 48.34 409 SER A CA 1
ATOM 3022 C C . SER A 1 409 ? -39.221 18.342 34.930 1.00 48.34 409 SER A C 1
ATOM 3024 O O . SER A 1 409 ? -40.054 18.778 34.139 1.00 48.34 409 SER A O 1
ATOM 3026 N N . TYR A 1 410 ? -38.446 17.300 34.637 1.00 47.41 410 TYR A N 1
ATOM 3027 C CA . TYR A 1 410 ? -38.833 16.301 33.641 1.00 47.41 410 TYR A CA 1
ATOM 3028 C C . TYR A 1 410 ? -38.968 14.968 34.371 1.00 47.41 410 TYR A C 1
ATOM 3030 O O . TYR A 1 410 ? -37.984 14.418 34.865 1.00 47.41 410 TYR A O 1
ATOM 3038 N N . GLY A 1 411 ? -40.214 14.510 34.502 1.00 54.31 411 GLY A N 1
ATOM 3039 C CA . GLY A 1 411 ? -40.541 13.178 34.996 1.00 54.31 411 GLY A CA 1
ATOM 3040 C C . GLY A 1 411 ? -40.077 12.085 34.023 1.00 54.31 411 GLY A C 1
ATOM 3041 O O . GLY A 1 411 ? -39.827 12.370 32.847 1.00 54.31 411 GLY A O 1
ATOM 3042 N N . PRO A 1 412 ? -39.934 10.839 34.500 1.00 62.59 412 PRO A N 1
ATOM 3043 C CA . PRO A 1 412 ? -39.505 9.727 33.664 1.00 62.59 412 PRO A CA 1
ATOM 3044 C C . PRO A 1 412 ? -40.588 9.374 32.626 1.00 62.59 412 PRO A C 1
ATOM 3046 O O . PRO A 1 412 ? -41.773 9.364 32.969 1.00 62.59 412 PRO A O 1
ATOM 3049 N N . PRO A 1 413 ? -40.216 9.069 31.370 1.00 54.41 413 PRO A N 1
ATOM 3050 C CA . PRO A 1 413 ? -41.160 8.533 30.400 1.00 54.41 413 PRO A CA 1
ATOM 3051 C C . PRO A 1 413 ? -41.614 7.120 30.816 1.00 54.41 413 PRO A C 1
ATOM 3053 O O . PRO A 1 413 ? -40.821 6.372 31.400 1.00 54.41 413 PRO A O 1
ATOM 3056 N N . PRO A 1 414 ? -42.873 6.745 30.530 1.00 51.59 414 PRO A N 1
ATOM 3057 C CA . PRO A 1 414 ? -43.398 5.424 30.839 1.00 51.59 414 PRO A CA 1
ATOM 3058 C C . PRO A 1 414 ? -42.667 4.341 30.040 1.00 51.59 414 PRO A C 1
ATOM 3060 O O . PRO A 1 414 ? -42.334 4.508 28.868 1.00 51.59 414 PRO A O 1
ATOM 3063 N N . SER A 1 415 ? -42.424 3.225 30.715 1.00 49.03 415 SER A N 1
ATOM 3064 C CA . SER A 1 415 ? -41.913 1.976 30.169 1.00 49.03 415 SER A CA 1
ATOM 3065 C C . SER A 1 415 ? -42.862 1.408 29.110 1.00 49.03 415 SER A C 1
ATOM 3067 O O . SER A 1 415 ? -43.950 0.942 29.446 1.00 49.03 415 SER A O 1
ATOM 3069 N N . GLU A 1 416 ? -42.426 1.393 27.850 1.00 46.06 416 GLU A N 1
ATOM 3070 C CA . GLU A 1 416 ? -42.981 0.529 26.801 1.00 46.06 416 GLU A CA 1
ATOM 3071 C C . GLU A 1 416 ? -42.548 -0.923 27.062 1.00 46.06 416 GLU A C 1
ATOM 3073 O O . GLU A 1 416 ? -41.604 -1.455 26.479 1.00 46.06 416 GLU A O 1
ATOM 3078 N N . GLU A 1 417 ? -43.248 -1.572 27.988 1.00 50.47 417 GLU A N 1
ATOM 3079 C CA . GLU A 1 417 ? -43.505 -3.002 27.886 1.00 50.47 417 GLU A CA 1
ATOM 3080 C C . GLU A 1 417 ? -44.690 -3.200 26.939 1.00 50.47 417 GLU A C 1
ATOM 3082 O O . GLU A 1 417 ? -45.768 -2.676 27.200 1.00 50.47 417 GLU A O 1
ATOM 3087 N N . ALA A 1 418 ? -44.463 -3.997 25.890 1.00 50.00 418 ALA A N 1
ATOM 3088 C CA . ALA A 1 418 ? -45.426 -4.819 25.146 1.00 50.00 418 ALA A CA 1
ATOM 3089 C C . ALA A 1 418 ? -45.398 -4.584 23.632 1.00 50.00 418 ALA A C 1
ATOM 3091 O O . ALA A 1 418 ? -46.296 -3.967 23.089 1.00 50.00 418 ALA A O 1
ATOM 3092 N N . GLU A 1 419 ? -44.463 -5.237 22.940 1.00 44.56 419 GLU A N 1
ATOM 3093 C CA . GLU A 1 419 ? -44.823 -5.967 21.717 1.00 44.56 419 GLU A CA 1
ATOM 3094 C C . GLU A 1 419 ? -44.085 -7.307 21.692 1.00 44.56 419 GLU A C 1
ATOM 3096 O O . GLU A 1 419 ? -42.950 -7.466 21.240 1.00 44.56 419 GLU A O 1
ATOM 3101 N N . ARG A 1 420 ? -44.770 -8.302 22.261 1.00 43.84 420 ARG A N 1
ATOM 3102 C CA . ARG A 1 420 ? -44.580 -9.708 21.928 1.00 43.84 420 ARG A CA 1
ATOM 3103 C C . ARG A 1 420 ? -45.249 -9.963 20.579 1.00 43.84 420 ARG A C 1
ATOM 3105 O O . ARG A 1 420 ? -46.439 -9.716 20.447 1.00 43.84 420 ARG A O 1
ATOM 3112 N N . GLY A 1 421 ? -44.512 -10.620 19.688 1.00 42.00 421 GLY A N 1
ATOM 3113 C CA . GLY A 1 421 ? -45.067 -11.552 18.707 1.00 42.00 421 GLY A CA 1
ATOM 3114 C C . GLY A 1 421 ? -45.467 -10.941 17.369 1.00 42.00 421 GLY A C 1
ATOM 3115 O O . GLY A 1 421 ? -46.443 -10.223 17.283 1.00 42.00 421 GLY A O 1
ATOM 3116 N N . TYR A 1 422 ? -44.760 -11.316 16.304 1.00 44.72 422 TYR A N 1
ATOM 3117 C CA . TYR A 1 422 ? -45.284 -12.268 15.321 1.00 44.72 422 TYR A CA 1
ATOM 3118 C C . TYR A 1 422 ? -44.127 -12.765 14.447 1.00 44.72 422 TYR A C 1
ATOM 3120 O O . TYR A 1 422 ? -43.592 -12.072 13.588 1.00 44.72 422 TYR A O 1
ATOM 3128 N N . SER A 1 423 ? -43.735 -14.008 14.714 1.00 47.38 423 SER A N 1
ATOM 3129 C CA . SER A 1 423 ? -42.965 -14.849 13.807 1.00 47.38 423 SER A CA 1
ATOM 3130 C C . SER A 1 423 ? -43.880 -15.231 12.644 1.00 47.38 423 SER A C 1
ATOM 3132 O O . SER A 1 423 ? -44.846 -15.962 12.852 1.00 47.38 423 SER A O 1
ATOM 3134 N N . SER A 1 424 ? -43.570 -14.775 11.434 1.00 44.69 424 SER A N 1
ATOM 3135 C CA . SER A 1 424 ? -44.114 -15.349 10.202 1.00 44.69 424 SER A CA 1
ATOM 3136 C C . SER A 1 424 ? -42.956 -15.726 9.281 1.00 44.69 424 SER A C 1
ATOM 3138 O O . SER A 1 424 ? -42.401 -14.910 8.552 1.00 44.69 424 SER A O 1
ATOM 3140 N N . SER A 1 425 ? -42.559 -16.993 9.363 1.00 45.56 425 SER A N 1
ATOM 3141 C CA . SER A 1 425 ? -41.794 -17.654 8.309 1.00 45.56 425 SER A CA 1
ATOM 3142 C C . SER A 1 425 ? -42.735 -17.918 7.129 1.00 45.56 425 SER A C 1
ATOM 3144 O O . SER A 1 425 ? -43.807 -18.482 7.359 1.00 45.56 425 SER A O 1
ATOM 3146 N N . PRO A 1 426 ? -42.377 -17.573 5.883 1.00 55.50 426 PRO A N 1
ATOM 3147 C CA . PRO A 1 426 ? -43.085 -18.090 4.722 1.00 55.50 426 PRO A CA 1
ATOM 3148 C C . PRO A 1 426 ? -42.642 -19.537 4.420 1.00 55.50 426 PRO A C 1
ATOM 3150 O O . PRO A 1 426 ? -41.475 -19.879 4.644 1.00 55.50 426 PRO A O 1
ATOM 3153 N N . PRO A 1 427 ? -43.559 -20.395 3.940 1.00 54.81 427 PRO A N 1
ATOM 3154 C CA . PRO A 1 427 ? -43.259 -21.774 3.596 1.00 54.81 427 PRO A CA 1
ATOM 3155 C C . PRO A 1 427 ? -42.447 -21.855 2.301 1.00 54.81 427 PRO A C 1
ATOM 3157 O O . PRO A 1 427 ? -42.622 -21.072 1.370 1.00 54.81 427 PRO A O 1
ATOM 3160 N N . SER A 1 428 ? -41.556 -22.837 2.277 1.00 57.66 428 SER A N 1
ATOM 3161 C CA . SER A 1 428 ? -40.857 -23.338 1.102 1.00 57.66 428 SER A CA 1
ATOM 3162 C C . SER A 1 428 ? -41.833 -24.011 0.142 1.00 57.66 428 SER A C 1
ATOM 3164 O O . SER A 1 428 ? -42.511 -24.942 0.565 1.00 57.66 428 SER A O 1
ATOM 3166 N N . GLU A 1 429 ? -41.830 -23.607 -1.126 1.00 56.94 429 GLU A N 1
ATOM 3167 C CA . GLU A 1 429 ? -42.153 -24.456 -2.278 1.00 56.94 429 GLU A CA 1
ATOM 3168 C C . GLU A 1 429 ? -41.678 -23.768 -3.574 1.00 56.94 429 GLU A C 1
ATOM 3170 O O . GLU A 1 429 ? -41.734 -22.540 -3.663 1.00 56.94 429 GLU A O 1
ATOM 3175 N N . TRP A 1 430 ? -41.253 -24.601 -4.537 1.00 47.41 430 TRP A N 1
ATOM 3176 C CA . TRP A 1 430 ? -40.635 -24.357 -5.859 1.00 47.41 430 TRP A CA 1
ATOM 3177 C C . TRP A 1 430 ? -39.105 -24.276 -5.904 1.00 47.41 430 TRP A C 1
ATOM 3179 O O . TRP A 1 430 ? -38.520 -23.208 -5.616 1.00 47.41 430 TRP A O 1
#

Radius of gyration: 37.26 Å; chains: 1; bounding box: 79×123×87 Å

Organism: NCBI:txid1034831

Sequence (430 aa):
MARRALGAGCCACLAVGAGGSSPHDYVSGTPSSRGLARPGHGPPSLSGRPPSPPTGARTPFDADAMHWEAAGHGEGDAWRGTPTTGQRYAGAPSAPYGAPPPPRHGPLPDLVDARRRTVAGKAAVALSSSVAGSMVAAVVSAYIVHHLWSSVAVGVLLGFALSFIPGKLGDLTRALGVTLLLTLERRKALSGRFPFMRQLKCTLVRRRSRFPLNAPANLWRHSADGFSMTAVVLAAGLLGCAIGLTIADAARLSRFLIPHWLVALAAGGVMSSVTTAESVEGDLARCASMKAVGVARLVFDAAGDTRVASKTLSVAGLAGRKLAAFDQQYEVTRKVGRGVSWFVSRMSSSRAEAPSRRERRGPEREWDTARPGSRYPINSGLDRQPPSRDFVPTRRETPAPHDMHMPTSYGPPPSEEAERGYSSSPPSEW